Protein AF-A0A820RWZ8-F1 (afdb_monomer_lite)

Organism: NCBI:txid392032

Sequence (480 aa):
MVIADQYNHRIIQWKKIDTNGQVVAGGNGKGSGLNQLYVSTDVLIDKETDSLIICDQSNRRVVRWSRRSDTTQGDIVIDRIRCVGLAMDDQKYLYVSDDDKHEVTRYQLGDKTGTLVAGDNGQGDDLNQLNWPTDLFVDRQQTIYVSDSDNHRVMKWNKDAKEGIVVAGGLFVDILDTVYVSDTNNHRLVRWSQGAKQGTVIIGGNGEGAGANQFNTPVGIGIDLSTSYSCVGVFRHGKVEIIPNEEGNRITPSYVAFTDEEILIGDAAKNQVGMNPYNTVFNTQRLIGRKYSDETVQGDMKNWPFKVINEVGKPKIQVQYKHETKVFTPEEISSLILAKMKEIAETYLGQEVTGAIIAVPAYFNDAQRQATKDAATIAGLIALRITNAPTLAAIGYGVNKQLSSERSVLIFDLGGGTFNVSILTIEEGIYEVKSTAGDTHLGGEDFGKYPLRRKSHCRNEDRRIKDYRNNIHFGDLVFR

Foldseek 3Di:
DWDCPFQQFFIWDDDPPDPDTDTQAANPDDDLDQRTAHRWQDWDADPVQRWIFIQRQVQQFTWIFHSDPPTRGTDTFEHNANFAEWEAEPVGWIWTQGQVFQFIWTDRGNDHDTDTQAAPPGDDDFQRHAHRFHYWYADNQRWIWTCRPVNQFIWIGGGPDNGTATPERPWDADPQRWIWHCSQQQQFIWIRGVPRPHTDTPAARPEDDDDRRGHHRAAEKEKELDQFKIWIWHDDPNDIDTFAFPVRHSIFTLKWAADLPDIDGTPRLVVCCVVGQQRIDGRLLQQALDWCPDPSNVVVCVVGNYDWDHDPRHTWTWHQHSNDIDIGHSLQSSLVNLLSSQVSVCVVVVHHHQEYAYEDAPPDDPSRLVSVCSSCVSNNYHHPYHHHPQLVLCVNVVVVPDDPDKAWEWEFEAAAAWTKIWIWIDDNNDTHTPDMDTGNGDHVPVVVVDPDPPPPPVVPCPPPPPPPPPPDDHPYYTYD

Structure (mmCIF, N/CA/C/O backbone):
data_AF-A0A820RWZ8-F1
#
_entry.id   AF-A0A820RWZ8-F1
#
loop_
_atom_site.group_PDB
_atom_site.id
_atom_site.type_symbol
_atom_site.label_atom_id
_atom_site.label_alt_id
_atom_site.label_comp_id
_atom_site.label_asym_id
_atom_site.label_entity_id
_atom_site.label_seq_id
_atom_site.pdbx_PDB_ins_code
_atom_site.Cartn_x
_atom_site.Cartn_y
_atom_site.Cartn_z
_atom_site.occupancy
_atom_site.B_iso_or_equiv
_atom_site.auth_seq_id
_atom_site.auth_comp_id
_atom_site.auth_asym_id
_atom_site.auth_atom_id
_atom_site.pdbx_PDB_model_num
ATOM 1 N N . MET A 1 1 ? 21.226 8.170 -20.947 1.00 65.56 1 MET A N 1
ATOM 2 C CA . MET A 1 1 ? 20.138 7.182 -21.094 1.00 65.56 1 MET A CA 1
ATOM 3 C C . MET A 1 1 ? 20.076 6.775 -22.554 1.00 65.56 1 MET A C 1
ATOM 5 O O . MET A 1 1 ? 20.209 7.665 -23.387 1.00 65.56 1 MET A O 1
ATOM 9 N N . VAL A 1 2 ? 19.948 5.484 -22.856 1.00 72.12 2 VAL A N 1
ATOM 10 C CA . VAL A 1 2 ? 19.684 4.971 -24.212 1.00 72.12 2 VAL A CA 1
ATOM 11 C C . VAL A 1 2 ? 18.320 4.297 -24.202 1.00 72.12 2 VAL A C 1
ATOM 13 O O . VAL A 1 2 ? 17.972 3.686 -23.198 1.00 72.12 2 VAL A O 1
ATOM 16 N N . ILE A 1 3 ? 17.535 4.476 -25.260 1.00 70.00 3 ILE A N 1
ATOM 17 C CA . ILE A 1 3 ? 16.180 3.929 -25.375 1.00 70.00 3 ILE A CA 1
ATOM 18 C C . ILE A 1 3 ? 15.998 3.381 -26.785 1.00 70.00 3 ILE A C 1
ATOM 20 O O . ILE A 1 3 ? 16.375 4.042 -27.759 1.00 70.00 3 ILE A O 1
ATOM 24 N N . ALA A 1 4 ? 15.389 2.202 -26.884 1.00 76.50 4 ALA A N 1
ATOM 25 C CA . ALA A 1 4 ? 14.878 1.677 -28.137 1.00 76.50 4 ALA A CA 1
ATOM 26 C C . ALA A 1 4 ? 13.554 2.374 -28.492 1.00 76.50 4 ALA A C 1
ATOM 28 O O . ALA A 1 4 ? 12.527 2.178 -27.849 1.00 76.50 4 ALA A O 1
ATOM 29 N N . ASP A 1 5 ? 13.579 3.231 -29.511 1.00 74.50 5 ASP A N 1
ATOM 30 C CA . ASP A 1 5 ? 12.397 3.920 -30.032 1.00 74.50 5 ASP A CA 1
ATOM 31 C C . ASP A 1 5 ? 11.701 2.986 -31.038 1.00 74.50 5 ASP A C 1
ATOM 33 O O . ASP A 1 5 ? 11.823 3.124 -32.259 1.00 74.50 5 ASP A O 1
ATOM 37 N N . GLN A 1 6 ? 11.055 1.953 -30.488 1.00 72.44 6 GLN A N 1
ATOM 38 C CA . GLN A 1 6 ? 10.623 0.720 -31.156 1.00 72.44 6 GLN A CA 1
ATOM 39 C C . GLN A 1 6 ? 9.951 0.934 -32.519 1.00 72.44 6 GLN A C 1
ATOM 41 O O . GLN A 1 6 ? 10.371 0.359 -33.534 1.00 72.44 6 GLN A O 1
ATOM 46 N N . TYR A 1 7 ? 8.936 1.795 -32.571 1.00 77.56 7 TYR A N 1
ATOM 47 C CA . TYR A 1 7 ? 8.143 2.031 -33.782 1.00 77.56 7 TYR A CA 1
ATOM 48 C C . TYR A 1 7 ? 8.745 3.075 -34.728 1.00 77.56 7 TYR A C 1
ATOM 50 O O . TYR A 1 7 ? 8.318 3.166 -35.874 1.00 77.56 7 TYR A O 1
ATOM 58 N N . ASN A 1 8 ? 9.777 3.802 -34.292 1.00 69.44 8 ASN A N 1
ATOM 59 C CA . ASN A 1 8 ? 10.590 4.656 -35.162 1.00 69.44 8 ASN A CA 1
ATOM 60 C C . ASN A 1 8 ? 11.891 3.969 -35.615 1.00 69.44 8 ASN A C 1
ATOM 62 O O . ASN A 1 8 ? 12.681 4.574 -36.341 1.00 69.44 8 ASN A O 1
ATOM 66 N N . HIS A 1 9 ? 12.107 2.710 -35.211 1.00 84.94 9 HIS A N 1
ATOM 67 C CA . HIS A 1 9 ? 13.176 1.835 -35.700 1.00 84.94 9 HIS A CA 1
ATOM 68 C C . HIS A 1 9 ? 14.585 2.425 -35.523 1.00 84.94 9 HIS A C 1
ATOM 70 O O . HIS A 1 9 ? 15.412 2.462 -36.444 1.00 84.94 9 HIS A O 1
ATOM 76 N N . ARG A 1 10 ? 14.842 2.949 -34.324 1.00 83.88 10 ARG A N 1
ATOM 77 C CA . ARG A 1 10 ? 16.089 3.634 -33.980 1.00 83.88 10 ARG A CA 1
ATOM 78 C C . ARG A 1 10 ? 16.370 3.555 -32.486 1.00 83.88 10 ARG A C 1
ATOM 80 O O . ARG A 1 10 ? 15.457 3.390 -31.684 1.00 83.88 10 ARG A O 1
ATOM 87 N N . ILE A 1 11 ? 17.629 3.762 -32.120 1.00 86.75 11 ILE A N 1
ATOM 88 C CA . ILE A 1 11 ? 18.046 3.964 -30.733 1.00 86.75 11 ILE A CA 1
ATOM 89 C C . ILE A 1 11 ? 18.359 5.437 -30.525 1.00 86.75 11 ILE A C 1
ATOM 91 O O . ILE A 1 11 ? 19.112 6.034 -31.301 1.00 86.75 11 ILE A O 1
ATOM 95 N N . ILE A 1 12 ? 17.810 6.014 -29.459 1.00 77.25 12 ILE A N 1
ATOM 96 C CA . ILE A 1 12 ? 18.069 7.400 -29.082 1.00 77.25 12 ILE A CA 1
ATOM 97 C C . ILE A 1 12 ? 18.847 7.439 -27.772 1.00 77.25 12 ILE A C 1
ATOM 99 O O . ILE A 1 12 ? 18.520 6.750 -26.807 1.00 77.25 12 ILE A O 1
ATOM 103 N N . GLN A 1 13 ? 19.872 8.283 -27.735 1.00 78.12 13 GLN A N 1
ATOM 104 C CA . GLN A 1 13 ? 20.633 8.594 -26.541 1.00 78.12 13 GLN A CA 1
ATOM 105 C C . GLN A 1 13 ? 20.353 10.025 -26.077 1.00 78.12 13 GLN A C 1
ATOM 107 O O . GLN A 1 13 ? 20.498 10.977 -26.841 1.00 78.12 13 GLN A O 1
ATOM 112 N N . TRP A 1 14 ? 20.058 10.182 -24.787 1.00 70.62 14 TRP A N 1
ATOM 113 C CA . TRP A 1 14 ? 20.022 11.476 -24.103 1.00 70.62 14 TRP A CA 1
ATOM 114 C C . TRP A 1 14 ? 21.214 11.625 -23.164 1.00 70.62 14 TRP A C 1
ATOM 116 O O . TRP A 1 14 ? 21.520 10.719 -22.368 1.00 70.62 14 TRP A O 1
ATOM 126 N N . LYS A 1 15 ? 21.865 12.790 -23.228 1.00 67.75 15 LYS A N 1
ATOM 127 C CA . LYS A 1 15 ? 22.806 13.252 -22.202 1.00 67.75 15 LYS A CA 1
ATOM 128 C C . LYS A 1 15 ? 22.023 13.991 -21.112 1.00 67.75 15 LYS A C 1
ATOM 130 O O . LYS A 1 15 ? 20.959 14.538 -21.367 1.00 67.75 15 LYS A O 1
ATOM 135 N N . LYS A 1 16 ? 22.550 13.985 -19.884 1.00 47.66 16 LYS A N 1
ATOM 136 C CA . LYS A 1 16 ? 21.852 14.347 -18.629 1.00 47.66 16 LYS A CA 1
ATOM 137 C C . LYS A 1 16 ? 21.240 15.765 -18.592 1.00 47.66 16 LYS A C 1
ATOM 139 O O . LYS A 1 16 ? 20.441 16.040 -17.707 1.00 47.66 16 LYS A O 1
ATOM 144 N N . ILE A 1 17 ? 21.613 16.643 -19.522 1.00 51.00 17 ILE A N 1
ATOM 145 C CA . ILE A 1 17 ? 21.189 18.051 -19.591 1.00 51.00 17 ILE A CA 1
ATOM 146 C C . ILE A 1 17 ? 20.507 18.418 -20.918 1.00 51.00 17 ILE A C 1
ATOM 148 O O . ILE A 1 17 ? 20.075 19.557 -21.081 1.00 51.00 17 ILE A O 1
ATOM 152 N N . ASP A 1 18 ? 20.408 17.475 -21.858 1.00 47.50 18 ASP A N 1
ATOM 153 C CA . ASP A 1 18 ? 19.897 17.749 -23.198 1.00 47.50 18 ASP A CA 1
ATOM 154 C C . ASP A 1 18 ? 18.388 17.493 -23.243 1.00 47.50 18 ASP A C 1
ATOM 156 O O . ASP A 1 18 ? 17.905 16.425 -22.861 1.00 47.50 18 ASP A O 1
ATOM 160 N N . THR A 1 19 ? 17.632 18.458 -23.762 1.00 52.97 19 THR A N 1
ATOM 161 C CA . THR A 1 19 ? 16.195 18.301 -24.045 1.00 52.97 19 THR A CA 1
ATOM 162 C C . THR A 1 19 ? 15.934 17.542 -25.348 1.00 52.97 19 THR A C 1
ATOM 164 O O . THR A 1 19 ? 14.821 17.070 -25.570 1.00 52.97 19 THR A O 1
ATOM 167 N N . ASN A 1 20 ? 16.962 17.376 -26.188 1.00 53.78 20 ASN A N 1
ATOM 168 C CA . ASN A 1 20 ? 16.901 16.671 -27.465 1.00 53.78 20 ASN A CA 1
ATOM 169 C C . ASN A 1 20 ? 17.742 15.392 -27.417 1.00 53.78 20 ASN A C 1
ATOM 171 O O . ASN A 1 20 ? 18.879 15.401 -26.949 1.00 53.78 20 ASN A O 1
ATOM 175 N N . GLY A 1 21 ? 17.185 14.297 -27.928 1.00 67.94 21 GLY A N 1
ATOM 176 C CA . GLY A 1 21 ? 17.890 13.025 -28.042 1.00 67.94 21 GLY A CA 1
ATOM 177 C C . GLY A 1 21 ? 18.652 12.918 -29.360 1.00 67.94 21 GLY A C 1
ATOM 178 O O . GLY A 1 21 ? 18.189 13.393 -30.396 1.00 67.94 21 GLY A O 1
ATOM 179 N N . GLN A 1 22 ? 19.813 12.269 -29.332 1.00 79.81 22 GLN A N 1
ATOM 180 C CA . GLN A 1 22 ? 20.602 11.969 -30.523 1.00 79.81 22 GLN A CA 1
ATOM 181 C C . GLN A 1 22 ? 20.319 10.538 -30.986 1.00 79.81 22 GLN A C 1
ATOM 183 O O . GLN A 1 22 ? 20.379 9.609 -30.181 1.00 79.81 22 GLN A O 1
ATOM 188 N N . VAL A 1 23 ? 20.053 10.342 -32.279 1.00 86.12 23 VAL A N 1
ATOM 189 C CA . VAL A 1 23 ? 20.001 8.995 -32.865 1.00 86.12 23 VAL A CA 1
ATOM 190 C C . VAL A 1 23 ? 21.412 8.414 -32.872 1.00 86.12 23 VAL A C 1
ATOM 192 O O . VAL A 1 23 ? 22.325 9.021 -33.427 1.00 86.12 23 VAL A O 1
ATOM 195 N N . VAL A 1 24 ? 21.585 7.259 -32.232 1.00 88.00 24 VAL A N 1
ATOM 196 C CA . VAL A 1 24 ? 22.890 6.591 -32.068 1.00 88.00 24 VAL A CA 1
ATOM 197 C C . VAL A 1 24 ? 22.969 5.231 -32.759 1.00 88.00 24 VAL A C 1
ATOM 199 O O . VAL A 1 24 ? 24.059 4.694 -32.908 1.00 88.00 24 VAL A O 1
ATOM 202 N N . ALA A 1 25 ? 21.834 4.690 -33.204 1.00 90.38 25 ALA A N 1
ATOM 203 C CA . ALA A 1 25 ? 21.753 3.519 -34.072 1.00 90.38 25 ALA A CA 1
ATOM 204 C C . ALA A 1 25 ? 20.416 3.515 -34.831 1.00 90.38 25 ALA A C 1
ATOM 206 O O . ALA A 1 25 ? 19.409 4.021 -34.328 1.00 90.38 25 ALA A O 1
ATOM 207 N N . GLY A 1 26 ? 20.393 2.929 -36.028 1.00 89.38 26 GLY A N 1
ATOM 208 C CA . GLY A 1 26 ? 19.210 2.906 -36.893 1.00 89.38 26 GLY A CA 1
ATOM 209 C C . GLY A 1 26 ? 18.817 4.290 -37.426 1.00 89.38 26 GLY A C 1
ATOM 210 O O . GLY A 1 26 ? 19.672 5.129 -37.700 1.00 89.38 26 GLY A O 1
ATOM 211 N N . GLY A 1 27 ? 17.514 4.525 -37.615 1.00 80.31 27 GLY A N 1
ATOM 212 C CA . GLY A 1 27 ? 16.993 5.803 -38.127 1.00 80.31 27 GLY A CA 1
ATOM 213 C C . GLY A 1 27 ? 17.050 5.975 -39.652 1.00 80.31 27 GLY A C 1
ATOM 214 O O . GLY A 1 27 ? 16.584 6.990 -40.162 1.00 80.31 27 GLY A O 1
ATOM 215 N N . ASN A 1 28 ? 17.529 4.970 -40.391 1.00 88.69 28 ASN A N 1
ATOM 216 C CA . ASN A 1 28 ? 17.568 4.942 -41.862 1.00 88.69 28 ASN A CA 1
ATOM 217 C C . ASN A 1 28 ? 16.310 4.293 -42.474 1.00 88.69 28 ASN A C 1
ATOM 219 O O . ASN A 1 28 ? 16.370 3.600 -43.493 1.00 88.69 28 ASN A O 1
ATOM 223 N N . GLY A 1 29 ? 15.166 4.488 -41.815 1.00 83.94 29 GLY A N 1
ATOM 224 C CA . GLY A 1 29 ? 13.907 3.826 -42.142 1.00 83.94 29 GLY A CA 1
ATOM 225 C C . GLY A 1 29 ? 13.844 2.359 -41.700 1.00 83.94 29 GLY A C 1
ATOM 226 O O . GLY A 1 29 ? 14.831 1.757 -41.277 1.00 83.94 29 GLY A O 1
ATOM 227 N N . LYS A 1 30 ? 12.639 1.796 -41.802 1.00 91.00 30 LYS A N 1
ATOM 228 C CA . LYS A 1 30 ? 12.350 0.382 -41.544 1.00 91.00 30 LYS A CA 1
ATOM 229 C C . LYS A 1 30 ? 13.067 -0.506 -42.564 1.00 91.00 30 LYS A C 1
ATOM 231 O O . LYS A 1 30 ? 12.851 -0.334 -43.763 1.00 91.00 30 LYS A O 1
ATOM 236 N N . GLY A 1 31 ? 13.813 -1.508 -42.107 1.00 91.94 31 GLY A N 1
ATOM 237 C CA . GLY A 1 31 ? 14.359 -2.532 -42.997 1.00 91.94 31 GLY A CA 1
ATOM 238 C C . GLY A 1 31 ? 15.334 -3.488 -42.320 1.00 91.94 31 GLY A C 1
ATOM 239 O O . GLY A 1 31 ? 15.540 -3.426 -41.110 1.00 91.94 31 GLY A O 1
ATOM 240 N N . SER A 1 32 ? 15.917 -4.385 -43.114 1.00 94.00 32 SER A N 1
ATOM 241 C CA . SER A 1 32 ? 16.823 -5.450 -42.661 1.00 94.00 32 SER A CA 1
ATOM 242 C C . SER A 1 32 ? 18.303 -5.172 -42.953 1.00 94.00 32 SER A C 1
ATOM 244 O O . SER A 1 32 ? 19.163 -5.997 -42.624 1.00 94.00 32 SER A O 1
ATOM 246 N N . GLY A 1 33 ? 18.625 -4.022 -43.561 1.00 94.12 33 GLY A N 1
ATOM 247 C CA . GLY A 1 33 ? 20.006 -3.592 -43.784 1.00 94.12 33 GLY A CA 1
ATOM 248 C C . GLY A 1 33 ? 20.796 -3.491 -42.476 1.00 94.12 33 GLY A C 1
ATOM 249 O O . GLY A 1 33 ? 20.221 -3.357 -41.396 1.00 94.12 33 GLY A O 1
ATOM 250 N N . LEU A 1 34 ? 22.128 -3.550 -42.549 1.00 92.19 34 LEU A N 1
ATOM 251 C CA . LEU A 1 34 ? 22.992 -3.429 -41.362 1.00 92.19 34 LEU A CA 1
ATOM 252 C C . LEU A 1 34 ? 22.947 -2.023 -40.740 1.00 92.19 34 LEU A C 1
ATOM 254 O O . LEU A 1 34 ? 23.253 -1.845 -39.568 1.00 92.19 34 LEU A O 1
ATOM 258 N N . ASN A 1 35 ? 22.522 -1.023 -41.510 1.00 92.69 35 ASN A N 1
ATOM 259 C CA . ASN A 1 35 ? 22.273 0.342 -41.058 1.00 92.69 35 ASN A CA 1
ATOM 260 C C . ASN A 1 35 ? 20.797 0.603 -40.682 1.00 92.69 35 ASN A C 1
ATOM 262 O O . ASN A 1 35 ? 20.428 1.751 -40.420 1.00 92.69 35 ASN A O 1
ATOM 266 N N . GLN A 1 36 ? 19.945 -0.426 -40.680 1.00 95.06 36 GLN A N 1
ATOM 267 C CA . GLN A 1 36 ? 18.510 -0.335 -40.398 1.00 95.06 36 GLN A CA 1
ATOM 268 C C . GLN A 1 36 ? 18.124 -1.238 -39.226 1.00 95.06 36 GLN A C 1
ATOM 270 O O . GLN A 1 36 ? 18.763 -2.255 -38.964 1.00 95.06 36 GLN A O 1
ATOM 275 N N . LEU A 1 37 ? 17.054 -0.856 -38.535 1.00 92.94 37 LEU A N 1
ATOM 276 C CA . LEU A 1 37 ? 16.399 -1.667 -37.513 1.00 92.94 37 LEU A CA 1
ATOM 277 C C . LEU A 1 37 ? 14.936 -1.871 -37.920 1.00 92.94 37 LEU A C 1
ATOM 279 O O . LEU A 1 37 ? 14.391 -1.132 -38.747 1.00 92.94 37 LEU A O 1
ATOM 283 N N . TYR A 1 38 ? 14.283 -2.863 -37.329 1.00 93.06 38 TYR A N 1
ATOM 284 C CA . TYR A 1 38 ? 12.863 -3.107 -37.484 1.00 93.06 38 TYR A CA 1
ATOM 285 C C . TYR A 1 38 ? 12.266 -3.640 -36.171 1.00 93.06 38 TYR A C 1
ATOM 287 O O . TYR A 1 38 ? 12.444 -4.795 -35.797 1.00 93.06 38 TYR A O 1
ATOM 295 N N . VAL A 1 39 ? 11.503 -2.770 -35.497 1.00 88.31 39 VAL A N 1
ATOM 296 C CA . VAL A 1 39 ? 10.914 -3.006 -34.162 1.00 88.31 39 VAL A CA 1
ATOM 297 C C . VAL A 1 39 ? 12.003 -3.381 -33.156 1.00 88.31 39 VAL A C 1
ATOM 299 O O . VAL A 1 39 ? 12.087 -4.512 -32.693 1.00 88.31 39 VAL A O 1
ATOM 302 N N . SER A 1 40 ? 12.874 -2.425 -32.839 1.00 88.19 40 SER A N 1
ATOM 303 C CA . SER A 1 40 ? 13.869 -2.632 -31.790 1.00 88.19 40 SER A CA 1
ATOM 304 C C . SER A 1 40 ? 13.201 -2.544 -30.422 1.00 88.19 40 SER A C 1
ATOM 306 O O . SER A 1 40 ? 12.667 -1.486 -30.095 1.00 88.19 40 SER A O 1
ATOM 308 N N . THR A 1 41 ? 13.198 -3.619 -29.646 1.00 85.81 41 THR A N 1
ATOM 309 C CA . THR A 1 41 ? 12.441 -3.693 -28.383 1.00 85.81 41 THR A CA 1
ATOM 310 C C . THR A 1 41 ? 13.281 -3.354 -27.163 1.00 85.81 41 THR A C 1
ATOM 312 O O . THR A 1 41 ? 12.747 -2.803 -26.208 1.00 85.81 41 THR A O 1
ATOM 315 N N . ASP A 1 42 ? 14.588 -3.616 -27.214 1.00 89.06 42 ASP A N 1
ATOM 316 C CA . ASP A 1 42 ? 15.482 -3.391 -26.082 1.00 89.06 42 ASP A CA 1
ATOM 317 C C . ASP A 1 42 ? 16.922 -3.078 -26.522 1.00 89.06 42 ASP A C 1
ATOM 319 O O . ASP A 1 42 ? 17.346 -3.393 -27.643 1.00 89.06 42 ASP A O 1
ATOM 323 N N . VAL A 1 43 ? 17.672 -2.405 -25.648 1.00 91.38 43 VAL A N 1
ATOM 324 C CA . VAL A 1 43 ? 19.062 -2.009 -25.861 1.00 91.38 43 VAL A CA 1
ATOM 325 C C . VAL A 1 43 ? 19.846 -1.940 -24.550 1.00 91.38 43 VAL A C 1
ATOM 327 O O . VAL A 1 43 ? 19.462 -1.247 -23.610 1.00 91.38 43 VAL A O 1
ATOM 330 N N . LEU A 1 44 ? 21.037 -2.542 -24.534 1.00 91.62 44 LEU A N 1
ATOM 331 C CA . LEU A 1 44 ? 22.005 -2.395 -23.444 1.00 91.62 44 LEU A CA 1
ATOM 332 C C . LEU A 1 44 ? 23.326 -1.787 -23.923 1.00 91.62 44 LEU A C 1
ATOM 334 O O . LEU A 1 44 ? 23.682 -1.857 -25.100 1.00 91.62 44 LEU A O 1
ATOM 338 N N . ILE A 1 45 ? 24.054 -1.160 -22.997 1.00 88.50 45 ILE A N 1
ATOM 339 C CA . ILE A 1 45 ? 25.383 -0.595 -23.255 1.00 88.50 45 ILE A CA 1
ATOM 340 C C . ILE A 1 45 ? 26.436 -1.575 -22.748 1.00 88.50 45 ILE A C 1
ATOM 342 O O . ILE A 1 45 ? 26.561 -1.779 -21.538 1.00 88.50 45 ILE A O 1
ATOM 346 N N . ASP A 1 46 ? 27.257 -2.095 -23.654 1.00 87.94 46 ASP A N 1
ATOM 347 C CA . ASP A 1 46 ? 28.518 -2.723 -23.287 1.00 87.94 46 ASP A CA 1
ATOM 348 C C . ASP A 1 46 ? 29.590 -1.641 -23.109 1.00 87.94 46 ASP A C 1
ATOM 350 O O . ASP A 1 46 ? 30.110 -1.070 -24.069 1.00 87.94 46 ASP A O 1
ATOM 354 N N . LYS A 1 47 ? 29.896 -1.334 -21.846 1.00 84.19 47 LYS A N 1
ATOM 355 C CA . LYS A 1 47 ? 30.846 -0.278 -21.469 1.00 84.19 47 LYS A CA 1
ATOM 356 C C . LYS A 1 47 ? 32.292 -0.602 -21.840 1.00 84.19 47 LYS A C 1
ATOM 358 O O . LYS A 1 47 ? 33.083 0.325 -21.957 1.00 84.19 47 LYS A O 1
ATOM 363 N N . GLU A 1 48 ? 32.646 -1.877 -21.991 1.00 84.50 48 GLU A N 1
ATOM 364 C CA . GLU A 1 48 ? 34.028 -2.267 -22.298 1.00 84.50 48 GLU A CA 1
ATOM 365 C C . GLU A 1 48 ? 34.357 -2.070 -23.770 1.00 84.50 48 GLU A C 1
ATOM 367 O O . GLU A 1 48 ? 35.415 -1.542 -24.107 1.00 84.50 48 GLU A O 1
ATOM 372 N N . THR A 1 49 ? 33.434 -2.454 -24.650 1.00 86.44 49 THR A N 1
ATOM 373 C CA . THR A 1 49 ? 33.593 -2.275 -26.098 1.00 86.44 49 THR A CA 1
ATOM 374 C C . THR A 1 49 ? 33.040 -0.939 -26.600 1.00 86.44 49 THR A C 1
ATOM 376 O O . THR A 1 49 ? 33.136 -0.649 -27.794 1.00 86.44 49 THR A O 1
ATOM 379 N N . ASP A 1 50 ? 32.448 -0.141 -25.705 1.00 90.12 50 ASP A N 1
ATOM 380 C CA . ASP A 1 50 ? 31.678 1.072 -26.000 1.00 90.12 50 ASP A CA 1
ATOM 381 C C . ASP A 1 50 ? 30.693 0.864 -27.162 1.00 90.12 50 ASP A C 1
ATOM 383 O O . ASP A 1 50 ? 30.669 1.584 -28.165 1.00 90.12 50 ASP A O 1
ATOM 387 N N . SER A 1 51 ? 29.897 -0.196 -27.041 1.00 92.38 51 SER A N 1
ATOM 388 C CA . SER A 1 51 ? 28.933 -0.614 -28.056 1.00 92.38 51 SER A CA 1
ATOM 389 C C . SER A 1 51 ? 27.538 -0.764 -27.463 1.00 92.38 51 SER A C 1
ATOM 391 O O . SER A 1 51 ? 27.359 -1.015 -26.273 1.00 92.38 51 SER A O 1
ATOM 393 N N . LEU A 1 52 ? 26.528 -0.601 -28.307 1.00 94.12 52 LEU A N 1
ATOM 394 C CA . LEU A 1 52 ? 25.148 -0.955 -28.011 1.00 94.12 52 LEU A CA 1
ATOM 395 C C . LEU A 1 52 ? 24.925 -2.408 -28.417 1.00 94.12 52 LEU A C 1
ATOM 397 O O . LEU A 1 52 ? 25.366 -2.807 -29.492 1.00 94.12 52 LEU A O 1
ATOM 401 N N . ILE A 1 53 ? 24.220 -3.175 -27.597 1.00 94.56 53 ILE A N 1
ATOM 402 C CA . ILE A 1 53 ? 23.645 -4.461 -27.993 1.00 94.56 53 ILE A CA 1
ATOM 403 C C . ILE A 1 53 ? 22.147 -4.235 -28.102 1.00 94.56 53 ILE A C 1
ATOM 405 O O . ILE A 1 53 ? 21.516 -3.818 -27.135 1.00 94.56 53 ILE A O 1
ATOM 409 N N . ILE A 1 54 ? 21.611 -4.425 -29.299 1.00 95.25 54 ILE A N 1
ATOM 410 C CA . ILE A 1 54 ? 20.266 -4.014 -29.678 1.00 95.25 54 ILE A CA 1
ATOM 411 C C . ILE A 1 54 ? 19.493 -5.253 -30.074 1.00 95.25 54 ILE A C 1
ATOM 413 O O . ILE A 1 54 ? 19.927 -6.008 -30.947 1.00 95.25 54 ILE A O 1
ATOM 417 N N . CYS A 1 55 ? 18.327 -5.427 -29.475 1.00 95.06 55 CYS A N 1
ATOM 418 C CA . CYS A 1 55 ? 17.380 -6.403 -29.952 1.00 95.06 55 CYS A CA 1
ATOM 419 C C . CYS A 1 55 ? 16.627 -5.830 -31.158 1.00 95.06 55 CYS A C 1
ATOM 421 O O . CYS A 1 55 ? 15.991 -4.784 -31.053 1.00 95.06 55 CYS A O 1
ATOM 423 N N . ASP A 1 56 ? 16.713 -6.500 -32.306 1.00 95.56 56 ASP A N 1
ATOM 424 C CA . ASP A 1 56 ? 16.072 -6.129 -33.567 1.00 95.56 56 ASP A CA 1
ATOM 425 C C . ASP A 1 56 ? 15.003 -7.182 -33.914 1.00 95.56 56 ASP A C 1
ATOM 427 O O . ASP A 1 56 ? 15.173 -8.026 -34.804 1.00 95.56 56 ASP A O 1
ATOM 431 N N . GLN A 1 57 ? 13.922 -7.170 -33.123 1.00 94.69 57 GLN A N 1
ATOM 432 C CA . GLN A 1 57 ? 12.939 -8.252 -33.001 1.00 94.69 57 GLN A CA 1
ATOM 433 C C . GLN A 1 57 ? 12.372 -8.701 -34.350 1.00 94.69 57 GLN A C 1
ATOM 435 O O . GLN A 1 57 ? 12.382 -9.894 -34.662 1.00 94.69 57 GLN A O 1
ATOM 440 N N . SER A 1 58 ? 11.879 -7.771 -35.180 1.00 94.19 58 SER A N 1
ATOM 441 C CA . SER A 1 58 ? 11.213 -8.149 -36.439 1.00 94.19 58 SER A CA 1
ATOM 442 C C . SER A 1 58 ? 12.191 -8.639 -37.507 1.00 94.19 58 SER A C 1
ATOM 444 O O . SER A 1 58 ? 11.791 -9.386 -38.398 1.00 94.19 58 SER A O 1
ATOM 446 N N . ASN A 1 59 ? 13.472 -8.277 -37.407 1.00 95.56 59 ASN A N 1
ATOM 447 C CA . ASN A 1 59 ? 14.537 -8.856 -38.229 1.00 95.56 59 ASN A CA 1
ATOM 448 C C . ASN A 1 59 ? 15.101 -10.162 -37.641 1.00 95.56 59 ASN A C 1
ATOM 450 O O . ASN A 1 59 ? 16.018 -10.746 -38.221 1.00 95.56 59 ASN A O 1
ATOM 454 N N . ARG A 1 60 ? 14.554 -10.629 -36.511 1.00 95.69 60 ARG A N 1
ATOM 455 C CA . ARG A 1 60 ? 14.934 -11.854 -35.799 1.00 95.69 60 ARG A CA 1
ATOM 456 C C . ARG A 1 60 ? 16.435 -11.942 -35.505 1.00 95.69 60 ARG A C 1
ATOM 458 O O . ARG A 1 60 ? 17.076 -12.958 -35.799 1.00 95.69 60 ARG A O 1
ATOM 465 N N . ARG A 1 61 ? 17.009 -10.858 -34.980 1.00 95.00 61 ARG A N 1
ATOM 466 C CA . ARG A 1 61 ? 18.446 -10.765 -34.701 1.00 95.00 61 ARG A CA 1
ATOM 467 C C . ARG A 1 61 ? 18.753 -9.864 -33.510 1.00 95.00 61 ARG A C 1
ATOM 469 O O . ARG A 1 61 ? 17.992 -8.957 -33.190 1.00 95.00 61 ARG A O 1
ATOM 476 N N . VAL A 1 62 ? 19.924 -10.068 -32.919 1.00 95.12 62 VAL A N 1
ATOM 477 C CA . VAL A 1 62 ? 20.562 -9.114 -32.008 1.00 95.12 62 VAL A CA 1
ATOM 478 C C . VAL A 1 62 ? 21.752 -8.494 -32.734 1.00 95.12 62 VAL A C 1
ATOM 480 O O . VAL A 1 62 ? 22.538 -9.198 -33.375 1.00 95.12 62 VAL A O 1
ATOM 483 N N . VAL A 1 63 ? 21.880 -7.172 -32.653 1.00 94.56 63 VAL A N 1
ATOM 484 C CA . VAL A 1 63 ? 22.893 -6.381 -33.361 1.00 94.56 63 VAL A CA 1
ATOM 485 C C . VAL A 1 63 ? 23.807 -5.696 -32.354 1.00 94.56 63 VAL A C 1
ATOM 487 O O . VAL A 1 63 ? 23.334 -5.084 -31.401 1.00 94.56 63 VAL A O 1
ATOM 490 N N . ARG A 1 64 ? 25.119 -5.747 -32.579 1.00 94.00 64 ARG A N 1
ATOM 491 C CA . ARG A 1 64 ? 26.083 -4.880 -31.902 1.00 94.00 64 ARG A CA 1
ATOM 492 C C . ARG A 1 64 ? 26.323 -3.636 -32.742 1.00 94.00 64 ARG A C 1
ATOM 494 O O . ARG A 1 64 ? 26.645 -3.740 -33.917 1.00 94.00 64 ARG A O 1
ATOM 501 N N . TRP A 1 65 ? 26.221 -2.462 -32.136 1.00 94.06 65 TRP A N 1
ATOM 502 C CA . TRP A 1 65 ? 26.449 -1.187 -32.806 1.00 94.06 65 TRP A CA 1
ATOM 503 C C . TRP A 1 65 ? 27.499 -0.378 -32.052 1.00 94.06 65 TRP A C 1
ATOM 505 O O . TRP A 1 65 ? 27.265 0.042 -30.918 1.00 94.06 65 TRP A O 1
ATOM 515 N N . SER A 1 66 ? 28.669 -0.163 -32.655 1.00 92.12 66 SER A N 1
ATOM 516 C CA . SER A 1 66 ? 29.722 0.632 -32.015 1.00 92.12 66 SER A CA 1
ATOM 517 C C . SER A 1 66 ? 29.293 2.093 -31.879 1.00 92.12 66 SER A C 1
ATOM 519 O O . SER A 1 66 ? 28.706 2.668 -32.792 1.00 92.12 66 SER A O 1
ATOM 521 N N . ARG A 1 67 ? 29.589 2.718 -30.737 1.00 87.31 67 ARG A N 1
ATOM 522 C CA . ARG A 1 67 ? 29.230 4.124 -30.474 1.00 87.31 67 ARG A CA 1
ATOM 523 C C . ARG A 1 67 ? 30.291 5.110 -30.962 1.00 87.31 67 ARG A C 1
ATOM 525 O O . ARG A 1 67 ? 30.216 6.303 -30.664 1.00 87.31 67 ARG A O 1
ATOM 532 N N . ARG A 1 68 ? 31.279 4.623 -31.717 1.00 84.88 68 ARG A N 1
ATOM 533 C CA . ARG A 1 68 ? 32.284 5.453 -32.382 1.00 84.88 68 ARG A CA 1
ATOM 534 C C . ARG A 1 68 ? 31.621 6.315 -33.453 1.00 84.88 68 ARG A C 1
ATOM 536 O O . ARG A 1 68 ? 30.681 5.896 -34.122 1.00 84.88 68 ARG A O 1
ATOM 543 N N . SER A 1 69 ? 32.127 7.532 -33.625 1.00 74.75 69 SER A N 1
ATOM 544 C CA . SER A 1 69 ? 31.521 8.548 -34.496 1.00 74.75 69 SER A CA 1
ATOM 545 C C . SER A 1 69 ? 31.491 8.189 -35.987 1.00 74.75 69 SER A C 1
ATOM 547 O O . SER A 1 69 ? 30.750 8.811 -36.738 1.00 74.75 69 SER A O 1
ATOM 549 N N . ASP A 1 70 ? 32.303 7.229 -36.425 1.00 82.50 70 ASP A N 1
ATOM 550 C CA . ASP A 1 70 ? 32.400 6.735 -37.803 1.00 82.50 70 ASP A CA 1
ATOM 551 C C . ASP A 1 70 ? 31.498 5.518 -38.084 1.00 82.50 70 ASP A C 1
ATOM 553 O O . ASP A 1 70 ? 31.390 5.070 -39.227 1.00 82.50 70 ASP A O 1
ATOM 557 N N . THR A 1 71 ? 30.824 4.982 -37.063 1.00 85.94 71 THR A N 1
ATOM 558 C CA . THR A 1 71 ? 29.998 3.781 -37.203 1.00 85.94 71 THR A CA 1
ATOM 559 C C . THR A 1 71 ? 28.632 4.121 -37.793 1.00 85.94 71 THR A C 1
ATOM 561 O O . THR A 1 71 ? 27.836 4.844 -37.199 1.00 85.94 71 THR A O 1
ATOM 564 N N . THR A 1 72 ? 28.338 3.560 -38.966 1.00 86.25 72 THR A N 1
ATOM 565 C CA . THR A 1 72 ? 27.086 3.801 -39.714 1.00 86.25 72 THR A CA 1
ATOM 566 C C . THR A 1 72 ? 26.187 2.569 -39.823 1.00 86.25 72 THR A C 1
ATOM 568 O O . THR A 1 72 ? 25.049 2.675 -40.282 1.00 86.25 72 THR A O 1
ATOM 571 N N . GLN A 1 73 ? 26.676 1.411 -39.382 1.00 92.88 73 GLN A N 1
ATOM 572 C CA . GLN A 1 73 ? 25.988 0.125 -39.429 1.00 92.88 73 GLN A CA 1
ATOM 573 C C . GLN A 1 73 ? 26.388 -0.737 -38.228 1.00 92.88 73 GLN A C 1
ATOM 575 O O . GLN A 1 73 ? 27.468 -0.548 -37.670 1.00 92.88 73 GLN A O 1
ATOM 580 N N . GLY A 1 74 ? 25.523 -1.671 -37.842 1.00 92.19 74 GLY A N 1
ATOM 581 C CA . GLY A 1 74 ? 25.804 -2.659 -36.806 1.00 92.19 74 GLY A CA 1
ATOM 582 C C . GLY A 1 74 ? 26.204 -4.025 -37.365 1.00 92.19 74 GLY A C 1
ATOM 583 O O . GLY A 1 74 ? 25.973 -4.336 -38.533 1.00 92.19 74 GLY A O 1
ATOM 584 N N . ASP A 1 75 ? 26.757 -4.859 -36.491 1.00 92.75 75 ASP A N 1
ATOM 585 C CA . ASP A 1 75 ? 27.146 -6.240 -36.761 1.00 92.75 75 ASP A CA 1
ATOM 586 C C . ASP A 1 75 ? 26.147 -7.205 -36.119 1.00 92.75 75 ASP A C 1
ATOM 588 O O . ASP A 1 75 ? 25.768 -7.051 -34.956 1.00 92.75 75 ASP A O 1
ATOM 592 N N . ILE A 1 76 ? 25.719 -8.230 -36.854 1.00 93.38 76 ILE A N 1
ATOM 593 C CA . ILE A 1 76 ? 24.820 -9.256 -36.313 1.00 93.38 76 ILE A CA 1
ATOM 594 C C . ILE A 1 76 ? 25.609 -10.132 -35.338 1.00 93.38 76 ILE A C 1
ATOM 596 O O . ILE A 1 76 ? 26.578 -10.777 -35.735 1.00 93.38 76 ILE A O 1
ATOM 600 N N . VAL A 1 77 ? 25.181 -10.171 -34.074 1.00 91.06 77 VAL A N 1
ATOM 601 C CA . VAL A 1 77 ? 25.798 -11.014 -33.036 1.00 91.06 77 VAL A CA 1
ATOM 602 C C . VAL A 1 77 ? 25.015 -12.294 -32.776 1.00 91.06 77 VAL A C 1
ATOM 604 O O . VAL A 1 77 ? 25.625 -13.312 -32.474 1.00 91.06 77 VAL A O 1
ATOM 607 N N . ILE A 1 78 ? 23.689 -12.262 -32.932 1.00 93.12 78 ILE A N 1
ATOM 608 C CA . ILE A 1 78 ? 22.817 -13.440 -32.840 1.00 93.12 78 ILE A CA 1
ATOM 609 C C . ILE A 1 78 ? 21.799 -13.352 -33.976 1.00 93.12 78 ILE A C 1
ATOM 611 O O . ILE A 1 78 ? 21.200 -12.295 -34.179 1.00 93.12 78 ILE A O 1
ATOM 615 N N . ASP A 1 79 ? 21.601 -14.439 -34.717 1.00 91.94 79 ASP A N 1
ATOM 616 C CA . ASP A 1 79 ? 20.590 -14.560 -35.765 1.00 91.94 79 ASP A CA 1
ATOM 617 C C . ASP A 1 79 ? 19.492 -15.566 -35.384 1.00 91.94 79 ASP A C 1
ATOM 619 O O . ASP A 1 79 ? 19.634 -16.363 -34.459 1.00 91.94 79 ASP A O 1
ATOM 623 N N . ARG A 1 80 ? 18.362 -15.516 -36.104 1.00 91.06 80 ARG A N 1
ATOM 624 C CA . ARG A 1 80 ? 17.217 -16.437 -35.953 1.00 91.06 80 ARG A CA 1
ATOM 625 C C . ARG A 1 80 ? 16.591 -16.453 -34.552 1.00 91.06 80 ARG A C 1
ATOM 627 O O . ARG A 1 80 ? 16.014 -17.463 -34.155 1.00 91.06 80 ARG A O 1
ATOM 634 N N . ILE A 1 81 ? 16.644 -15.327 -33.848 1.00 91.56 81 ILE A N 1
ATOM 635 C CA . ILE A 1 81 ? 16.055 -15.145 -32.517 1.00 91.56 81 ILE A CA 1
ATOM 636 C C . ILE A 1 81 ? 15.016 -14.038 -32.565 1.00 91.56 81 ILE A C 1
ATOM 638 O O . ILE A 1 81 ? 15.311 -12.945 -33.046 1.00 91.56 81 ILE A O 1
ATOM 642 N N . ARG A 1 82 ? 13.797 -14.287 -32.085 1.00 93.94 82 ARG A N 1
ATOM 643 C CA . ARG A 1 82 ? 12.792 -13.223 -31.980 1.00 93.94 82 ARG A CA 1
ATOM 644 C C . ARG A 1 82 ? 12.939 -12.553 -30.614 1.00 93.94 82 ARG A C 1
ATOM 646 O O . ARG A 1 82 ? 12.149 -12.752 -29.705 1.00 93.94 82 ARG A O 1
ATOM 653 N N . CYS A 1 83 ? 14.050 -11.835 -30.458 1.00 93.81 83 CYS A N 1
ATOM 654 C CA . CYS A 1 83 ? 14.417 -11.258 -29.171 1.00 93.81 83 CYS A CA 1
ATOM 655 C C . CYS A 1 83 ? 13.368 -10.234 -28.703 1.00 93.81 83 CYS A C 1
ATOM 657 O O . CYS A 1 83 ? 12.774 -9.552 -29.541 1.00 93.81 83 CYS A O 1
ATOM 659 N N . VAL A 1 84 ? 13.179 -10.084 -27.390 1.00 90.69 84 VAL A N 1
ATOM 660 C CA . VAL A 1 84 ? 12.372 -8.985 -26.828 1.00 90.69 84 VAL A CA 1
ATOM 661 C C . VAL A 1 84 ? 13.132 -8.218 -25.752 1.00 90.69 84 VAL A C 1
ATOM 663 O O . VAL A 1 84 ? 13.267 -7.005 -25.889 1.00 90.69 84 VAL A O 1
ATOM 666 N N . GLY A 1 85 ? 13.682 -8.914 -24.757 1.00 89.69 85 GLY A N 1
ATOM 667 C CA . GLY A 1 85 ? 14.499 -8.345 -23.684 1.00 89.69 85 GLY A CA 1
ATOM 668 C C . GLY A 1 85 ? 15.943 -8.841 -23.721 1.00 89.69 85 GLY A C 1
ATOM 669 O O . GLY A 1 85 ? 16.233 -9.928 -24.238 1.00 89.69 85 GLY A O 1
ATOM 670 N N . LEU A 1 86 ? 16.851 -8.038 -23.171 1.00 93.69 86 LEU A N 1
ATOM 671 C CA . LEU A 1 86 ? 18.282 -8.299 -23.089 1.00 93.69 86 LEU A CA 1
ATOM 672 C C . LEU A 1 86 ? 18.801 -8.050 -21.668 1.00 93.69 86 LEU A C 1
ATOM 674 O O . LEU A 1 86 ? 18.600 -6.990 -21.087 1.00 93.69 86 LEU A O 1
ATOM 678 N N . ALA A 1 87 ? 19.612 -8.971 -21.153 1.00 93.25 87 ALA A N 1
ATOM 679 C CA . ALA A 1 87 ? 20.408 -8.732 -19.951 1.00 93.25 87 ALA A CA 1
ATOM 680 C C . ALA A 1 87 ? 21.847 -9.201 -20.146 1.00 93.25 87 ALA A C 1
ATOM 682 O O . ALA A 1 87 ? 22.118 -10.118 -20.918 1.00 93.25 87 ALA A O 1
ATOM 683 N N . MET A 1 88 ? 22.782 -8.586 -19.427 1.00 91.25 88 MET A N 1
ATOM 684 C CA . MET A 1 88 ? 24.180 -9.003 -19.433 1.00 91.25 88 MET A CA 1
ATOM 685 C C . MET A 1 88 ? 24.689 -9.114 -18.002 1.00 91.25 88 MET A C 1
ATOM 687 O O . MET A 1 88 ? 24.518 -8.179 -17.219 1.00 91.25 88 MET A O 1
ATOM 691 N N . ASP A 1 89 ? 25.307 -10.247 -17.674 1.00 89.56 89 ASP A N 1
ATOM 692 C CA . ASP A 1 89 ? 25.923 -10.450 -16.364 1.00 89.56 89 ASP A CA 1
ATOM 693 C C . ASP A 1 89 ? 27.354 -9.884 -16.298 1.00 89.56 89 ASP A C 1
ATOM 695 O O . ASP A 1 89 ? 27.923 -9.377 -17.272 1.00 89.56 89 ASP A O 1
ATOM 699 N N . ASP A 1 90 ? 27.945 -9.948 -15.110 1.00 86.19 90 ASP A N 1
ATOM 700 C CA . ASP A 1 90 ? 29.317 -9.521 -14.837 1.00 86.19 90 ASP A CA 1
ATOM 701 C C . ASP A 1 90 ? 30.383 -10.409 -15.504 1.00 86.19 90 ASP A C 1
ATOM 703 O O . ASP A 1 90 ? 31.530 -9.984 -15.647 1.00 86.19 90 ASP A O 1
ATOM 707 N N . GLN A 1 91 ? 30.002 -11.598 -15.980 1.00 87.81 91 GLN A N 1
ATOM 708 C CA . GLN A 1 91 ? 30.847 -12.523 -16.738 1.00 87.81 91 GLN A CA 1
ATOM 709 C C . GLN A 1 91 ? 30.710 -12.367 -18.261 1.00 87.81 91 GLN A C 1
ATOM 711 O O . GLN A 1 91 ? 31.346 -13.114 -19.005 1.00 87.81 91 GLN A O 1
ATOM 716 N N . LYS A 1 92 ? 29.944 -11.370 -18.730 1.00 88.00 92 LYS A N 1
ATOM 717 C CA . LYS A 1 92 ? 29.702 -11.068 -20.154 1.00 88.00 92 LYS A CA 1
ATOM 718 C C . LYS A 1 92 ? 28.877 -12.112 -20.897 1.00 88.00 92 LYS A C 1
ATOM 720 O O . LYS A 1 92 ? 28.922 -12.160 -22.130 1.00 88.00 92 LYS A O 1
ATOM 725 N N . TYR A 1 93 ? 28.084 -12.904 -20.184 1.00 93.19 93 TYR A N 1
ATOM 726 C CA . TYR A 1 93 ? 27.032 -13.662 -20.839 1.00 93.19 93 TYR A CA 1
ATOM 727 C C . TYR A 1 93 ? 25.866 -12.738 -21.175 1.00 93.19 93 TYR A C 1
ATOM 729 O O . TYR A 1 93 ? 25.396 -11.974 -20.332 1.00 93.19 93 TYR A O 1
ATOM 737 N N . LEU A 1 94 ? 25.402 -12.826 -22.418 1.00 94.69 94 LEU A N 1
ATOM 738 C CA . LEU A 1 94 ? 24.209 -12.152 -22.907 1.00 94.69 94 LEU A CA 1
ATOM 739 C C . LEU A 1 94 ? 23.016 -13.096 -22.766 1.00 94.69 94 LEU A C 1
ATOM 741 O O . LEU A 1 94 ? 23.030 -14.201 -23.299 1.00 94.69 94 LEU A O 1
ATOM 745 N N . TYR A 1 95 ? 21.976 -12.651 -22.084 1.00 96.50 95 TYR A N 1
ATOM 746 C CA . TYR A 1 95 ? 20.725 -13.370 -21.909 1.00 96.50 95 TYR A CA 1
ATOM 747 C C . TYR A 1 95 ? 19.669 -12.686 -22.764 1.00 96.50 95 TYR A C 1
ATOM 749 O O . TYR A 1 95 ? 19.553 -11.460 -22.743 1.00 96.50 95 TYR A O 1
ATOM 757 N N . VAL A 1 96 ? 18.932 -13.474 -23.537 1.00 96.19 96 VAL A N 1
ATOM 758 C CA . VAL A 1 96 ? 17.954 -12.972 -24.502 1.00 96.19 96 VAL A CA 1
ATOM 759 C C . VAL A 1 96 ? 16.648 -13.724 -24.308 1.00 96.19 96 VAL A C 1
ATOM 761 O O . VAL A 1 96 ? 16.656 -14.957 -24.359 1.00 96.19 96 VAL A O 1
ATOM 764 N N . SER A 1 97 ? 15.546 -13.004 -24.091 1.00 95.19 97 SER A N 1
ATOM 765 C CA . SER A 1 97 ? 14.210 -13.602 -24.149 1.00 95.19 97 SER A CA 1
ATOM 766 C C . SER A 1 97 ? 13.751 -13.700 -25.599 1.00 95.19 97 SER A C 1
ATOM 768 O O . SER A 1 97 ? 13.904 -12.743 -26.357 1.00 95.19 97 SER A O 1
ATOM 770 N N . ASP A 1 98 ? 13.203 -14.850 -25.981 1.00 94.81 98 ASP A N 1
ATOM 771 C CA . ASP A 1 98 ? 12.600 -15.099 -27.292 1.00 94.81 98 ASP A CA 1
ATOM 772 C C . ASP A 1 98 ? 11.084 -15.273 -27.116 1.00 94.81 98 ASP A C 1
ATOM 774 O O . ASP A 1 98 ? 10.640 -16.176 -26.400 1.00 94.81 98 ASP A O 1
ATOM 778 N N . ASP A 1 99 ? 10.286 -14.400 -27.738 1.00 90.88 99 ASP A N 1
ATOM 779 C CA . ASP A 1 99 ? 8.821 -14.460 -27.647 1.00 90.88 99 ASP A CA 1
ATOM 780 C C . ASP A 1 99 ? 8.183 -15.481 -28.598 1.00 90.88 99 ASP A C 1
ATOM 782 O O . ASP A 1 99 ? 7.053 -15.880 -28.346 1.00 90.88 99 ASP A O 1
ATOM 786 N N . ASP A 1 100 ? 8.880 -15.930 -29.649 1.00 92.56 100 ASP A N 1
ATOM 787 C CA . ASP A 1 100 ? 8.408 -16.985 -30.565 1.00 92.56 100 ASP A CA 1
ATOM 788 C C . ASP A 1 100 ? 8.541 -18.364 -29.915 1.00 92.56 100 ASP A C 1
ATOM 790 O O . ASP A 1 100 ? 7.738 -19.265 -30.143 1.00 92.56 100 ASP A O 1
ATOM 794 N N . LYS A 1 101 ? 9.598 -18.538 -29.119 1.00 93.62 101 LYS A N 1
ATOM 795 C CA . LYS A 1 101 ? 9.906 -19.804 -28.446 1.00 93.62 101 LYS A CA 1
ATOM 796 C C . LYS A 1 101 ? 9.476 -19.847 -26.986 1.00 93.62 101 LYS A C 1
ATOM 798 O O . LYS A 1 101 ? 9.449 -20.930 -26.412 1.00 93.62 101 LYS A O 1
ATOM 803 N N . HIS A 1 102 ? 9.144 -18.693 -26.410 1.00 95.31 102 HIS A N 1
ATOM 804 C CA . HIS A 1 102 ? 8.826 -18.533 -24.994 1.00 95.31 102 HIS A CA 1
ATOM 805 C C . HIS A 1 102 ? 9.942 -19.054 -24.083 1.00 95.31 102 HIS A C 1
ATOM 807 O O . HIS A 1 102 ? 9.719 -19.836 -23.167 1.00 95.31 102 HIS A O 1
ATOM 813 N N . GLU A 1 103 ? 11.171 -18.623 -24.350 1.00 96.38 103 GLU A N 1
ATOM 814 C CA . GLU A 1 103 ? 12.347 -19.095 -23.623 1.00 96.38 103 GLU A CA 1
ATOM 815 C C . GLU A 1 103 ? 13.335 -17.960 -23.348 1.00 96.38 103 GLU A C 1
ATOM 817 O O . GLU A 1 103 ? 13.290 -16.902 -23.981 1.00 96.38 103 GLU A O 1
ATOM 822 N N . VAL A 1 104 ? 14.264 -18.189 -22.420 1.00 96.75 104 VAL A N 1
ATOM 823 C CA . VAL A 1 104 ? 15.457 -17.351 -22.256 1.00 96.75 104 VAL A CA 1
ATOM 824 C C . VAL A 1 104 ? 16.689 -18.171 -22.582 1.00 96.75 104 VAL A C 1
ATOM 826 O O . VAL A 1 104 ? 16.930 -19.231 -21.998 1.00 96.75 104 VAL A O 1
ATOM 829 N N . THR A 1 105 ? 17.502 -17.645 -23.493 1.00 95.75 105 THR A N 1
ATOM 830 C CA . THR A 1 105 ? 18.754 -18.269 -23.913 1.00 95.75 105 THR A CA 1
ATOM 831 C C . THR A 1 105 ? 19.945 -17.412 -23.498 1.00 95.75 105 THR A C 1
ATOM 833 O O . THR A 1 105 ? 19.969 -16.201 -23.721 1.00 95.75 105 THR A O 1
ATOM 836 N N . ARG A 1 106 ? 20.956 -18.053 -22.905 1.00 95.75 106 ARG A N 1
ATOM 837 C CA . ARG A 1 106 ? 22.240 -17.452 -22.528 1.00 95.75 106 ARG A CA 1
ATOM 838 C C . ARG A 1 106 ? 23.289 -17.702 -23.608 1.00 95.75 106 ARG A C 1
ATOM 840 O O . ARG A 1 106 ? 23.519 -18.845 -23.992 1.00 95.75 106 ARG A O 1
ATOM 847 N N . TYR A 1 107 ? 23.999 -16.663 -24.018 1.00 94.50 107 TYR A N 1
ATOM 848 C CA . TYR A 1 107 ? 25.054 -16.689 -25.026 1.00 94.50 107 TYR A CA 1
ATOM 849 C C . TYR A 1 107 ? 26.359 -16.164 -24.438 1.00 94.50 107 TYR A C 1
ATOM 851 O O . TYR A 1 107 ? 26.365 -15.134 -23.764 1.00 94.50 107 TYR A O 1
ATOM 859 N N . GLN A 1 108 ? 27.479 -16.820 -24.741 1.00 90.25 108 GLN A N 1
ATOM 860 C CA . GLN A 1 108 ? 28.767 -16.139 -24.653 1.00 90.25 108 GLN A CA 1
ATOM 861 C C . GLN A 1 108 ? 28.837 -15.145 -25.813 1.00 90.25 108 GLN A C 1
ATOM 863 O O . GLN A 1 108 ? 28.465 -15.454 -26.946 1.00 90.25 108 GLN A O 1
ATOM 868 N N . LEU A 1 109 ? 29.291 -13.927 -25.543 1.00 73.75 109 LEU A N 1
ATOM 869 C CA . LEU A 1 109 ? 29.326 -12.886 -26.558 1.00 73.75 109 LEU A CA 1
ATOM 870 C C . LEU A 1 109 ? 30.238 -13.284 -27.743 1.00 73.75 109 LEU A C 1
ATOM 872 O O . LEU A 1 109 ? 31.455 -13.356 -27.594 1.00 73.75 109 LEU A O 1
ATOM 876 N N . GLY A 1 110 ? 29.648 -13.491 -28.927 1.00 71.81 110 GLY A N 1
ATOM 877 C CA . GLY A 1 110 ? 30.340 -13.952 -30.143 1.00 71.81 110 GLY A CA 1
ATOM 878 C C . GLY A 1 110 ? 30.009 -15.392 -30.555 1.00 71.81 110 GLY A C 1
ATOM 879 O O . GLY A 1 110 ? 30.274 -15.767 -31.699 1.00 71.81 110 GLY A O 1
ATOM 880 N N . ASP A 1 111 ? 29.380 -16.166 -29.670 1.00 83.56 111 ASP A N 1
ATOM 881 C CA . ASP A 1 111 ? 28.900 -17.507 -29.988 1.00 83.56 111 ASP A CA 1
ATOM 882 C C . ASP A 1 111 ? 27.601 -17.452 -30.796 1.00 83.56 111 ASP A C 1
ATOM 884 O O . ASP A 1 111 ? 26.709 -16.644 -30.541 1.00 83.56 111 ASP A O 1
ATOM 888 N N . LYS A 1 112 ? 27.469 -18.372 -31.756 1.00 77.88 112 LYS A N 1
ATOM 889 C CA . LYS A 1 112 ? 26.243 -18.536 -32.560 1.00 77.88 112 LYS A CA 1
ATOM 890 C C . LYS A 1 112 ? 25.197 -19.428 -31.893 1.00 77.88 112 LYS A C 1
ATOM 892 O O . LYS A 1 112 ? 24.064 -19.508 -32.356 1.00 77.88 112 LYS A O 1
ATOM 897 N N . THR A 1 113 ? 25.582 -20.138 -30.839 1.00 87.31 113 THR A N 1
ATOM 898 C CA . THR A 1 113 ? 24.744 -21.107 -30.130 1.00 87.31 113 THR A CA 1
ATOM 899 C C . THR A 1 113 ? 24.673 -20.724 -28.667 1.00 87.31 113 THR A C 1
ATOM 901 O O . THR A 1 113 ? 25.705 -20.478 -28.049 1.00 87.31 113 THR A O 1
ATOM 904 N N . GLY A 1 114 ? 23.465 -20.690 -28.117 1.00 91.75 114 GLY A N 1
ATOM 905 C CA . GLY A 1 114 ? 23.242 -20.393 -26.710 1.00 91.75 114 GLY A CA 1
ATOM 906 C C . GLY A 1 114 ? 22.850 -21.629 -25.905 1.00 91.75 114 GLY A C 1
ATOM 907 O O . GLY A 1 114 ? 22.588 -22.700 -26.448 1.00 91.75 114 GLY A O 1
ATOM 908 N N . THR A 1 115 ? 22.825 -21.468 -24.587 1.00 94.50 115 THR A N 1
ATOM 909 C CA . THR A 1 115 ? 22.319 -22.449 -23.624 1.00 94.50 115 THR A CA 1
ATOM 910 C C . THR A 1 115 ? 20.936 -22.008 -23.159 1.00 94.50 115 THR A C 1
ATOM 912 O O . THR A 1 115 ? 20.791 -20.874 -22.704 1.00 94.50 115 THR A O 1
ATOM 915 N N . LEU A 1 116 ? 19.936 -22.886 -23.249 1.00 94.88 116 LEU A N 1
ATOM 916 C CA . LEU A 1 116 ? 18.615 -22.650 -22.662 1.00 94.88 116 LEU A CA 1
ATOM 917 C C . LEU A 1 116 ? 18.741 -22.546 -21.139 1.00 94.88 116 LEU A C 1
ATOM 919 O O . LEU A 1 116 ? 19.354 -23.413 -20.512 1.00 94.88 116 LEU A O 1
ATOM 923 N N . VAL A 1 117 ? 18.177 -21.490 -20.558 1.00 95.75 117 VAL A N 1
ATOM 924 C CA . VAL A 1 117 ? 18.294 -21.207 -19.119 1.00 95.75 117 VAL A CA 1
ATOM 925 C C . VAL A 1 117 ? 16.957 -20.920 -18.424 1.00 95.75 117 VAL A C 1
ATOM 927 O O . VAL A 1 117 ? 16.925 -20.934 -17.198 1.00 95.75 117 VAL A O 1
ATOM 930 N N . ALA A 1 118 ? 15.864 -20.706 -19.168 1.00 94.56 118 ALA A N 1
ATOM 931 C CA . ALA A 1 118 ? 14.492 -20.658 -18.647 1.00 94.56 118 ALA A CA 1
ATOM 932 C C . ALA A 1 118 ? 13.466 -20.944 -19.762 1.00 94.56 118 ALA A C 1
ATOM 934 O O . ALA A 1 118 ? 13.724 -20.580 -20.910 1.00 94.56 118 ALA A O 1
ATOM 935 N N . GLY A 1 119 ? 12.308 -21.527 -19.424 1.00 91.69 119 GLY A N 1
ATOM 936 C CA . GLY A 1 119 ? 11.219 -21.793 -20.379 1.00 91.69 119 GLY A CA 1
ATOM 937 C C . GLY A 1 119 ? 11.367 -23.097 -21.176 1.00 91.69 119 GLY A C 1
ATOM 938 O O . GLY A 1 119 ? 11.150 -23.096 -22.385 1.00 91.69 119 GLY A O 1
ATOM 939 N N . ASP A 1 120 ? 11.777 -24.206 -20.546 1.00 79.69 120 ASP A N 1
ATOM 940 C CA . ASP A 1 120 ? 11.831 -25.493 -21.247 1.00 79.69 120 ASP A CA 1
ATOM 941 C C . ASP A 1 120 ? 10.412 -26.055 -21.496 1.00 79.69 120 ASP A C 1
ATOM 943 O O . ASP A 1 120 ? 9.540 -26.006 -20.636 1.00 79.69 120 ASP A O 1
ATOM 947 N N . ASN A 1 121 ? 10.162 -26.565 -22.711 1.00 79.12 121 ASN A N 1
ATOM 948 C CA . ASN A 1 121 ? 8.857 -27.060 -23.204 1.00 79.12 121 ASN A CA 1
ATOM 949 C C . ASN A 1 121 ? 7.842 -26.023 -23.729 1.00 79.12 121 ASN A C 1
ATOM 951 O O . ASN A 1 121 ? 6.652 -26.329 -23.814 1.00 79.12 121 ASN A O 1
ATOM 955 N N . GLY A 1 122 ? 8.298 -24.854 -24.185 1.00 84.12 122 GLY A N 1
ATOM 956 C CA . GLY A 1 122 ? 7.484 -23.930 -24.986 1.00 84.12 122 GLY A CA 1
ATOM 957 C C . GLY A 1 122 ? 6.418 -23.170 -24.191 1.00 84.12 122 GLY A C 1
ATOM 958 O O . GLY A 1 122 ? 6.539 -23.007 -22.979 1.00 84.12 122 GLY A O 1
ATOM 959 N N . GLN A 1 123 ? 5.391 -22.679 -24.896 1.00 92.88 123 GLN A N 1
ATOM 960 C CA . GLN A 1 123 ? 4.340 -21.836 -24.320 1.00 92.88 123 GLN A CA 1
ATOM 961 C C . GLN A 1 123 ? 3.531 -22.582 -23.254 1.00 92.88 123 GLN A C 1
ATOM 963 O O . GLN A 1 123 ? 2.938 -23.622 -23.545 1.00 92.88 123 GLN A O 1
ATOM 968 N N . GLY A 1 124 ? 3.428 -22.006 -22.061 1.00 87.44 124 GLY A N 1
ATOM 969 C CA . GLY A 1 124 ? 2.523 -22.491 -21.023 1.00 87.44 124 GLY A CA 1
ATOM 970 C C . GLY A 1 124 ? 2.772 -21.828 -19.677 1.00 87.44 124 GLY A C 1
ATOM 971 O O . GLY A 1 124 ? 3.573 -20.898 -19.570 1.00 87.44 124 GLY A O 1
ATOM 972 N N . ASP A 1 125 ? 2.053 -22.279 -18.658 1.00 83.25 125 ASP A N 1
ATOM 973 C CA . ASP A 1 125 ? 2.035 -21.712 -17.309 1.00 83.25 125 ASP A CA 1
ATOM 974 C C . ASP A 1 125 ? 2.665 -22.626 -16.247 1.00 83.25 125 ASP A C 1
ATOM 976 O O . ASP A 1 125 ? 2.761 -22.233 -15.079 1.00 83.25 125 ASP A O 1
ATOM 980 N N . ASP A 1 126 ? 3.198 -23.787 -16.636 1.00 86.19 126 ASP A N 1
ATOM 981 C CA . ASP A 1 126 ? 3.986 -24.630 -15.738 1.00 86.19 126 ASP A CA 1
ATOM 982 C C . ASP A 1 126 ? 5.247 -23.896 -15.245 1.00 86.19 126 ASP A C 1
ATOM 984 O O . ASP A 1 126 ? 5.706 -22.901 -15.818 1.00 86.19 126 ASP A O 1
ATOM 988 N N . LEU A 1 127 ? 5.828 -24.366 -14.136 1.00 86.19 127 LEU A N 1
ATOM 989 C CA . LEU A 1 127 ? 6.981 -23.702 -13.511 1.00 86.19 127 LEU A CA 1
ATOM 990 C C . LEU A 1 127 ? 8.234 -23.722 -14.387 1.00 86.19 127 LEU A C 1
ATOM 992 O O . LEU A 1 127 ? 9.119 -22.888 -14.219 1.00 86.19 127 LEU A O 1
ATOM 996 N N . ASN A 1 128 ? 8.327 -24.656 -15.320 1.00 91.25 128 ASN A N 1
ATOM 997 C CA . ASN A 1 128 ? 9.405 -24.731 -16.291 1.00 91.25 128 ASN A CA 1
ATOM 998 C C . ASN A 1 128 ? 9.088 -24.021 -17.616 1.00 91.25 128 ASN A C 1
ATOM 1000 O O . ASN A 1 128 ? 10.012 -23.827 -18.396 1.00 91.25 128 ASN A O 1
ATOM 1004 N N . GLN A 1 129 ? 7.852 -23.564 -17.832 1.00 94.69 129 GLN A N 1
ATOM 1005 C CA . GLN A 1 129 ? 7.408 -22.879 -19.048 1.00 94.69 129 GLN A CA 1
ATOM 1006 C C . GLN A 1 129 ? 7.329 -21.354 -18.867 1.00 94.69 129 GLN A C 1
ATOM 1008 O O . GLN A 1 129 ? 7.287 -20.824 -17.753 1.00 94.69 129 GLN A O 1
ATOM 1013 N N . LEU A 1 130 ? 7.310 -20.638 -19.989 1.00 91.69 130 LEU A N 1
ATOM 1014 C CA . LEU A 1 130 ? 7.004 -19.210 -20.063 1.00 91.69 130 LEU A CA 1
ATOM 1015 C C . LEU A 1 130 ? 5.899 -18.994 -21.102 1.00 91.69 130 LEU A C 1
ATOM 1017 O O . LEU A 1 130 ? 5.681 -19.817 -21.989 1.00 91.69 130 LEU A O 1
ATOM 1021 N N . ASN A 1 131 ? 5.234 -17.852 -21.029 1.00 91.50 131 ASN A N 1
ATOM 1022 C CA . ASN A 1 131 ? 4.232 -17.396 -21.972 1.00 91.50 131 ASN A CA 1
ATOM 1023 C C . ASN A 1 131 ? 4.433 -15.902 -22.268 1.00 91.50 131 ASN A C 1
ATOM 1025 O O . ASN A 1 131 ? 4.165 -15.007 -21.467 1.00 91.50 131 ASN A O 1
ATOM 1029 N N . TRP A 1 132 ? 4.929 -15.648 -23.472 1.00 89.50 132 TRP A N 1
ATOM 1030 C CA . TRP A 1 132 ? 5.274 -14.317 -23.971 1.00 89.50 132 TRP A CA 1
ATOM 1031 C C . TRP A 1 132 ? 6.238 -13.527 -23.053 1.00 89.50 132 TRP A C 1
ATOM 1033 O O . TRP A 1 132 ? 5.883 -12.477 -22.514 1.00 89.50 132 TRP A O 1
ATOM 1043 N N . PRO A 1 133 ? 7.491 -13.991 -22.871 1.00 91.81 133 PRO A N 1
ATOM 1044 C CA . PRO A 1 133 ? 8.457 -13.292 -22.033 1.00 91.81 133 PRO A CA 1
ATOM 1045 C C . PRO A 1 133 ? 8.901 -11.963 -22.665 1.00 91.81 133 PRO A C 1
ATOM 1047 O O . PRO A 1 133 ? 9.521 -11.948 -23.730 1.00 91.81 133 PRO A O 1
ATOM 1050 N N . THR A 1 134 ? 8.620 -10.834 -22.011 1.00 83.81 134 THR A N 1
ATOM 1051 C CA . THR A 1 134 ? 8.866 -9.502 -22.603 1.00 83.81 134 THR A CA 1
ATOM 1052 C C . THR A 1 134 ? 10.112 -8.792 -22.096 1.00 83.81 134 THR A C 1
ATOM 1054 O O . THR A 1 134 ? 10.586 -7.882 -22.762 1.00 83.81 134 THR A O 1
ATOM 1057 N N . ASP A 1 135 ? 10.630 -9.160 -20.927 1.00 82.12 135 ASP A N 1
ATOM 1058 C CA . ASP A 1 135 ? 11.820 -8.527 -20.354 1.00 82.12 135 ASP A CA 1
ATOM 1059 C C . ASP A 1 135 ? 12.519 -9.477 -19.375 1.00 82.12 135 ASP A C 1
ATOM 1061 O O . ASP A 1 135 ? 11.897 -10.422 -18.870 1.00 82.12 135 ASP A O 1
ATOM 1065 N N . LEU A 1 136 ? 13.801 -9.237 -19.103 1.00 87.12 136 LEU A N 1
ATOM 1066 C CA . LEU A 1 136 ? 14.566 -10.028 -18.152 1.00 87.12 136 LEU A CA 1
ATOM 1067 C C . LEU A 1 136 ? 15.661 -9.241 -17.421 1.00 87.12 136 LEU A C 1
ATOM 1069 O O . LEU A 1 136 ? 16.237 -8.282 -17.920 1.00 87.12 136 LEU A O 1
ATOM 1073 N N . PHE A 1 137 ? 16.009 -9.722 -16.233 1.00 85.50 137 PHE A N 1
ATOM 1074 C CA . PHE A 1 137 ? 17.126 -9.232 -15.434 1.00 85.50 137 PHE A CA 1
ATOM 1075 C C . PHE A 1 137 ? 17.965 -10.406 -14.933 1.00 85.50 137 PHE A C 1
ATOM 1077 O O . PHE A 1 137 ? 17.432 -11.477 -14.640 1.00 85.50 137 PHE A O 1
ATOM 1084 N N . VAL A 1 138 ? 19.276 -10.204 -14.806 1.00 84.56 138 VAL A N 1
ATOM 1085 C CA . VAL A 1 138 ? 20.198 -11.209 -14.269 1.00 84.56 138 VAL A CA 1
ATOM 1086 C C . VAL A 1 138 ? 21.042 -10.588 -13.166 1.00 84.56 138 VAL A C 1
ATOM 1088 O O . VAL A 1 138 ? 21.649 -9.534 -13.357 1.00 84.56 138 VAL A O 1
ATOM 1091 N N . ASP A 1 139 ? 21.071 -11.235 -12.001 1.00 76.75 139 ASP A N 1
ATOM 1092 C CA . ASP A 1 139 ? 21.882 -10.788 -10.870 1.00 76.75 139 ASP A CA 1
ATOM 1093 C C . ASP A 1 139 ? 23.319 -11.346 -10.903 1.00 76.75 139 ASP A C 1
ATOM 1095 O O . ASP A 1 139 ? 23.685 -12.178 -11.732 1.00 76.75 139 ASP A O 1
ATOM 1099 N N . ARG A 1 140 ? 24.154 -10.908 -9.950 1.00 81.19 140 ARG A N 1
ATOM 1100 C CA . ARG A 1 140 ? 25.558 -11.354 -9.816 1.00 81.19 140 ARG A CA 1
ATOM 1101 C C . ARG A 1 140 ? 25.715 -12.850 -9.508 1.00 81.19 140 ARG A C 1
ATOM 1103 O O . ARG A 1 140 ? 26.819 -13.377 -9.568 1.00 81.19 140 ARG A O 1
ATOM 1110 N N . GLN A 1 141 ? 24.640 -13.538 -9.124 1.00 80.81 141 GLN A N 1
ATOM 1111 C CA . GLN A 1 141 ? 24.635 -14.984 -8.883 1.00 80.81 141 GLN A CA 1
ATOM 1112 C C . GLN A 1 141 ? 24.167 -15.768 -10.120 1.00 80.81 141 GLN A C 1
ATOM 1114 O O . GLN A 1 141 ? 24.023 -16.987 -10.041 1.00 80.81 141 GLN A O 1
ATOM 1119 N N . GLN A 1 142 ? 23.966 -15.094 -11.263 1.00 86.44 142 GLN A N 1
ATOM 1120 C CA . GLN A 1 142 ? 23.362 -15.651 -12.480 1.00 86.44 142 GLN A CA 1
ATOM 1121 C C . GLN A 1 142 ? 21.936 -16.162 -12.245 1.00 86.44 142 GLN A C 1
ATOM 1123 O O . GLN A 1 142 ? 21.480 -17.096 -12.906 1.00 86.44 142 GLN A O 1
ATOM 1128 N N . THR A 1 143 ? 21.227 -15.561 -11.290 1.00 86.31 143 THR A N 1
ATOM 1129 C CA . THR A 1 143 ? 19.791 -15.771 -11.145 1.00 86.31 143 THR A CA 1
ATOM 1130 C C . THR A 1 143 ? 19.072 -14.913 -12.169 1.00 86.31 143 THR A C 1
ATOM 1132 O O . THR A 1 143 ? 19.317 -13.709 -12.253 1.00 86.31 143 THR A O 1
ATOM 1135 N N . ILE A 1 144 ? 18.164 -15.529 -12.914 1.00 90.62 144 ILE A N 1
ATOM 1136 C CA . ILE A 1 144 ? 17.410 -14.904 -13.993 1.00 90.62 144 ILE A CA 1
ATOM 1137 C C . ILE A 1 144 ? 16.014 -14.578 -13.484 1.00 90.62 144 ILE A C 1
ATOM 1139 O O . ILE A 1 144 ? 15.357 -15.432 -12.895 1.00 90.62 144 ILE A O 1
ATOM 1143 N N . TYR A 1 145 ? 15.552 -13.364 -13.740 1.00 85.56 145 TYR A N 1
ATOM 1144 C CA . TYR A 1 145 ? 14.195 -12.907 -13.473 1.00 85.56 145 TYR A CA 1
ATOM 1145 C C . TYR A 1 145 ? 13.558 -12.564 -14.812 1.00 85.56 145 TYR A C 1
ATOM 1147 O O . TYR A 1 145 ? 14.120 -11.764 -15.553 1.00 85.56 145 TYR A O 1
ATOM 1155 N N . VAL A 1 146 ? 12.419 -13.169 -15.135 1.00 88.56 146 VAL A N 1
ATOM 1156 C CA . VAL A 1 146 ? 11.758 -13.023 -16.438 1.00 88.56 146 VAL A CA 1
ATOM 1157 C C . VAL A 1 146 ? 10.349 -12.495 -16.229 1.00 88.56 146 VAL A C 1
ATOM 1159 O O . VAL A 1 146 ? 9.597 -13.072 -15.441 1.00 88.56 146 VAL A O 1
ATOM 1162 N N . SER A 1 147 ? 9.992 -11.418 -16.928 1.00 82.19 147 SER A N 1
ATOM 1163 C CA . SER A 1 147 ? 8.606 -10.955 -17.023 1.00 82.19 147 SER A CA 1
ATOM 1164 C C . SER A 1 147 ? 7.849 -11.874 -17.971 1.00 82.19 147 SER A C 1
ATOM 1166 O O . SER A 1 147 ? 8.011 -11.779 -19.185 1.00 82.19 147 SER A O 1
ATOM 1168 N N . ASP A 1 148 ? 7.054 -12.769 -17.400 1.00 81.88 148 ASP A N 1
ATOM 1169 C CA . ASP A 1 148 ? 6.238 -13.761 -18.088 1.00 81.88 148 ASP A CA 1
ATOM 1170 C C . ASP A 1 148 ? 4.828 -13.183 -18.291 1.00 81.88 148 ASP A C 1
ATOM 1172 O O . ASP A 1 148 ? 3.925 -13.342 -17.459 1.00 81.88 148 ASP A O 1
ATOM 1176 N N . SER A 1 149 ? 4.707 -12.361 -19.333 1.00 73.06 149 SER A N 1
ATOM 1177 C CA . SER A 1 149 ? 3.705 -11.296 -19.399 1.00 73.06 149 SER A CA 1
ATOM 1178 C C . SER A 1 149 ? 2.286 -11.796 -19.633 1.00 73.06 149 SER A C 1
ATOM 1180 O O . SER A 1 149 ? 1.360 -11.257 -19.016 1.00 73.06 149 SER A O 1
ATOM 1182 N N . ASP A 1 150 ? 2.108 -12.857 -20.421 1.00 81.88 150 ASP A N 1
ATOM 1183 C CA . ASP A 1 150 ? 0.784 -13.454 -20.645 1.00 81.88 150 ASP A CA 1
ATOM 1184 C C . ASP A 1 150 ? 0.342 -14.338 -19.474 1.00 81.88 150 ASP A C 1
ATOM 1186 O O . ASP A 1 150 ? -0.850 -14.448 -19.202 1.00 81.88 150 ASP A O 1
ATOM 1190 N N . ASN A 1 151 ? 1.289 -14.888 -18.710 1.00 64.44 151 ASN A N 1
ATOM 1191 C CA . ASN A 1 151 ? 0.987 -15.558 -17.441 1.00 64.44 151 ASN A CA 1
ATOM 1192 C C . ASN A 1 151 ? 0.867 -14.577 -16.260 1.00 64.44 151 ASN A C 1
ATOM 1194 O O . ASN A 1 151 ? 0.642 -14.998 -15.123 1.00 64.44 151 ASN A O 1
ATOM 1198 N N . HIS A 1 152 ? 1.033 -13.272 -16.508 1.00 67.69 152 HIS A N 1
ATOM 1199 C CA . HIS A 1 152 ? 0.934 -12.193 -15.521 1.00 67.69 152 HIS A CA 1
ATOM 1200 C C . HIS A 1 152 ? 1.826 -12.394 -14.286 1.00 67.69 152 HIS A C 1
ATOM 1202 O O . HIS A 1 152 ? 1.445 -12.060 -13.158 1.00 67.69 152 HIS A O 1
ATOM 1208 N N . ARG A 1 153 ? 3.031 -12.934 -14.495 1.00 69.44 153 ARG A N 1
ATOM 1209 C CA . ARG A 1 153 ? 3.961 -13.275 -13.416 1.00 69.44 153 ARG A CA 1
ATOM 1210 C C . ARG A 1 153 ? 5.392 -12.838 -13.719 1.00 69.44 153 ARG A C 1
ATOM 1212 O O . ARG A 1 153 ? 5.767 -12.607 -14.861 1.00 69.44 153 ARG A O 1
ATOM 1219 N N . VAL A 1 154 ? 6.213 -12.742 -12.680 1.00 75.62 154 VAL A N 1
ATOM 1220 C CA . VAL A 1 154 ? 7.673 -12.710 -12.804 1.00 75.62 154 VAL A CA 1
ATOM 1221 C C . VAL A 1 154 ? 8.202 -14.011 -12.252 1.00 75.62 154 VAL A C 1
ATOM 1223 O O . VAL A 1 154 ? 7.893 -14.392 -11.120 1.00 75.62 154 VAL A O 1
ATOM 1226 N N . MET A 1 155 ? 9.015 -14.675 -13.052 1.00 83.12 155 MET A N 1
ATOM 1227 C CA . MET A 1 155 ? 9.578 -15.969 -12.728 1.00 83.12 155 MET A CA 1
ATOM 1228 C C . MET A 1 155 ? 11.081 -15.843 -12.487 1.00 83.12 155 MET A C 1
ATOM 1230 O O . MET A 1 155 ? 11.793 -15.198 -13.253 1.00 83.12 155 MET A O 1
ATOM 1234 N N . LYS A 1 156 ? 11.557 -16.452 -11.402 1.00 86.25 156 LYS A N 1
ATOM 1235 C CA . LYS A 1 156 ? 12.958 -16.506 -10.989 1.00 86.25 156 LYS A CA 1
ATOM 1236 C C . LYS A 1 156 ? 13.523 -17.894 -11.264 1.00 86.25 156 LYS A C 1
ATOM 1238 O O . LYS A 1 156 ? 13.071 -18.861 -10.657 1.00 86.25 156 LYS A O 1
ATOM 1243 N N . TRP A 1 157 ? 14.568 -17.986 -12.073 1.00 91.38 157 TRP A N 1
ATOM 1244 C CA . TRP A 1 157 ? 15.383 -19.190 -12.216 1.00 91.38 157 TRP A CA 1
ATOM 1245 C C . TRP A 1 157 ? 16.721 -18.982 -11.528 1.00 91.38 157 TRP A C 1
ATOM 1247 O O . TRP A 1 157 ? 17.481 -18.081 -11.879 1.00 91.38 157 TRP A O 1
ATOM 1257 N N . ASN A 1 158 ? 17.031 -19.832 -10.550 1.00 88.88 158 ASN A N 1
ATOM 1258 C CA . ASN A 1 158 ? 18.403 -19.924 -10.061 1.00 88.88 158 ASN A CA 1
ATOM 1259 C C . ASN A 1 158 ? 19.279 -20.555 -11.150 1.00 88.88 158 ASN A C 1
ATOM 1261 O O . ASN A 1 158 ? 18.787 -21.304 -11.997 1.00 88.88 158 ASN A O 1
ATOM 1265 N N . LYS A 1 159 ? 20.586 -20.300 -11.086 1.00 88.94 159 LYS A N 1
ATOM 1266 C CA . LYS A 1 159 ? 21.554 -20.911 -11.994 1.00 88.94 159 LYS A CA 1
ATOM 1267 C C . LYS A 1 159 ? 21.356 -22.433 -12.082 1.00 88.94 159 LYS A C 1
ATOM 1269 O O . LYS A 1 159 ? 21.286 -23.114 -11.060 1.00 88.94 159 LYS A O 1
ATOM 1274 N N . ASP A 1 160 ? 21.274 -22.932 -13.314 1.00 87.31 160 ASP A N 1
ATOM 1275 C CA . ASP A 1 160 ? 21.115 -24.348 -13.679 1.00 87.31 160 ASP A CA 1
ATOM 1276 C C . ASP A 1 160 ? 19.806 -25.022 -13.199 1.00 87.31 160 ASP A C 1
ATOM 1278 O O . ASP A 1 160 ? 19.663 -26.245 -13.304 1.00 87.31 160 ASP A O 1
ATOM 1282 N N . ALA A 1 161 ? 18.829 -24.251 -12.703 1.00 87.44 161 ALA A N 1
ATOM 1283 C CA . ALA A 1 161 ? 17.525 -24.775 -12.305 1.00 87.44 161 ALA A CA 1
ATOM 1284 C C . ALA A 1 161 ? 16.728 -25.301 -13.512 1.00 87.44 161 ALA A C 1
ATOM 1286 O O . ALA A 1 161 ? 16.784 -24.742 -14.605 1.00 87.44 161 ALA A O 1
ATOM 1287 N N . LYS A 1 162 ? 15.971 -26.386 -13.302 1.00 88.75 162 LYS A N 1
ATOM 1288 C CA . LYS A 1 162 ? 15.082 -26.978 -14.321 1.00 88.75 162 LYS A CA 1
ATOM 1289 C C . LYS A 1 162 ? 13.686 -26.368 -14.337 1.00 88.75 162 LYS A C 1
ATOM 1291 O O . LYS A 1 162 ? 13.010 -26.405 -15.349 1.00 88.75 162 LYS A O 1
ATOM 1296 N N . GLU A 1 163 ? 13.290 -25.766 -13.229 1.00 89.31 163 GLU A N 1
ATOM 1297 C CA . GLU A 1 163 ? 12.027 -25.064 -13.079 1.00 89.31 163 GLU A CA 1
ATOM 1298 C C . GLU A 1 163 ? 12.281 -23.717 -12.409 1.00 89.31 163 GLU A C 1
ATOM 1300 O O . GLU A 1 163 ? 13.254 -23.529 -11.668 1.00 89.31 163 GLU A O 1
ATOM 1305 N N . GLY A 1 164 ? 11.422 -22.766 -12.731 1.00 79.69 164 GLY A N 1
ATOM 1306 C CA . GLY A 1 164 ? 11.429 -21.431 -12.184 1.00 79.69 164 GLY A CA 1
ATOM 1307 C C . GLY A 1 164 ? 10.554 -21.345 -10.956 1.00 79.69 164 GLY A C 1
ATOM 1308 O O . GLY A 1 164 ? 9.812 -22.253 -10.587 1.00 79.69 164 GLY A O 1
ATOM 1309 N N . ILE A 1 165 ? 10.648 -20.201 -10.305 1.00 76.06 165 ILE A N 1
ATOM 1310 C CA . ILE A 1 165 ? 9.908 -19.902 -9.100 1.00 76.06 165 ILE A CA 1
ATOM 1311 C C . ILE A 1 165 ? 9.141 -18.614 -9.346 1.00 76.06 165 ILE A C 1
ATOM 1313 O O . ILE A 1 165 ? 9.742 -17.593 -9.670 1.00 76.06 165 ILE A O 1
ATOM 1317 N N . VAL A 1 166 ? 7.822 -18.633 -9.172 1.00 66.50 166 VAL A N 1
ATOM 1318 C CA . VAL A 1 166 ? 7.015 -17.411 -9.259 1.00 66.50 166 VAL A CA 1
ATOM 1319 C C . VAL A 1 166 ? 7.424 -16.474 -8.120 1.00 66.50 166 VAL A C 1
ATOM 1321 O O . VAL A 1 166 ? 7.231 -16.796 -6.947 1.00 66.50 166 VAL A O 1
ATOM 1324 N N . VAL A 1 167 ? 7.991 -15.317 -8.456 1.00 49.56 167 VAL A N 1
ATOM 1325 C CA . VAL A 1 167 ? 8.456 -14.308 -7.487 1.00 49.56 167 VAL A CA 1
ATOM 1326 C C . VAL A 1 167 ? 7.672 -13.003 -7.545 1.00 49.56 167 VAL A C 1
ATOM 1328 O O . VAL A 1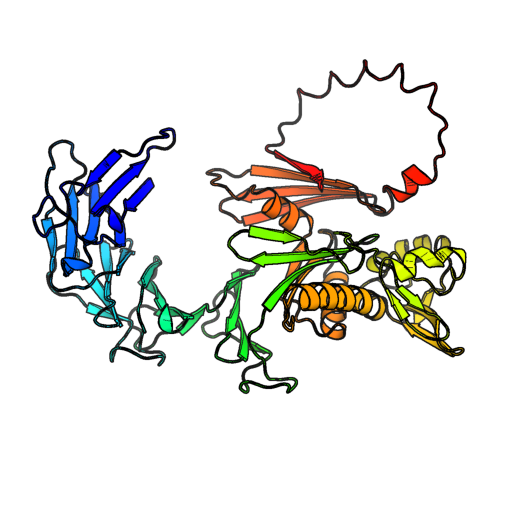 167 ? 7.776 -12.203 -6.617 1.00 49.56 167 VAL A O 1
ATOM 1331 N N . ALA A 1 168 ? 6.860 -12.791 -8.584 1.00 42.56 168 ALA A N 1
ATOM 1332 C CA . ALA A 1 168 ? 5.888 -11.704 -8.613 1.00 42.56 168 ALA A CA 1
ATOM 1333 C C . ALA A 1 168 ? 4.661 -12.014 -9.477 1.00 42.56 168 ALA A C 1
ATOM 1335 O O . ALA A 1 168 ? 4.706 -12.858 -10.362 1.00 42.56 168 ALA A O 1
ATOM 1336 N N . GLY A 1 169 ? 3.600 -11.258 -9.219 1.00 43.56 169 GLY A N 1
ATOM 1337 C CA . GLY A 1 169 ? 2.328 -11.150 -9.928 1.00 43.56 169 GLY A CA 1
ATOM 1338 C C . GLY A 1 169 ? 1.544 -10.103 -9.139 1.00 43.56 169 GLY A C 1
ATOM 1339 O O . GLY A 1 169 ? 1.119 -10.396 -8.030 1.00 43.56 169 GLY A O 1
ATOM 1340 N N . GLY A 1 170 ? 1.539 -8.844 -9.600 1.00 39.31 170 GLY A N 1
ATOM 1341 C CA . GLY A 1 170 ? 1.177 -7.663 -8.789 1.00 39.31 170 GLY A CA 1
ATOM 1342 C C . GLY A 1 170 ? 2.096 -7.452 -7.566 1.00 39.31 170 GLY A C 1
ATOM 1343 O O . GLY A 1 170 ? 2.086 -8.240 -6.622 1.00 39.31 170 GLY A O 1
ATOM 1344 N N . LEU A 1 171 ? 2.939 -6.408 -7.576 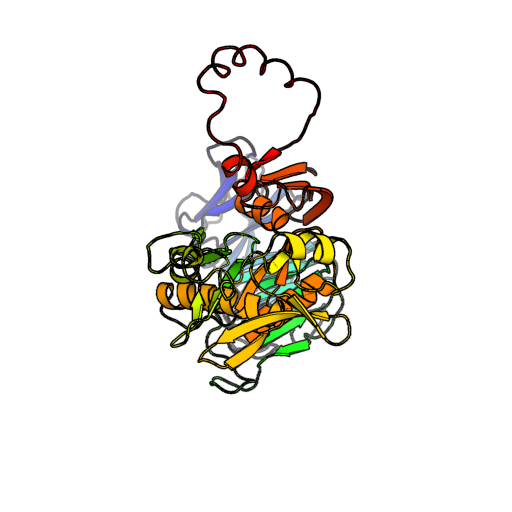1.00 37.19 171 LEU A N 1
ATOM 1345 C CA . LEU A 1 171 ? 4.081 -6.307 -6.650 1.00 37.19 171 LEU A CA 1
ATOM 1346 C C . LEU A 1 171 ? 3.936 -5.223 -5.567 1.00 37.19 171 LEU A C 1
ATOM 1348 O O . LEU A 1 171 ? 3.679 -4.058 -5.873 1.00 37.19 171 LEU A O 1
ATOM 1352 N N . PHE A 1 172 ? 4.259 -5.588 -4.320 1.00 36.59 172 PHE A N 1
ATOM 1353 C CA . PHE A 1 172 ? 4.676 -4.657 -3.270 1.00 36.59 172 PHE A CA 1
ATOM 1354 C C . PHE A 1 172 ? 5.813 -5.250 -2.398 1.00 36.59 172 PHE A C 1
ATOM 1356 O O . PHE A 1 172 ? 5.780 -6.428 -2.046 1.00 36.59 172 PHE A O 1
ATOM 1363 N N . VAL A 1 173 ? 6.812 -4.435 -2.019 1.00 34.31 173 VAL A N 1
ATOM 1364 C CA . VAL A 1 173 ? 8.001 -4.836 -1.225 1.00 34.31 173 VAL A CA 1
ATOM 1365 C C . VAL A 1 173 ? 8.059 -4.053 0.097 1.00 34.31 173 VAL A C 1
ATOM 1367 O O . VAL A 1 173 ? 7.851 -2.834 0.109 1.00 34.31 173 VAL A O 1
ATOM 1370 N N . ASP A 1 174 ? 8.299 -4.734 1.228 1.00 33.94 174 ASP A N 1
ATOM 1371 C CA . ASP A 1 174 ? 8.431 -4.094 2.547 1.00 33.94 174 ASP A CA 1
ATOM 1372 C C . ASP A 1 174 ? 9.872 -3.687 2.941 1.00 33.94 174 ASP A C 1
ATOM 1374 O O . ASP A 1 174 ? 10.817 -3.912 2.198 1.00 33.94 174 ASP A O 1
ATOM 1378 N N . ILE A 1 175 ? 10.033 -3.014 4.094 1.00 31.12 175 ILE A N 1
ATOM 1379 C CA . ILE A 1 175 ? 11.331 -2.498 4.601 1.00 31.12 175 ILE A CA 1
ATOM 1380 C C . ILE A 1 175 ? 12.278 -3.579 5.152 1.00 31.12 175 ILE A C 1
ATOM 1382 O O . ILE A 1 175 ? 13.374 -3.248 5.591 1.00 31.12 175 ILE A O 1
ATOM 1386 N N . LEU A 1 176 ? 11.861 -4.843 5.179 1.00 29.84 176 LEU A N 1
ATOM 1387 C CA . LEU A 1 176 ? 12.679 -5.980 5.609 1.00 29.84 176 LEU A CA 1
ATOM 1388 C C . LEU A 1 176 ? 13.002 -6.898 4.420 1.00 29.84 176 LEU A C 1
ATOM 1390 O O . LEU A 1 176 ? 13.148 -8.107 4.602 1.00 29.84 176 LEU A O 1
ATOM 1394 N N . ASP A 1 177 ? 13.026 -6.346 3.200 1.00 40.28 177 ASP A N 1
ATOM 1395 C CA . ASP A 1 177 ? 13.163 -7.083 1.937 1.00 40.28 177 ASP A CA 1
ATOM 1396 C C . ASP A 1 177 ? 12.163 -8.247 1.806 1.00 40.28 177 ASP A C 1
ATOM 1398 O O . ASP A 1 177 ? 12.433 -9.260 1.154 1.00 40.28 177 ASP A O 1
ATOM 1402 N N . THR A 1 178 ? 10.993 -8.131 2.447 1.00 39.34 178 THR A N 1
ATOM 1403 C CA . THR A 1 178 ? 9.934 -9.132 2.348 1.00 39.34 178 THR A CA 1
ATOM 1404 C C . THR A 1 178 ? 8.972 -8.732 1.229 1.00 39.34 178 THR A C 1
ATOM 1406 O O . THR A 1 178 ? 8.337 -7.676 1.271 1.00 39.34 178 THR A O 1
ATOM 1409 N N . VAL A 1 179 ? 8.869 -9.575 0.201 1.00 43.28 179 VAL A N 1
ATOM 1410 C CA . VAL A 1 179 ? 8.017 -9.353 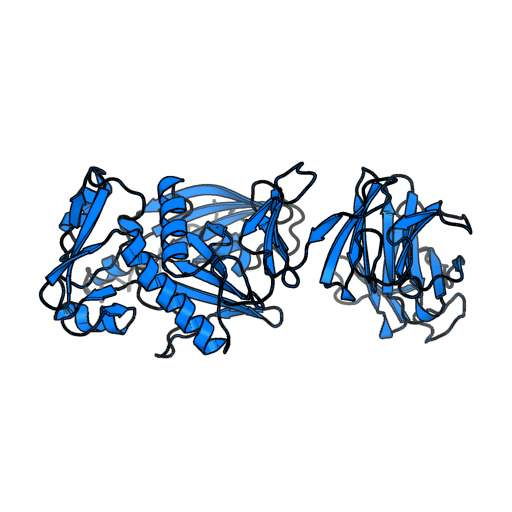-0.976 1.00 43.28 179 VAL A CA 1
ATOM 1411 C C . VAL A 1 179 ? 6.620 -9.910 -0.699 1.00 43.28 179 VAL A C 1
ATOM 1413 O O . VAL A 1 179 ? 6.474 -11.054 -0.272 1.00 43.28 179 VAL A O 1
ATOM 1416 N N . TYR A 1 180 ? 5.581 -9.112 -0.933 1.00 44.06 180 TYR A N 1
ATOM 1417 C CA . TYR A 1 180 ? 4.185 -9.541 -0.845 1.00 44.06 180 TYR A CA 1
ATOM 1418 C C . TYR A 1 180 ? 3.603 -9.552 -2.255 1.00 44.06 180 TYR A C 1
ATOM 1420 O O . TYR A 1 180 ? 3.632 -8.542 -2.958 1.00 44.06 180 TYR A O 1
ATOM 1428 N N . VAL A 1 181 ? 3.100 -10.710 -2.668 1.00 48.19 181 VAL A N 1
ATOM 1429 C CA . VAL A 1 181 ? 2.623 -10.960 -4.030 1.00 48.19 181 VAL A CA 1
ATOM 1430 C C . VAL A 1 181 ? 1.120 -11.185 -3.988 1.00 48.19 181 VAL A C 1
ATOM 1432 O O . VAL A 1 181 ? 0.668 -12.133 -3.338 1.00 48.19 181 VAL A O 1
ATOM 1435 N N . SER A 1 182 ? 0.351 -10.323 -4.660 1.00 46.47 182 SER A N 1
ATOM 1436 C CA . SER A 1 182 ? -1.078 -10.553 -4.900 1.00 46.47 182 SER A CA 1
ATOM 1437 C C . SER A 1 182 ? -1.233 -11.496 -6.090 1.00 46.47 182 SER A C 1
ATOM 1439 O O . SER A 1 182 ? -1.444 -11.065 -7.224 1.00 46.47 182 SER A O 1
ATOM 1441 N N . ASP A 1 183 ? -1.111 -12.791 -5.821 1.00 51.53 183 ASP A N 1
ATOM 1442 C CA . ASP A 1 183 ? -1.216 -13.870 -6.799 1.00 51.53 183 ASP A CA 1
ATOM 1443 C C . ASP A 1 183 ? -2.673 -13.991 -7.280 1.00 51.53 183 ASP A C 1
ATOM 1445 O O . ASP A 1 183 ? -3.490 -14.762 -6.769 1.00 51.53 183 ASP A O 1
ATOM 1449 N N . THR A 1 184 ? -2.995 -13.100 -8.216 1.00 41.50 184 THR A N 1
ATOM 1450 C CA . THR A 1 184 ? -4.348 -12.696 -8.617 1.00 41.50 184 THR A CA 1
ATOM 1451 C C . THR A 1 184 ? -5.104 -13.851 -9.262 1.00 41.50 184 THR A C 1
ATOM 1453 O O . THR A 1 184 ? -6.281 -14.038 -8.971 1.00 41.50 184 THR A O 1
ATOM 1456 N N . ASN A 1 185 ? -4.406 -14.677 -10.043 1.00 45.03 185 ASN A N 1
ATOM 1457 C CA . ASN A 1 185 ? -4.978 -15.839 -10.726 1.00 45.03 185 ASN A CA 1
ATOM 1458 C C . ASN A 1 185 ? -5.074 -17.080 -9.829 1.00 45.03 185 ASN A C 1
ATOM 1460 O O . ASN A 1 185 ? -5.874 -17.966 -10.099 1.00 45.03 185 ASN A O 1
ATOM 1464 N N . ASN A 1 186 ? -4.303 -17.142 -8.737 1.00 44.00 186 ASN A N 1
ATOM 1465 C CA . ASN A 1 186 ? -4.426 -18.207 -7.736 1.00 44.00 186 ASN A CA 1
ATOM 1466 C C . ASN A 1 186 ? -5.244 -17.777 -6.515 1.00 44.00 186 ASN A C 1
ATOM 1468 O O . ASN A 1 186 ? -5.274 -18.490 -5.508 1.00 44.00 186 ASN A O 1
ATOM 1472 N N . HIS A 1 187 ? -5.893 -16.612 -6.583 1.00 55.12 187 HIS A N 1
ATOM 1473 C CA . HIS A 1 187 ? -6.772 -16.107 -5.536 1.00 55.12 187 HIS A CA 1
ATOM 1474 C C . HIS A 1 187 ? -6.088 -16.092 -4.161 1.00 55.12 187 HIS A C 1
ATOM 1476 O O . HIS A 1 187 ? -6.675 -16.533 -3.168 1.00 55.12 187 HIS A O 1
ATOM 1482 N N . ARG A 1 188 ? -4.824 -15.641 -4.083 1.00 49.28 188 ARG A N 1
ATOM 1483 C CA . ARG A 1 188 ? -4.045 -15.649 -2.830 1.00 49.28 188 ARG A CA 1
ATOM 1484 C C . ARG A 1 188 ? -3.066 -14.490 -2.688 1.00 49.28 188 ARG A C 1
ATOM 1486 O O . ARG A 1 188 ? -2.650 -13.874 -3.660 1.00 49.28 188 ARG A O 1
ATOM 1493 N N . LEU A 1 189 ? -2.660 -14.227 -1.451 1.00 45.66 189 LEU A N 1
ATOM 1494 C CA . LEU A 1 189 ? -1.579 -13.313 -1.098 1.00 45.66 189 LEU A CA 1
ATOM 1495 C C . LEU A 1 189 ? -0.408 -14.126 -0.541 1.00 45.66 189 LEU A C 1
ATOM 1497 O O . LEU A 1 189 ? -0.584 -14.915 0.390 1.00 45.66 189 LEU A O 1
ATOM 1501 N N . VAL A 1 190 ? 0.789 -13.935 -1.089 1.00 48.00 190 VAL A N 1
ATOM 1502 C CA . VAL A 1 190 ? 1.978 -14.731 -0.750 1.00 48.00 190 VAL A CA 1
ATOM 1503 C C . VAL A 1 190 ? 3.077 -13.829 -0.188 1.00 48.00 190 VAL A C 1
ATOM 1505 O O . VAL A 1 190 ? 3.446 -12.845 -0.819 1.00 48.00 190 VAL A O 1
ATOM 1508 N N . ARG A 1 191 ? 3.615 -14.164 0.993 1.00 52.97 191 ARG A N 1
ATOM 1509 C CA . ARG A 1 191 ? 4.767 -13.494 1.623 1.00 52.97 191 ARG A CA 1
ATOM 1510 C C . ARG A 1 191 ? 6.055 -14.217 1.279 1.00 52.97 191 ARG A C 1
ATOM 1512 O O . ARG A 1 191 ? 6.173 -15.412 1.532 1.00 52.97 191 ARG A O 1
ATOM 1519 N N . TRP A 1 192 ? 7.063 -13.478 0.869 1.00 50.91 192 TRP A N 1
ATOM 1520 C CA . TRP A 1 192 ? 8.409 -13.954 0.594 1.00 50.91 192 TRP A CA 1
ATOM 1521 C C . TRP A 1 192 ? 9.396 -13.210 1.479 1.00 50.91 192 TRP A C 1
ATOM 1523 O O . TRP A 1 192 ? 9.724 -12.068 1.196 1.00 50.91 192 TRP A O 1
ATOM 1533 N N . SER A 1 193 ? 9.846 -13.829 2.569 1.00 49.19 193 SER A N 1
ATOM 1534 C CA . SER A 1 193 ? 10.859 -13.231 3.450 1.00 49.19 193 SER A CA 1
ATOM 1535 C C . SER A 1 193 ? 12.242 -13.219 2.794 1.00 49.19 193 SER A C 1
ATOM 1537 O O . SER A 1 193 ? 12.543 -14.081 1.967 1.00 49.19 193 SER A O 1
ATOM 1539 N N . GLN A 1 194 ? 13.103 -12.278 3.188 1.00 42.25 194 GLN A N 1
ATOM 1540 C CA . GLN A 1 194 ? 14.481 -12.193 2.699 1.00 42.25 194 GLN A CA 1
ATOM 1541 C C . GLN A 1 194 ? 15.213 -13.538 2.887 1.00 42.25 194 GLN A C 1
ATOM 1543 O O . GLN A 1 194 ? 15.251 -14.099 3.983 1.00 42.25 194 GLN A O 1
ATOM 1548 N N . GLY A 1 195 ? 15.749 -14.094 1.796 1.00 47.59 195 GLY A N 1
ATOM 1549 C CA . GLY A 1 195 ? 16.413 -15.406 1.791 1.00 47.59 195 GLY A CA 1
ATOM 1550 C C . GLY A 1 195 ? 15.478 -16.627 1.752 1.00 47.59 195 GLY A C 1
ATOM 1551 O O . GLY A 1 195 ? 15.966 -17.760 1.716 1.00 47.59 195 GLY A O 1
ATOM 1552 N N . ALA A 1 196 ? 14.153 -16.438 1.721 1.00 46.25 196 ALA A N 1
ATOM 1553 C CA . ALA A 1 196 ? 13.201 -17.532 1.559 1.00 46.25 196 ALA A CA 1
ATOM 1554 C C . ALA A 1 196 ? 13.287 -18.132 0.145 1.00 46.25 196 ALA A C 1
ATOM 1556 O O . ALA A 1 196 ? 13.335 -17.421 -0.858 1.00 46.25 196 ALA A O 1
ATOM 1557 N N . LYS A 1 197 ? 13.293 -19.468 0.065 1.00 47.31 197 LYS A N 1
ATOM 1558 C CA . LYS A 1 197 ? 13.284 -20.218 -1.205 1.00 47.31 197 LYS A CA 1
ATOM 1559 C C . LYS A 1 197 ? 11.872 -20.478 -1.744 1.00 47.31 197 LYS A C 1
ATOM 1561 O O . LYS A 1 197 ? 11.736 -20.879 -2.891 1.00 47.31 197 LYS A O 1
ATOM 1566 N N . GLN A 1 198 ? 10.851 -20.257 -0.915 1.00 45.59 198 GLN A N 1
ATOM 1567 C CA . GLN A 1 198 ? 9.436 -20.423 -1.239 1.00 45.59 198 GLN A CA 1
ATOM 1568 C C . GLN A 1 198 ? 8.599 -19.372 -0.501 1.00 45.59 198 GLN A C 1
ATOM 1570 O O . GLN A 1 198 ? 8.907 -19.010 0.639 1.00 45.59 198 GLN A O 1
ATOM 1575 N N . GLY A 1 199 ? 7.533 -18.905 -1.142 1.00 49.00 199 GLY A N 1
ATOM 1576 C CA . GLY A 1 199 ? 6.579 -17.977 -0.555 1.00 49.00 199 GLY A CA 1
ATOM 1577 C C . GLY A 1 199 ? 5.641 -18.678 0.422 1.00 49.00 199 GLY A C 1
ATOM 1578 O O . GLY A 1 199 ? 5.145 -19.769 0.161 1.00 49.00 199 GLY A O 1
ATOM 1579 N N . THR A 1 200 ? 5.377 -18.050 1.561 1.00 50.81 200 THR A N 1
ATOM 1580 C CA . THR A 1 200 ? 4.334 -18.485 2.493 1.00 50.81 200 THR A CA 1
ATOM 1581 C C . THR A 1 200 ? 3.009 -17.886 2.043 1.00 50.81 200 THR A C 1
ATOM 1583 O O . THR A 1 200 ? 2.871 -16.663 2.034 1.00 50.81 200 THR A O 1
ATOM 1586 N N . VAL A 1 201 ? 2.029 -18.718 1.686 1.00 49.66 201 VAL A N 1
ATOM 1587 C CA . VAL A 1 201 ? 0.655 -18.241 1.473 1.00 49.66 201 VAL A CA 1
ATOM 1588 C C . VAL A 1 201 ? 0.164 -17.643 2.787 1.00 49.66 201 VAL A C 1
ATOM 1590 O O . VAL A 1 201 ? 0.110 -18.324 3.807 1.00 49.66 201 VAL A O 1
ATOM 1593 N N . ILE A 1 202 ? -0.118 -16.346 2.773 1.00 49.81 202 ILE A N 1
ATOM 1594 C CA . ILE A 1 202 ? -0.573 -15.607 3.951 1.00 49.81 202 ILE A CA 1
ATOM 1595 C C . ILE A 1 202 ? -2.082 -15.777 4.100 1.00 49.81 202 ILE A C 1
ATOM 1597 O O . ILE A 1 202 ? -2.577 -15.915 5.214 1.00 49.81 202 ILE A O 1
ATOM 1601 N N . ILE A 1 203 ? -2.799 -15.740 2.972 1.00 43.62 203 ILE A N 1
ATOM 1602 C CA . ILE A 1 203 ? -4.257 -15.842 2.885 1.00 43.62 203 ILE A CA 1
ATOM 1603 C C . ILE A 1 203 ? -4.676 -16.165 1.436 1.00 43.62 203 ILE A C 1
ATOM 1605 O O . ILE A 1 203 ? -3.997 -15.748 0.498 1.00 43.62 203 ILE A O 1
ATOM 1609 N N . GLY A 1 204 ? -5.782 -16.895 1.253 1.00 49.81 204 GLY A N 1
ATOM 1610 C CA . GLY A 1 204 ? -6.320 -17.311 -0.052 1.00 49.81 204 GLY A CA 1
ATOM 1611 C C . GLY A 1 204 ? -5.779 -18.659 -0.556 1.00 49.81 204 GLY A C 1
ATOM 1612 O O . GLY A 1 204 ? -5.157 -19.403 0.201 1.00 49.81 204 GLY A O 1
ATOM 1613 N N . GLY A 1 205 ? -6.009 -18.982 -1.833 1.00 46.84 205 GLY A N 1
ATOM 1614 C CA . GLY A 1 205 ? -5.416 -20.147 -2.513 1.00 46.84 205 GLY A CA 1
ATOM 1615 C C . GLY A 1 205 ? -6.361 -21.321 -2.764 1.00 46.84 205 GLY A C 1
ATOM 1616 O O . GLY A 1 205 ? -5.897 -22.384 -3.163 1.00 46.84 205 GLY A O 1
ATOM 1617 N N . ASN A 1 206 ? -7.667 -21.149 -2.529 1.00 54.69 206 ASN A N 1
ATOM 1618 C CA . ASN A 1 206 ? -8.677 -22.210 -2.662 1.00 54.69 206 ASN A CA 1
ATOM 1619 C C . ASN A 1 206 ? -9.675 -21.954 -3.809 1.00 54.69 206 ASN A C 1
ATOM 1621 O O . ASN A 1 206 ? -10.841 -22.334 -3.711 1.00 54.69 206 ASN A O 1
ATOM 1625 N N . GLY A 1 207 ? -9.224 -21.305 -4.885 1.00 47.97 207 GLY A N 1
ATOM 1626 C CA . GLY A 1 207 ? -10.054 -20.963 -6.046 1.00 47.97 207 GLY A CA 1
ATOM 1627 C C . GLY A 1 207 ? -10.856 -19.667 -5.888 1.00 47.97 207 GLY A C 1
ATOM 1628 O O . GLY A 1 207 ? -10.813 -19.016 -4.842 1.00 47.97 207 GLY A O 1
ATOM 1629 N N . GLU A 1 208 ? -11.566 -19.297 -6.955 1.00 42.03 208 GLU A N 1
ATOM 1630 C CA . GLU A 1 208 ? -12.476 -18.151 -7.001 1.00 42.03 208 GLU A CA 1
ATOM 1631 C C . GLU A 1 208 ? -13.700 -18.412 -6.113 1.00 42.03 208 GLU A C 1
ATOM 1633 O O . GLU A 1 208 ? -14.327 -19.470 -6.200 1.00 42.03 208 GLU A O 1
ATOM 1638 N N . GLY A 1 209 ? -14.064 -17.457 -5.256 1.00 41.41 209 GLY A N 1
ATOM 1639 C CA . GLY A 1 209 ? -15.291 -17.565 -4.470 1.00 41.41 209 GLY A CA 1
ATOM 1640 C C . GLY A 1 209 ? -15.341 -16.665 -3.240 1.00 41.41 209 GLY A C 1
ATOM 1641 O O . GLY A 1 209 ? -14.376 -15.988 -2.901 1.00 41.41 209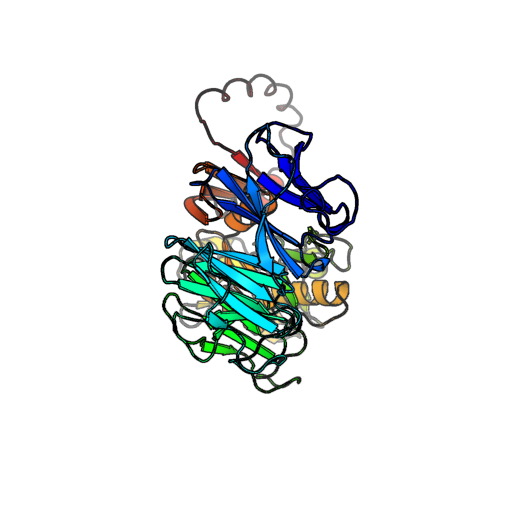 GLY A O 1
ATOM 1642 N N . ALA A 1 210 ? -16.500 -16.665 -2.579 1.00 35.62 210 ALA A N 1
ATOM 1643 C CA . ALA A 1 210 ? -16.809 -15.831 -1.412 1.00 35.62 210 ALA A CA 1
ATOM 1644 C C . ALA A 1 210 ? -16.462 -16.500 -0.062 1.00 35.62 210 ALA A C 1
ATOM 1646 O O . ALA A 1 210 ? -16.837 -16.000 1.000 1.00 35.62 210 ALA A O 1
ATOM 1647 N N . GLY A 1 211 ? -15.798 -17.663 -0.078 1.00 35.75 211 GLY A N 1
ATOM 1648 C CA . GLY A 1 211 ? -15.331 -18.324 1.139 1.00 35.75 211 GLY A CA 1
ATOM 1649 C C . GLY A 1 211 ? -14.214 -17.530 1.821 1.00 35.75 211 GLY A C 1
ATOM 1650 O O . GLY A 1 211 ? -13.403 -16.896 1.155 1.00 35.75 211 GLY A O 1
ATOM 1651 N N . ALA A 1 212 ? -14.106 -17.614 3.151 1.00 34.91 212 ALA A N 1
ATOM 1652 C CA . ALA A 1 212 ? -13.097 -16.892 3.949 1.00 34.91 212 ALA A CA 1
ATOM 1653 C C . ALA A 1 212 ? -11.622 -17.213 3.585 1.00 34.91 212 ALA A C 1
ATOM 1655 O O . ALA A 1 212 ? -10.693 -16.626 4.135 1.00 34.91 212 ALA A O 1
ATOM 1656 N N . ASN A 1 213 ? -11.403 -18.166 2.678 1.00 39.41 213 ASN A N 1
ATOM 1657 C CA . ASN A 1 213 ? -10.124 -18.651 2.176 1.00 39.41 213 ASN A CA 1
ATOM 1658 C C . ASN A 1 213 ? -10.008 -18.587 0.629 1.00 39.41 213 ASN A C 1
ATOM 1660 O O . ASN A 1 213 ? -9.148 -19.274 0.067 1.00 39.41 213 ASN A O 1
ATOM 1664 N N . GLN A 1 214 ? -10.852 -17.791 -0.041 1.00 39.38 214 GLN A N 1
ATOM 1665 C CA . GLN A 1 214 ? -10.932 -17.580 -1.498 1.00 39.38 214 GLN A CA 1
ATOM 1666 C C . GLN A 1 214 ? -10.884 -16.068 -1.835 1.00 39.38 214 GLN A C 1
ATOM 1668 O O . GLN A 1 214 ? -11.231 -15.245 -0.993 1.00 39.38 214 GLN A O 1
ATOM 1673 N N . PHE A 1 215 ? -10.442 -15.685 -3.041 1.00 41.47 215 PHE A N 1
ATOM 1674 C CA . PHE A 1 215 ? -10.431 -14.285 -3.527 1.00 41.47 215 PHE A CA 1
ATOM 1675 C C . PHE A 1 215 ? -10.989 -14.181 -4.952 1.00 41.47 215 PHE A C 1
ATOM 1677 O O . PHE A 1 215 ? -10.940 -15.150 -5.696 1.00 41.47 215 PHE A O 1
ATOM 1684 N N . ASN A 1 216 ? -11.455 -13.001 -5.373 1.00 41.34 216 ASN A N 1
ATOM 1685 C CA . ASN A 1 216 ? -11.787 -12.688 -6.770 1.00 41.34 216 ASN A CA 1
ATOM 1686 C C . ASN A 1 216 ? -11.252 -11.286 -7.124 1.00 41.34 216 ASN A C 1
ATOM 1688 O O . ASN A 1 216 ? -11.614 -10.323 -6.455 1.00 41.34 216 ASN A O 1
ATOM 1692 N N . THR A 1 217 ? -10.337 -11.177 -8.098 1.00 43.78 217 THR A N 1
ATOM 1693 C CA . THR A 1 217 ? -9.748 -9.907 -8.600 1.00 43.78 217 THR A CA 1
ATOM 1694 C C . THR A 1 217 ? -9.394 -8.855 -7.519 1.00 43.78 217 THR A C 1
ATOM 1696 O O . THR A 1 217 ? -10.013 -7.790 -7.475 1.00 43.78 217 THR A O 1
ATOM 1699 N N . PRO A 1 218 ? -8.421 -9.103 -6.617 1.00 46.00 218 PRO A N 1
ATOM 1700 C CA . PRO A 1 218 ? -8.152 -8.212 -5.487 1.00 46.00 218 PRO A CA 1
ATOM 1701 C C . PRO A 1 218 ? -7.648 -6.825 -5.921 1.00 46.00 218 PRO A C 1
ATOM 1703 O O . PRO A 1 218 ? -6.647 -6.698 -6.625 1.00 46.00 218 PRO A O 1
ATOM 1706 N N . VAL A 1 219 ? -8.315 -5.771 -5.443 1.00 54.72 219 VAL A N 1
ATOM 1707 C CA . VAL A 1 219 ? -7.955 -4.363 -5.679 1.00 54.72 219 VAL A CA 1
ATOM 1708 C C . VAL A 1 219 ? -7.458 -3.740 -4.378 1.00 54.72 219 VAL A C 1
ATOM 1710 O O . VAL A 1 219 ? -8.088 -3.882 -3.330 1.00 54.72 219 VAL A O 1
ATOM 1713 N N . GLY A 1 220 ? -6.308 -3.064 -4.452 1.00 61.94 220 GLY A N 1
ATOM 1714 C CA . GLY A 1 220 ? -5.666 -2.396 -3.321 1.00 61.94 220 GLY A CA 1
ATOM 1715 C C . GLY A 1 220 ? -5.926 -0.889 -3.296 1.00 61.94 220 GLY A C 1
ATOM 1716 O O . GLY A 1 220 ? -5.761 -0.216 -4.314 1.00 61.94 220 GLY A O 1
ATOM 1717 N N . ILE A 1 221 ? -6.271 -0.348 -2.127 1.00 77.00 221 ILE A N 1
ATOM 1718 C CA . ILE A 1 221 ? -6.407 1.101 -1.884 1.00 77.00 221 ILE A CA 1
ATOM 1719 C C . ILE A 1 221 ? -5.351 1.613 -0.898 1.00 77.00 221 ILE A C 1
ATOM 1721 O O . ILE A 1 221 ? -4.760 0.849 -0.136 1.00 77.00 221 ILE A O 1
ATOM 1725 N N . GLY A 1 222 ? -5.093 2.919 -0.904 1.00 82.69 222 GLY A N 1
ATOM 1726 C CA . GLY A 1 222 ? -4.310 3.600 0.126 1.00 82.69 222 GLY A CA 1
ATOM 1727 C C . GLY A 1 222 ? -5.237 4.353 1.071 1.00 82.69 222 GLY A C 1
ATOM 1728 O O . GLY A 1 222 ? -6.050 5.146 0.605 1.00 82.69 222 GLY A O 1
ATOM 1729 N N . ILE A 1 223 ? -5.112 4.127 2.377 1.00 86.31 223 ILE A N 1
ATOM 1730 C CA . ILE A 1 223 ? -5.895 4.822 3.401 1.00 86.31 223 ILE A CA 1
ATOM 1731 C C . ILE A 1 223 ? -4.955 5.584 4.328 1.00 86.31 223 ILE A C 1
ATOM 1733 O O . ILE A 1 223 ? -4.033 5.011 4.910 1.00 86.31 223 ILE A O 1
ATOM 1737 N N . ASP A 1 224 ? -5.223 6.869 4.513 1.00 87.56 224 ASP A N 1
ATOM 1738 C CA . ASP A 1 224 ? -4.680 7.652 5.613 1.00 87.56 224 ASP A CA 1
ATOM 1739 C C . ASP A 1 224 ? -5.669 7.617 6.775 1.00 87.56 224 ASP A C 1
ATOM 1741 O O . ASP A 1 224 ? -6.691 8.303 6.742 1.00 87.56 224 ASP A O 1
ATOM 1745 N N . LEU A 1 225 ? -5.387 6.786 7.782 1.00 88.75 225 LEU A N 1
ATOM 1746 C CA . LEU A 1 225 ? -6.189 6.717 8.998 1.00 88.75 225 LEU A CA 1
ATOM 1747 C C . LEU A 1 225 ? -5.604 7.694 10.020 1.00 88.75 225 LEU A C 1
ATOM 1749 O O . LEU A 1 225 ? -4.638 7.382 10.723 1.00 88.75 225 LEU A O 1
ATOM 1753 N N . SER A 1 226 ? -6.191 8.883 10.097 1.00 83.56 226 SER A N 1
ATOM 1754 C CA . SER A 1 226 ? -5.673 9.990 10.902 1.00 83.56 226 SER A CA 1
ATOM 1755 C C . SER A 1 226 ? -6.643 10.407 12.017 1.00 83.56 226 SER A C 1
ATOM 1757 O O . SER A 1 226 ? -7.809 10.007 12.055 1.00 83.56 226 SER A O 1
ATOM 1759 N N . THR A 1 227 ? -6.141 11.191 12.978 1.00 83.62 227 THR A N 1
ATOM 1760 C CA . THR A 1 227 ? -6.820 11.437 14.264 1.00 83.62 227 THR A CA 1
ATOM 1761 C C . THR A 1 227 ? -8.138 12.205 14.108 1.00 83.62 227 THR A C 1
ATOM 1763 O O . THR A 1 227 ? -9.124 11.828 14.737 1.00 83.62 227 THR A O 1
ATOM 1766 N N . SER A 1 228 ? -8.171 13.231 13.248 1.00 84.81 228 SER A N 1
ATOM 1767 C CA . SER A 1 228 ? -9.360 14.077 13.035 1.00 84.81 228 SER A CA 1
ATOM 1768 C C . SER A 1 228 ? -10.106 13.756 11.732 1.00 84.81 228 SER A C 1
ATOM 1770 O O . SER A 1 228 ? -11.334 13.807 11.700 1.00 84.81 228 SER A O 1
ATOM 1772 N N . TYR A 1 229 ? -9.382 13.428 10.660 1.00 88.31 229 TYR A N 1
ATOM 1773 C CA . TYR A 1 229 ? -9.936 13.090 9.345 1.00 88.31 229 TYR A CA 1
ATOM 1774 C C . TYR A 1 229 ? -9.174 11.917 8.758 1.00 88.31 229 TYR A C 1
ATOM 1776 O O . TYR A 1 229 ? -7.992 11.766 9.041 1.00 88.31 229 TYR A O 1
ATOM 1784 N N . SER A 1 230 ? -9.834 11.139 7.915 1.00 90.25 230 SER A N 1
ATOM 1785 C CA . SER A 1 230 ? -9.241 10.080 7.112 1.00 90.25 230 SER A CA 1
ATOM 1786 C C . SER A 1 230 ? -9.398 10.392 5.626 1.00 90.25 230 SER A C 1
ATOM 1788 O O . SER A 1 230 ? -10.305 11.130 5.228 1.00 90.25 230 SER A O 1
ATOM 1790 N N . CYS A 1 231 ? -8.514 9.850 4.794 1.00 90.12 231 CYS A N 1
ATOM 1791 C CA . CYS A 1 231 ? -8.627 9.949 3.342 1.00 90.12 231 CYS A CA 1
ATOM 1792 C C . CYS A 1 231 ? -8.353 8.597 2.685 1.00 90.12 231 CYS A C 1
ATOM 1794 O O . CYS A 1 231 ? -7.648 7.751 3.240 1.00 90.12 231 CYS A O 1
ATOM 1796 N N . VAL A 1 232 ? -8.920 8.398 1.498 1.00 89.31 232 VAL A N 1
ATOM 1797 C CA . VAL A 1 232 ? -8.728 7.184 0.710 1.00 89.31 232 VAL A CA 1
ATOM 1798 C C . VAL A 1 232 ? -8.364 7.546 -0.725 1.00 89.31 232 VAL A C 1
ATOM 1800 O O . VAL A 1 232 ? -8.906 8.483 -1.317 1.00 89.31 232 VAL A O 1
ATOM 1803 N N . GLY A 1 233 ? -7.398 6.821 -1.276 1.00 80.19 233 GLY A N 1
ATOM 1804 C CA . GLY A 1 233 ? -6.918 7.005 -2.634 1.00 80.19 233 GLY A CA 1
ATOM 1805 C C . GLY A 1 233 ? -6.653 5.682 -3.333 1.00 80.19 233 GLY A C 1
ATOM 1806 O O . GLY A 1 233 ? -6.467 4.638 -2.706 1.00 80.19 233 GLY A O 1
ATOM 1807 N N . VAL A 1 234 ? -6.607 5.740 -4.657 1.00 80.19 234 VAL A N 1
ATOM 1808 C CA . VAL A 1 234 ? -6.322 4.595 -5.520 1.00 80.19 234 VAL A CA 1
ATOM 1809 C C . VAL A 1 234 ? -5.281 4.987 -6.563 1.00 80.19 234 VAL A C 1
ATOM 1811 O O . VAL A 1 234 ? -5.253 6.124 -7.034 1.00 80.19 234 VAL A O 1
ATOM 1814 N N . PHE A 1 235 ? -4.403 4.055 -6.928 1.00 67.81 235 PHE A N 1
ATOM 1815 C CA . PHE A 1 235 ? -3.489 4.241 -8.051 1.00 67.81 235 PHE A CA 1
ATOM 1816 C C . PHE A 1 235 ? -4.084 3.588 -9.300 1.00 67.81 235 PHE A C 1
ATOM 1818 O O . PHE A 1 235 ? -4.165 2.364 -9.385 1.00 67.81 235 PHE A O 1
ATOM 1825 N N . ARG A 1 236 ? -4.517 4.394 -10.273 1.00 60.75 236 ARG A N 1
ATOM 1826 C CA . ARG A 1 236 ? -5.038 3.919 -11.567 1.00 60.75 236 ARG A CA 1
ATOM 1827 C C . ARG A 1 236 ? -4.561 4.829 -12.689 1.00 60.75 236 ARG A C 1
ATOM 1829 O O . ARG A 1 236 ? -4.305 6.012 -12.486 1.00 60.75 236 ARG A O 1
ATOM 1836 N N . HIS A 1 237 ? -4.415 4.261 -13.885 1.00 63.91 237 HIS A N 1
ATOM 1837 C CA . HIS A 1 237 ? -3.990 4.997 -15.085 1.00 63.91 237 HIS A CA 1
ATOM 1838 C C . HIS A 1 237 ? -2.675 5.782 -14.895 1.00 63.91 237 HIS A C 1
ATOM 1840 O O . HIS A 1 237 ? -2.524 6.895 -15.394 1.00 63.91 237 HIS A O 1
ATOM 1846 N N . GLY A 1 238 ? -1.730 5.218 -14.133 1.00 53.38 238 GLY A N 1
ATOM 1847 C CA . GLY A 1 238 ? -0.411 5.814 -13.903 1.00 53.38 238 GLY A CA 1
ATOM 1848 C C . GLY A 1 238 ? -0.382 7.011 -12.944 1.00 53.38 238 GLY A C 1
ATOM 1849 O O . GLY A 1 238 ? 0.639 7.694 -12.875 1.00 53.38 238 GLY A O 1
ATOM 1850 N N . LYS A 1 239 ? -1.464 7.288 -12.203 1.00 62.34 239 LYS A N 1
ATOM 1851 C CA . LYS A 1 239 ? -1.530 8.382 -11.222 1.00 62.34 239 LYS A CA 1
ATOM 1852 C C . LYS A 1 239 ? -2.303 7.980 -9.961 1.00 62.34 239 LYS A C 1
ATOM 1854 O O . LYS A 1 239 ? -3.097 7.042 -9.971 1.00 62.34 239 LYS A O 1
ATOM 1859 N N . VAL A 1 240 ? -2.073 8.722 -8.879 1.00 70.44 240 VAL A N 1
ATOM 1860 C CA . VAL A 1 240 ? -2.876 8.635 -7.651 1.00 70.44 240 VAL A CA 1
ATOM 1861 C C . VAL A 1 240 ? -4.124 9.501 -7.813 1.00 70.44 240 VAL A C 1
ATOM 1863 O O . VAL A 1 240 ? -4.026 10.674 -8.174 1.00 70.44 240 VAL A O 1
ATOM 1866 N N . GLU A 1 241 ? -5.288 8.934 -7.517 1.00 78.50 241 GLU A N 1
ATOM 1867 C CA . GLU A 1 241 ? -6.568 9.635 -7.437 1.00 78.50 241 GLU A CA 1
ATOM 1868 C C . GLU A 1 241 ? -7.076 9.583 -5.989 1.00 78.50 241 GLU A C 1
ATOM 1870 O O . GLU A 1 241 ? -7.181 8.505 -5.407 1.00 78.50 241 GLU A O 1
ATOM 1875 N N . ILE A 1 242 ? -7.366 10.747 -5.394 1.00 84.00 242 ILE A N 1
ATOM 1876 C CA . ILE A 1 242 ? -8.012 10.841 -4.075 1.00 84.00 242 ILE A CA 1
ATOM 1877 C C . ILE A 1 242 ? -9.522 10.804 -4.279 1.00 84.00 242 ILE A C 1
ATOM 1879 O O . ILE A 1 242 ? -10.066 11.630 -5.022 1.00 84.00 242 ILE A O 1
ATOM 1883 N N . ILE A 1 243 ? -10.178 9.854 -3.621 1.00 85.12 243 ILE A N 1
ATOM 1884 C CA . ILE A 1 243 ? -11.580 9.528 -3.858 1.00 85.12 243 ILE A CA 1
ATOM 1885 C C . ILE A 1 243 ? -12.460 10.443 -2.990 1.00 85.12 243 ILE A C 1
ATOM 1887 O O . ILE A 1 243 ? -12.259 10.498 -1.775 1.00 85.12 243 ILE A O 1
ATOM 1891 N N . PRO A 1 244 ? -13.401 11.203 -3.581 1.00 86.75 244 PRO A N 1
ATOM 1892 C CA . PRO A 1 244 ? -14.374 11.965 -2.810 1.00 86.75 244 PRO A CA 1
ATOM 1893 C C . PRO A 1 244 ? -15.409 11.033 -2.162 1.00 86.75 244 PRO A C 1
ATOM 1895 O O . PRO A 1 244 ? -15.803 10.036 -2.763 1.00 86.75 244 PRO A O 1
ATOM 1898 N N . ASN A 1 245 ? -15.866 11.378 -0.960 1.00 87.94 245 ASN A N 1
ATOM 1899 C CA . ASN A 1 245 ? -16.982 10.709 -0.298 1.00 87.94 245 ASN A CA 1
ATOM 1900 C C . ASN A 1 245 ? -18.338 11.106 -0.918 1.00 87.94 245 ASN A C 1
ATOM 1902 O O . ASN A 1 245 ? -18.397 11.887 -1.870 1.00 87.94 245 ASN A O 1
ATOM 1906 N N . GLU A 1 246 ? -19.433 10.582 -0.370 1.00 91.69 246 GLU A N 1
ATOM 1907 C CA . GLU A 1 246 ? -20.804 10.833 -0.829 1.00 91.69 246 GLU A CA 1
ATOM 1908 C C . GLU A 1 246 ? -21.228 12.315 -0.787 1.00 91.69 246 GLU A C 1
ATOM 1910 O O . GLU A 1 246 ? -22.096 12.722 -1.558 1.00 91.69 246 GLU A O 1
ATOM 1915 N N . GLU A 1 247 ? -20.589 13.139 0.052 1.00 89.81 247 GLU A N 1
ATOM 1916 C CA . GLU A 1 247 ? -20.806 14.592 0.117 1.00 89.81 247 GLU A CA 1
ATOM 1917 C C . GLU A 1 247 ? -19.890 15.376 -0.845 1.00 89.81 247 GLU A C 1
ATOM 1919 O O . GLU A 1 247 ? -19.977 16.600 -0.950 1.00 89.81 247 GLU A O 1
ATOM 1924 N N . GLY A 1 248 ? -19.003 14.689 -1.571 1.00 90.50 248 GLY A N 1
ATOM 1925 C CA . GLY A 1 248 ? -18.016 15.290 -2.470 1.00 90.50 248 GLY A CA 1
ATOM 1926 C C . GLY A 1 248 ? -16.710 15.713 -1.786 1.00 90.50 248 GLY A C 1
ATOM 1927 O O . GLY A 1 248 ? -15.829 16.280 -2.443 1.00 90.50 248 GLY A O 1
ATOM 1928 N N . ASN A 1 249 ? -16.541 15.429 -0.491 1.00 86.62 249 ASN A N 1
ATOM 1929 C CA . ASN A 1 249 ? -15.349 15.784 0.276 1.00 86.62 249 ASN A CA 1
ATOM 1930 C C . ASN A 1 249 ? -14.227 14.760 0.053 1.00 86.62 249 ASN A C 1
ATOM 1932 O O . ASN A 1 249 ? -14.436 13.555 0.124 1.00 86.62 249 ASN A O 1
ATOM 1936 N N . ARG A 1 250 ? -12.991 15.226 -0.165 1.00 89.56 250 ARG A N 1
ATOM 1937 C CA . ARG A 1 250 ? -11.802 14.351 -0.332 1.00 89.56 250 ARG A CA 1
ATOM 1938 C C . ARG A 1 250 ? -11.185 13.864 0.982 1.00 89.56 250 ARG A C 1
ATOM 1940 O O . ARG A 1 250 ? -10.216 13.110 0.972 1.00 89.56 250 ARG A O 1
ATOM 1947 N N . ILE A 1 251 ? -11.713 14.341 2.100 1.00 90.75 251 ILE A N 1
ATOM 1948 C CA . ILE A 1 251 ? -11.354 13.931 3.452 1.00 90.75 251 ILE A CA 1
ATOM 1949 C C . ILE A 1 251 ? -12.656 13.697 4.207 1.00 90.75 251 ILE A C 1
ATOM 1951 O O . ILE A 1 251 ? -13.597 14.470 4.060 1.00 90.75 251 ILE A O 1
ATOM 1955 N N . THR A 1 252 ? -12.707 12.638 5.003 1.00 90.56 252 THR A N 1
ATOM 1956 C CA . THR A 1 252 ? -13.888 12.261 5.784 1.00 90.56 252 THR A CA 1
ATOM 1957 C C . THR A 1 252 ? -13.543 12.344 7.267 1.00 90.56 252 THR A C 1
ATOM 1959 O O . THR A 1 252 ? -12.496 11.830 7.658 1.00 90.56 252 THR A O 1
ATOM 1962 N N . PRO A 1 253 ? -14.357 12.983 8.122 1.00 95.12 253 PRO A N 1
ATOM 1963 C CA . PRO A 1 253 ? -14.097 13.028 9.558 1.00 95.12 253 PRO A CA 1
ATOM 1964 C C . PRO A 1 253 ? -13.907 11.640 10.183 1.00 95.12 253 PRO A C 1
ATOM 1966 O O . PRO A 1 253 ? -14.682 10.722 9.935 1.00 95.12 253 PRO A O 1
ATOM 1969 N N . SER A 1 254 ? -12.923 11.494 11.067 1.00 95.31 254 SER A N 1
ATOM 1970 C CA . SER A 1 254 ? -12.688 10.266 11.843 1.00 95.31 254 SER A CA 1
ATOM 1971 C C . SER A 1 254 ? -13.628 10.194 13.059 1.00 95.31 254 SER A C 1
ATOM 1973 O O . SER A 1 254 ? -13.183 10.130 14.206 1.00 95.31 254 SER A O 1
ATOM 1975 N N . TYR A 1 255 ? -14.936 10.288 12.801 1.00 97.69 255 TYR A N 1
ATOM 1976 C CA . TYR A 1 255 ? -16.010 10.352 13.795 1.00 97.69 255 TYR A CA 1
ATOM 1977 C C . TYR A 1 255 ? -16.953 9.161 13.630 1.00 97.69 255 TYR A C 1
ATOM 1979 O O . TYR A 1 255 ? -17.306 8.802 12.507 1.00 97.69 255 TYR A O 1
ATOM 1987 N N . VAL A 1 256 ? -17.394 8.594 14.753 1.00 97.81 256 VAL A N 1
ATOM 1988 C CA . VAL A 1 256 ? -18.411 7.537 14.814 1.00 97.81 256 VAL A CA 1
ATOM 1989 C C . VAL A 1 256 ? -19.442 7.921 15.865 1.00 97.81 256 VAL A C 1
ATOM 1991 O O . VAL A 1 256 ? -19.086 8.118 17.024 1.00 97.81 256 VAL A O 1
ATOM 1994 N N . ALA A 1 257 ? -20.711 8.029 15.486 1.00 98.06 257 ALA A N 1
ATOM 1995 C CA . ALA A 1 257 ? -21.795 8.333 16.408 1.00 98.06 257 ALA A CA 1
ATOM 1996 C C . ALA A 1 257 ? -22.784 7.177 16.495 1.00 98.06 257 ALA A C 1
ATOM 1998 O O . ALA A 1 257 ? -23.210 6.628 15.483 1.00 98.06 257 ALA A O 1
ATOM 1999 N N . PHE A 1 258 ? -23.166 6.838 17.720 1.00 96.88 258 PHE A N 1
ATOM 2000 C CA . PHE A 1 258 ? -24.152 5.807 18.005 1.00 96.88 258 PHE A CA 1
ATOM 2001 C C . PHE A 1 258 ? -25.478 6.476 18.362 1.00 96.88 258 PHE A C 1
ATOM 2003 O O . PHE A 1 258 ? -25.524 7.340 19.245 1.00 96.88 258 PHE A O 1
ATOM 2010 N N . THR A 1 259 ? -26.545 6.096 17.661 1.00 92.81 259 THR A N 1
ATOM 2011 C CA . THR A 1 259 ? -27.911 6.568 17.919 1.00 92.81 259 THR A CA 1
ATOM 2012 C C . THR A 1 259 ? -28.819 5.397 18.301 1.00 92.81 259 THR A C 1
ATOM 2014 O O . THR A 1 259 ? -28.386 4.245 18.386 1.00 92.81 259 THR A O 1
ATOM 2017 N N . ASP A 1 260 ? -30.094 5.667 18.568 1.00 89.88 260 ASP A N 1
ATOM 2018 C CA . ASP A 1 260 ? -31.059 4.599 18.840 1.00 89.88 260 ASP A CA 1
ATOM 2019 C C . ASP A 1 260 ? -31.453 3.809 17.581 1.00 89.88 260 ASP A C 1
ATOM 2021 O O . ASP A 1 260 ? -31.981 2.704 17.687 1.00 89.88 260 ASP A O 1
ATOM 2025 N N . GLU A 1 261 ? -31.152 4.333 16.392 1.00 87.75 261 GLU A N 1
ATOM 2026 C CA . GLU A 1 261 ? -31.542 3.733 15.113 1.00 87.75 261 GLU A CA 1
ATOM 2027 C C . GLU A 1 261 ? -30.336 3.113 14.397 1.00 87.75 261 GLU A C 1
ATOM 2029 O O . GLU A 1 261 ? -30.366 1.942 13.996 1.00 87.75 261 GLU A O 1
ATOM 2034 N N . GLU A 1 262 ? -29.234 3.859 14.299 1.00 88.06 262 GLU A N 1
ATOM 2035 C CA . GLU A 1 262 ? -28.115 3.537 13.417 1.00 88.06 262 GLU A CA 1
ATOM 2036 C C . GLU A 1 262 ? -26.750 3.990 13.959 1.00 88.06 262 GLU A C 1
ATOM 2038 O O . GLU A 1 262 ? -26.632 4.640 15.001 1.00 88.06 262 GLU A O 1
ATOM 2043 N N . ILE A 1 263 ? -25.691 3.575 13.263 1.00 92.00 263 ILE A N 1
ATOM 2044 C CA . ILE A 1 263 ? -24.328 4.046 13.502 1.00 92.00 263 ILE A CA 1
ATOM 2045 C C . ILE A 1 263 ? -23.989 5.001 12.366 1.00 92.00 263 ILE A C 1
ATOM 2047 O O . ILE A 1 263 ? -23.956 4.598 11.207 1.00 92.00 263 ILE A O 1
ATOM 2051 N N . LEU A 1 264 ? -23.715 6.253 12.707 1.00 93.69 264 LEU A N 1
ATOM 2052 C CA . LEU A 1 264 ? -23.276 7.270 11.761 1.00 93.69 264 LEU A CA 1
ATOM 2053 C C . LEU A 1 264 ? -21.750 7.319 11.754 1.00 93.69 264 LEU A C 1
ATOM 2055 O O . LEU A 1 264 ? -21.116 7.216 12.806 1.00 93.69 264 LEU A O 1
ATOM 2059 N N . ILE A 1 265 ? -21.151 7.524 10.584 1.00 94.88 265 ILE A N 1
ATOM 2060 C CA . ILE A 1 265 ? -19.695 7.606 10.409 1.00 94.88 265 ILE A CA 1
ATOM 2061 C C . ILE A 1 265 ? -19.386 8.810 9.515 1.00 94.88 265 ILE A C 1
ATOM 2063 O O . ILE A 1 265 ? -20.167 9.136 8.624 1.00 94.88 265 ILE A O 1
ATOM 2067 N N . GLY A 1 266 ? -18.265 9.492 9.744 1.00 95.81 266 GLY A N 1
ATOM 2068 C CA . GLY A 1 266 ? -17.839 10.587 8.872 1.00 95.81 266 GLY A CA 1
ATOM 2069 C C . GLY A 1 266 ? -18.577 11.898 9.122 1.00 95.81 266 GLY A C 1
ATOM 2070 O O . GLY A 1 266 ? -18.770 12.310 10.271 1.00 95.81 266 GLY A O 1
ATOM 2071 N N . ASP A 1 267 ? -18.961 12.574 8.039 1.00 95.81 267 ASP A N 1
ATOM 2072 C CA . ASP A 1 267 ? -19.616 13.885 8.085 1.00 95.81 267 ASP A CA 1
ATOM 2073 C C . ASP A 1 267 ? -20.933 13.830 8.872 1.00 95.81 267 ASP A C 1
ATOM 2075 O O . ASP A 1 267 ? -21.143 14.640 9.779 1.00 95.81 267 ASP A O 1
ATOM 2079 N N . ALA A 1 268 ? -21.753 12.797 8.652 1.00 94.12 268 ALA A N 1
ATOM 2080 C CA . ALA A 1 268 ? -22.996 12.582 9.394 1.00 94.12 268 ALA A CA 1
ATOM 2081 C C . ALA A 1 268 ? -22.770 12.495 10.916 1.00 94.12 268 ALA A C 1
ATOM 2083 O O . ALA A 1 268 ? -23.477 13.144 11.688 1.00 94.12 268 ALA A O 1
ATOM 2084 N N . ALA A 1 269 ? -21.744 11.758 11.357 1.00 97.06 269 ALA A N 1
ATOM 2085 C CA . ALA A 1 269 ? -21.394 11.648 12.774 1.00 97.06 269 ALA A CA 1
ATOM 2086 C C . ALA A 1 269 ? -20.892 12.977 13.349 1.00 97.06 269 ALA A C 1
ATOM 2088 O O . ALA A 1 269 ? -21.269 13.369 14.454 1.00 97.06 269 ALA A O 1
ATOM 2089 N N . LYS A 1 270 ? -20.052 13.700 12.608 1.00 95.81 270 LYS A N 1
ATOM 2090 C CA . LYS A 1 270 ? -19.508 14.981 13.063 1.00 95.81 270 LYS A CA 1
ATOM 2091 C C . LYS A 1 270 ? -20.587 16.062 13.166 1.00 95.81 270 LYS A C 1
ATOM 2093 O O . LYS A 1 270 ? -20.594 16.815 14.138 1.00 95.81 270 LYS A O 1
ATOM 2098 N N . ASN A 1 271 ? -21.514 16.123 12.213 1.00 95.62 271 ASN A N 1
ATOM 2099 C CA . ASN A 1 271 ? -22.544 17.163 12.142 1.00 95.62 271 ASN A CA 1
ATOM 2100 C C . ASN A 1 271 ? -23.501 17.148 13.345 1.00 95.62 271 ASN A C 1
ATOM 2102 O O . ASN A 1 271 ? -23.985 18.200 13.761 1.00 95.62 271 ASN A O 1
ATOM 2106 N N . GLN A 1 272 ? -23.728 15.982 13.954 1.00 95.38 272 GLN A N 1
ATOM 2107 C CA . GLN A 1 272 ? -24.642 15.825 15.092 1.00 95.38 272 GLN A CA 1
ATOM 2108 C C . GLN A 1 272 ? -23.966 15.854 16.477 1.00 95.38 272 GLN A C 1
ATOM 2110 O O . GLN A 1 272 ? -24.653 15.760 17.496 1.00 95.38 272 GLN A O 1
ATOM 2115 N N . VAL A 1 273 ? -22.639 16.039 16.555 1.00 94.62 273 VAL A N 1
ATOM 2116 C CA . VAL A 1 273 ? -21.876 15.951 17.821 1.00 94.62 273 VAL A CA 1
ATOM 2117 C C . VAL A 1 273 ? -22.395 16.894 18.914 1.00 94.62 273 VAL A C 1
ATOM 2119 O O . VAL A 1 273 ? -22.346 16.559 20.095 1.00 94.62 273 VAL A O 1
ATOM 2122 N N . GLY A 1 274 ? -22.941 18.057 18.537 1.00 94.31 274 GLY A N 1
ATOM 2123 C CA . GLY A 1 274 ? -23.514 19.022 19.480 1.00 94.31 274 GLY A CA 1
ATOM 2124 C C . GLY A 1 274 ? -24.798 18.542 20.168 1.00 94.31 274 GLY A C 1
ATOM 2125 O O . GLY A 1 274 ? -25.109 19.012 21.258 1.00 94.31 274 GLY A O 1
ATOM 2126 N N . MET A 1 275 ? -25.526 17.603 19.558 1.00 96.25 275 MET A N 1
ATOM 2127 C CA . MET A 1 275 ? -26.767 17.036 20.098 1.00 96.25 275 MET A CA 1
ATOM 2128 C C . MET A 1 275 ? -26.538 15.711 20.835 1.00 96.25 275 MET A C 1
ATOM 2130 O O . MET A 1 275 ? -27.287 15.393 21.753 1.00 96.25 275 MET A O 1
ATOM 2134 N N . ASN A 1 276 ? -25.498 14.957 20.471 1.00 97.12 276 ASN A N 1
ATOM 2135 C CA . ASN A 1 276 ? -25.204 13.635 21.035 1.00 97.12 276 ASN A CA 1
ATOM 2136 C C . ASN A 1 276 ? -23.717 13.475 21.431 1.00 97.12 276 ASN A C 1
ATOM 2138 O O . ASN A 1 276 ? -23.030 12.561 20.962 1.00 97.12 276 ASN A O 1
ATOM 2142 N N . PRO A 1 277 ? -23.165 14.351 22.287 1.00 97.12 277 PRO A N 1
ATOM 2143 C CA . PRO A 1 277 ? -21.725 14.382 22.543 1.00 97.12 277 PRO A CA 1
ATOM 2144 C C . PRO A 1 277 ? -21.209 13.120 23.254 1.00 97.12 277 PRO A C 1
ATOM 2146 O O . PRO A 1 277 ? -20.087 12.691 23.007 1.00 97.12 277 PRO A O 1
ATOM 2149 N N . TYR A 1 278 ? -22.020 12.495 24.111 1.00 97.62 278 TYR A N 1
ATOM 2150 C CA . TYR A 1 278 ? -21.610 11.341 24.924 1.00 97.62 278 TYR A CA 1
ATOM 2151 C C . TYR A 1 278 ? -21.509 10.025 24.141 1.00 97.62 278 TYR A C 1
ATOM 2153 O O . TYR A 1 278 ? -20.805 9.119 24.582 1.00 97.62 278 TYR A O 1
ATOM 2161 N N . ASN A 1 279 ? -22.178 9.929 22.987 1.00 97.81 279 ASN A N 1
ATOM 2162 C CA . ASN A 1 279 ? -22.166 8.744 22.121 1.00 97.81 279 ASN A CA 1
ATOM 2163 C C . ASN A 1 279 ? -21.519 9.026 20.756 1.00 97.81 279 ASN A C 1
ATOM 2165 O O . ASN A 1 279 ? -21.658 8.228 19.833 1.00 97.81 279 ASN A O 1
ATOM 2169 N N . THR A 1 280 ? -20.813 10.153 20.626 1.00 98.19 280 THR A N 1
ATOM 2170 C CA . THR A 1 280 ? -20.038 10.501 19.432 1.00 98.19 280 THR A CA 1
ATOM 2171 C C . THR A 1 280 ? -18.557 10.396 19.744 1.00 98.19 280 THR A C 1
ATOM 2173 O O . THR A 1 280 ? -18.002 11.199 20.492 1.00 98.19 280 THR A O 1
ATOM 2176 N N . VAL A 1 281 ? -17.922 9.385 19.170 1.00 97.75 281 VAL A N 1
ATOM 2177 C CA . VAL A 1 281 ? -16.531 9.015 19.402 1.00 97.75 281 VAL A CA 1
ATOM 2178 C C . VAL A 1 281 ? -15.654 9.625 18.313 1.00 97.75 281 VAL A C 1
ATOM 2180 O O . VAL A 1 281 ? -15.962 9.541 17.126 1.00 97.75 281 VAL A O 1
ATOM 2183 N N . PHE A 1 282 ? -14.550 10.235 18.729 1.00 95.62 282 PHE A N 1
ATOM 2184 C CA . PHE A 1 282 ? -13.539 10.850 17.869 1.00 95.62 282 PHE A CA 1
ATOM 2185 C C . PHE A 1 282 ? -12.165 10.739 18.541 1.00 95.62 282 PHE A C 1
ATOM 2187 O O . PHE A 1 282 ? -12.067 10.372 19.713 1.00 95.62 282 PHE A O 1
ATOM 2194 N N . ASN A 1 283 ? -11.090 11.052 17.813 1.00 93.69 283 ASN A N 1
ATOM 2195 C CA . ASN A 1 283 ? -9.707 10.936 18.293 1.00 93.69 283 ASN A CA 1
ATOM 2196 C C . ASN A 1 283 ? -9.315 9.517 18.761 1.00 93.69 283 ASN A C 1
ATOM 2198 O O . ASN A 1 283 ? -8.375 9.352 19.539 1.00 93.69 283 ASN A O 1
ATOM 2202 N N . THR A 1 284 ? -9.985 8.479 18.252 1.00 92.75 284 THR A N 1
ATOM 2203 C CA . THR A 1 284 ? -9.766 7.064 18.609 1.00 92.75 284 THR A CA 1
ATOM 2204 C C . THR A 1 284 ? -8.314 6.614 18.430 1.00 92.75 284 THR A C 1
ATOM 2206 O O . THR A 1 284 ? -7.809 5.800 19.202 1.00 92.75 284 THR A O 1
ATOM 2209 N N . GLN A 1 285 ? -7.595 7.201 17.468 1.00 91.19 285 GLN A N 1
ATOM 2210 C CA . GLN A 1 285 ? -6.174 6.934 17.228 1.00 91.19 285 GLN A CA 1
ATOM 2211 C C . GLN A 1 285 ? -5.278 7.260 18.440 1.00 91.19 285 GLN A C 1
ATOM 2213 O O . GLN A 1 285 ? -4.178 6.724 18.559 1.00 91.19 285 GLN A O 1
ATOM 2218 N N . ARG A 1 286 ? -5.743 8.097 19.378 1.00 93.69 286 ARG A N 1
ATOM 2219 C CA . ARG A 1 286 ? -5.041 8.357 20.643 1.00 93.69 286 ARG A CA 1
ATOM 2220 C C . ARG A 1 286 ? -5.116 7.180 21.616 1.00 93.69 286 ARG A C 1
ATOM 2222 O O . ARG A 1 286 ? -4.229 7.061 22.454 1.00 93.69 286 ARG A O 1
ATOM 2229 N N . LEU A 1 287 ? -6.122 6.312 21.489 1.00 95.69 287 LEU A N 1
ATOM 2230 C CA . LEU A 1 287 ? -6.358 5.151 22.357 1.00 95.69 287 LEU A CA 1
ATOM 2231 C C . LEU A 1 287 ? -5.815 3.835 21.790 1.00 95.69 287 LEU A C 1
ATOM 2233 O O . LEU A 1 287 ? -5.461 2.943 22.560 1.00 95.69 287 LEU A O 1
ATOM 2237 N N . ILE A 1 288 ? -5.782 3.692 20.463 1.00 95.19 288 ILE A N 1
ATOM 2238 C CA . ILE A 1 288 ? -5.460 2.422 19.801 1.00 95.19 288 ILE A CA 1
ATOM 2239 C C . ILE A 1 288 ? -4.091 1.876 20.231 1.00 95.19 288 ILE A C 1
ATOM 2241 O O . ILE A 1 288 ? -3.107 2.617 20.279 1.00 95.19 288 ILE A O 1
ATOM 2245 N N . GLY A 1 289 ? -4.038 0.587 20.589 1.00 92.25 289 GLY A N 1
ATOM 2246 C CA . GLY A 1 289 ? -2.821 -0.103 21.039 1.00 92.25 289 GLY A CA 1
ATOM 2247 C C . GLY A 1 289 ? -2.204 0.382 22.360 1.00 92.25 289 GLY A C 1
ATOM 2248 O O . GLY A 1 289 ? -1.096 -0.042 22.692 1.00 92.25 289 GLY A O 1
ATOM 2249 N N . ARG A 1 290 ? -2.878 1.260 23.116 1.00 95.31 290 ARG A N 1
ATOM 2250 C CA . ARG A 1 290 ? -2.418 1.755 24.426 1.00 95.31 290 ARG A CA 1
ATOM 2251 C C . ARG A 1 290 ? -3.030 0.988 25.591 1.00 95.31 290 ARG A C 1
ATOM 2253 O O . ARG A 1 290 ? -4.047 0.306 25.452 1.00 95.31 290 ARG A O 1
ATOM 2260 N N . LYS A 1 291 ? -2.430 1.131 26.775 1.00 95.69 291 LYS A N 1
ATOM 2261 C CA . LYS A 1 291 ? -3.025 0.646 28.029 1.00 95.69 291 LYS A CA 1
ATOM 2262 C C . LYS A 1 291 ? -3.888 1.736 28.643 1.00 95.69 291 LYS A C 1
ATOM 2264 O O . LYS A 1 291 ? -3.592 2.919 28.522 1.00 95.69 291 LYS A O 1
ATOM 2269 N N . TYR A 1 292 ? -4.925 1.335 29.375 1.00 97.75 292 TYR A N 1
ATOM 2270 C CA . TYR A 1 292 ? -5.797 2.282 30.068 1.00 97.75 292 TYR A CA 1
ATOM 2271 C C . TYR A 1 292 ? -4.999 3.157 31.043 1.00 97.75 292 TYR A C 1
ATOM 2273 O O . TYR A 1 292 ? -5.261 4.346 31.169 1.00 97.75 292 TYR A O 1
ATOM 2281 N N . SER A 1 293 ? -4.001 2.574 31.710 1.00 97.31 293 SER A N 1
ATOM 2282 C CA . SER A 1 293 ? -3.152 3.248 32.694 1.00 97.31 293 SER A CA 1
ATOM 2283 C C . SER A 1 293 ? -2.126 4.219 32.105 1.00 97.31 293 SER A C 1
ATOM 2285 O O . SER A 1 293 ? -1.436 4.873 32.883 1.00 97.31 293 SER A O 1
ATOM 2287 N N . ASP A 1 294 ? -1.965 4.290 30.780 1.00 96.38 294 ASP A N 1
ATOM 2288 C CA . ASP A 1 294 ? -0.981 5.185 30.169 1.00 96.38 294 ASP A CA 1
ATOM 2289 C C . ASP A 1 294 ? -1.317 6.646 30.510 1.00 96.38 294 ASP A C 1
ATOM 2291 O O . ASP A 1 294 ? -2.463 7.077 30.382 1.00 96.38 294 ASP A O 1
ATOM 2295 N N . GLU A 1 295 ? -0.318 7.435 30.914 1.00 95.94 295 GLU A N 1
ATOM 2296 C CA . GLU A 1 295 ? -0.524 8.832 31.339 1.00 95.94 295 GLU A CA 1
ATOM 2297 C C . GLU A 1 295 ? -1.190 9.684 30.251 1.00 95.94 295 GLU A C 1
ATOM 2299 O O . GLU A 1 295 ? -2.048 10.516 30.541 1.00 95.94 295 GLU A O 1
ATOM 2304 N N . THR A 1 296 ? -0.840 9.426 28.988 1.00 92.38 296 THR A N 1
ATOM 2305 C CA . THR A 1 296 ? -1.449 10.067 27.811 1.00 92.38 296 THR A CA 1
ATOM 2306 C C . THR A 1 296 ? -2.945 9.767 27.714 1.00 92.38 296 THR A C 1
ATOM 2308 O O . THR A 1 296 ? -3.735 10.692 27.556 1.00 92.38 296 THR A O 1
ATOM 2311 N N . VAL A 1 297 ? -3.350 8.507 27.916 1.00 95.88 297 VAL A N 1
ATOM 2312 C CA . VAL A 1 297 ? -4.762 8.088 27.934 1.00 95.88 297 VAL A CA 1
ATOM 2313 C C . VAL A 1 297 ? -5.500 8.748 29.097 1.00 95.88 297 VAL A C 1
ATOM 2315 O O . VAL A 1 297 ? -6.565 9.328 28.901 1.00 95.88 297 VAL A O 1
ATOM 2318 N N . GLN A 1 298 ? -4.915 8.735 30.297 1.00 97.62 298 GLN A N 1
ATOM 2319 C CA . GLN A 1 298 ? -5.502 9.382 31.476 1.00 97.62 298 GLN A CA 1
ATOM 2320 C C . GLN A 1 298 ? -5.646 10.903 31.310 1.00 97.62 298 GLN A C 1
ATOM 2322 O O . GLN A 1 298 ? -6.586 11.501 31.837 1.00 97.62 298 GLN A O 1
ATOM 2327 N N . GLY A 1 299 ? -4.717 11.543 30.596 1.00 94.88 299 GLY A N 1
ATOM 2328 C CA . GLY A 1 299 ? -4.799 12.953 30.225 1.00 94.88 299 GLY A CA 1
ATOM 2329 C C . GLY A 1 299 ? -5.919 13.222 29.221 1.00 94.88 299 GLY A C 1
ATOM 2330 O O . GLY A 1 299 ? -6.753 14.094 29.462 1.00 94.88 299 GLY A O 1
ATOM 2331 N N . ASP A 1 300 ? -5.973 12.443 28.140 1.00 93.69 300 ASP A N 1
ATOM 2332 C CA . ASP A 1 300 ? -6.946 12.605 27.056 1.00 93.69 300 ASP A CA 1
ATOM 2333 C C . ASP A 1 300 ? -8.393 12.391 27.503 1.00 93.69 300 ASP A C 1
ATOM 2335 O O . ASP A 1 300 ? -9.277 13.165 27.135 1.00 93.69 300 ASP A O 1
ATOM 2339 N N . MET A 1 301 ? -8.629 11.410 28.377 1.00 96.00 301 MET A N 1
ATOM 2340 C CA . MET A 1 301 ? -9.954 11.110 28.930 1.00 96.00 301 MET A CA 1
ATOM 2341 C C . MET A 1 301 ? -10.618 12.292 29.644 1.00 96.00 301 MET A C 1
ATOM 2343 O O . MET A 1 301 ? -11.839 12.320 29.759 1.00 96.00 301 MET A O 1
ATOM 2347 N N . LYS A 1 302 ? -9.846 13.279 30.110 1.00 94.50 302 LYS A N 1
ATOM 2348 C CA . LYS A 1 302 ? -10.386 14.487 30.757 1.00 94.50 302 LYS A CA 1
ATOM 2349 C C . LYS A 1 302 ? -11.024 15.456 29.762 1.00 94.50 302 LYS A C 1
ATOM 2351 O O . LYS A 1 302 ? -11.791 16.321 30.173 1.00 94.50 302 LYS A O 1
ATOM 2356 N N . ASN A 1 303 ? -10.687 15.327 28.481 1.00 91.38 303 ASN A N 1
ATOM 2357 C CA . ASN A 1 303 ? -11.110 16.234 27.419 1.00 91.38 303 ASN A CA 1
ATOM 2358 C C . ASN A 1 303 ? -12.218 15.643 26.538 1.00 91.38 303 ASN A C 1
ATOM 2360 O O . ASN A 1 303 ? -12.779 16.359 25.708 1.00 91.38 303 ASN A O 1
ATOM 2364 N N . TRP A 1 304 ? -12.532 14.355 26.691 1.00 95.56 304 TRP A N 1
ATOM 2365 C CA . TRP A 1 304 ? -13.568 13.697 25.904 1.00 95.56 304 TRP A CA 1
ATOM 2366 C C . TRP A 1 304 ? -14.922 13.693 26.614 1.00 95.56 304 TRP A C 1
ATOM 2368 O O . TRP A 1 304 ? -14.987 13.433 27.816 1.00 95.56 304 TRP A O 1
ATOM 2378 N N . PRO A 1 305 ? -16.021 13.940 25.878 1.00 96.56 305 PRO A N 1
ATOM 2379 C CA . PRO A 1 305 ? -17.361 13.802 26.431 1.00 96.56 305 PRO A CA 1
ATOM 2380 C C . PRO A 1 305 ? -17.757 12.330 26.606 1.00 96.56 305 PRO A C 1
ATOM 2382 O O . PRO A 1 305 ? -18.431 11.993 27.573 1.00 96.56 305 PRO A O 1
ATOM 2385 N N . PHE A 1 306 ? -17.345 11.443 25.696 1.00 97.62 306 PHE A N 1
ATOM 2386 C CA . PHE A 1 306 ? -17.666 10.018 25.762 1.00 97.62 306 PHE A CA 1
ATOM 2387 C C . PHE A 1 306 ? -16.878 9.301 26.865 1.00 97.62 306 PHE A C 1
ATOM 2389 O O . PHE A 1 306 ? -15.772 9.690 27.2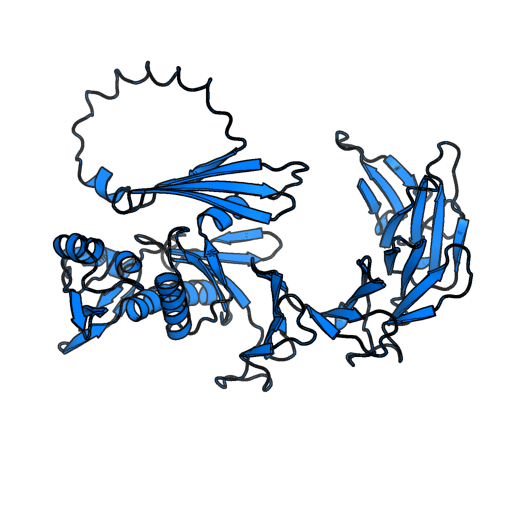44 1.00 97.62 306 PHE A O 1
ATOM 2396 N N . LYS A 1 307 ? -17.449 8.210 27.382 1.00 98.00 307 LYS A N 1
ATOM 2397 C CA . LYS A 1 307 ? -16.875 7.475 28.510 1.00 98.00 307 LYS A CA 1
ATOM 2398 C C . LYS A 1 307 ? -15.864 6.436 28.030 1.00 98.00 307 LYS A C 1
ATOM 2400 O O . LYS A 1 307 ? -16.196 5.572 27.223 1.00 98.00 307 LYS A O 1
ATOM 2405 N N . VAL A 1 308 ? -14.662 6.457 28.602 1.00 98.38 308 VAL A N 1
ATOM 2406 C CA . VAL A 1 308 ? -13.669 5.382 28.455 1.00 98.38 308 VAL A CA 1
ATOM 2407 C C . VAL A 1 308 ? -13.587 4.603 29.768 1.00 98.38 308 VAL A C 1
ATOM 2409 O O . VAL A 1 308 ? -13.489 5.194 30.842 1.00 98.38 308 VAL A O 1
ATOM 2412 N N . ILE A 1 309 ? -13.654 3.278 29.693 1.00 98.19 309 ILE A N 1
ATOM 2413 C CA . ILE A 1 309 ? -13.582 2.359 30.831 1.00 98.19 309 ILE A CA 1
ATOM 2414 C C . ILE A 1 309 ? -12.344 1.470 30.741 1.00 98.19 309 ILE A C 1
ATOM 2416 O O . ILE A 1 309 ? -11.771 1.277 29.668 1.00 98.19 309 ILE A O 1
ATOM 2420 N N . ASN A 1 310 ? -11.946 0.923 31.886 1.00 98.12 310 ASN A N 1
ATOM 2421 C CA . ASN A 1 310 ? -10.869 -0.050 31.983 1.00 98.12 310 ASN A CA 1
ATOM 2422 C C . ASN A 1 310 ? -11.448 -1.464 31.967 1.00 98.12 310 ASN A C 1
ATOM 2424 O O . ASN A 1 310 ? -12.171 -1.839 32.889 1.00 98.12 310 ASN A O 1
ATOM 2428 N N . GLU A 1 311 ? -11.079 -2.260 30.970 1.00 93.12 311 GLU A N 1
ATOM 2429 C CA . GLU A 1 311 ? -11.352 -3.691 30.960 1.00 93.12 311 GLU A CA 1
ATOM 2430 C C . GLU A 1 311 ? -10.027 -4.453 30.879 1.00 93.12 311 GLU A C 1
ATOM 2432 O O . GLU A 1 311 ? -9.339 -4.437 29.860 1.00 93.12 311 GLU A O 1
ATOM 2437 N N . VAL A 1 312 ? -9.635 -5.084 31.990 1.00 93.94 312 VAL A N 1
ATOM 2438 C CA . VAL A 1 312 ? -8.387 -5.866 32.111 1.00 93.94 312 VAL A CA 1
ATOM 2439 C C . VAL A 1 312 ? -7.149 -5.081 31.628 1.00 93.94 312 VAL A C 1
ATOM 2441 O O . VAL A 1 312 ? -6.296 -5.577 30.896 1.00 93.94 312 VAL A O 1
ATOM 2444 N N . GLY A 1 313 ? -7.053 -3.808 32.017 1.00 91.12 313 GLY A N 1
ATOM 2445 C CA . GLY A 1 313 ? -5.931 -2.927 31.681 1.00 91.12 313 GLY A CA 1
ATOM 2446 C C . GLY A 1 313 ? -6.006 -2.287 30.291 1.00 91.12 313 GLY A C 1
ATOM 2447 O O . GLY A 1 313 ? -5.144 -1.465 29.972 1.00 91.12 313 GLY A O 1
ATOM 2448 N N . LYS A 1 314 ? -7.011 -2.616 29.471 1.00 93.12 314 LYS A N 1
ATOM 2449 C CA . LYS A 1 314 ? -7.222 -2.028 28.141 1.00 93.12 314 LYS A CA 1
ATOM 2450 C C . LYS A 1 314 ? -8.308 -0.947 28.181 1.00 93.12 314 LYS A C 1
ATOM 2452 O O . LYS A 1 314 ? -9.319 -1.136 28.863 1.00 93.12 314 LYS A O 1
ATOM 2457 N N . PRO A 1 315 ? -8.128 0.178 27.468 1.00 97.56 315 PRO A N 1
ATOM 2458 C CA . PRO A 1 315 ? -9.168 1.184 27.356 1.00 97.56 315 PRO A CA 1
ATOM 2459 C C . PRO A 1 315 ? -10.259 0.703 26.403 1.00 97.56 315 PRO A C 1
ATOM 2461 O O . PRO A 1 315 ? -9.964 0.219 25.313 1.00 97.56 315 PRO A O 1
ATOM 2464 N N . LYS A 1 316 ? -11.519 0.864 26.803 1.00 97.25 316 LYS A N 1
ATOM 2465 C CA . LYS A 1 316 ? -12.684 0.635 25.944 1.00 97.25 316 LYS A CA 1
ATOM 2466 C C . LYS A 1 316 ? -13.646 1.809 26.007 1.00 97.25 316 LYS A C 1
ATOM 2468 O O . LYS A 1 316 ? -13.785 2.435 27.052 1.00 97.25 316 LYS A O 1
ATOM 2473 N N . ILE A 1 317 ? -14.316 2.104 24.904 1.00 98.31 317 ILE A N 1
ATOM 2474 C CA . ILE A 1 317 ? -15.275 3.194 24.781 1.00 98.31 317 ILE A CA 1
ATOM 2475 C C . ILE A 1 317 ? -16.671 2.655 25.099 1.00 98.31 317 ILE A C 1
ATOM 2477 O O . ILE A 1 317 ? -17.123 1.700 24.475 1.00 98.31 317 ILE A O 1
ATOM 2481 N N . GLN A 1 318 ? -17.351 3.256 26.073 1.00 98.12 318 GLN A N 1
ATOM 2482 C CA . GLN A 1 318 ? -18.716 2.910 26.460 1.00 98.12 318 GLN A CA 1
ATOM 2483 C C . GLN A 1 318 ? -19.693 3.949 25.894 1.00 98.12 318 GLN A C 1
ATOM 2485 O O . GLN A 1 318 ? -19.563 5.137 26.186 1.00 98.12 318 GLN A O 1
ATOM 2490 N N . VAL A 1 319 ? -20.701 3.490 25.152 1.00 96.44 319 VAL A N 1
ATOM 2491 C CA . VAL A 1 319 ? -21.746 4.316 24.516 1.00 96.44 319 VAL A CA 1
ATOM 2492 C C . VAL A 1 319 ? -23.132 3.707 24.745 1.00 96.44 319 VAL A C 1
ATOM 2494 O O . VAL A 1 319 ? -23.249 2.529 25.087 1.00 96.44 319 VAL A O 1
ATOM 2497 N N . GLN A 1 320 ? -24.186 4.499 24.564 1.00 96.44 320 GLN A N 1
ATOM 2498 C CA . GLN A 1 320 ? -25.546 3.997 24.366 1.00 96.44 320 GLN A CA 1
ATOM 2499 C C . GLN A 1 320 ? -25.793 3.796 22.871 1.00 96.44 320 GLN A C 1
ATOM 2501 O O . GLN A 1 320 ? -25.538 4.694 22.072 1.00 96.44 320 GLN A O 1
ATOM 2506 N N . TYR A 1 321 ? -26.288 2.620 22.504 1.00 90.31 321 TYR A N 1
ATOM 2507 C CA . TYR A 1 321 ? -26.676 2.283 21.140 1.00 90.31 321 TYR A CA 1
ATOM 2508 C C . TYR A 1 321 ? -27.929 1.413 21.194 1.00 90.31 321 TYR A C 1
ATOM 2510 O O . TYR A 1 321 ? -27.926 0.391 21.883 1.00 90.31 321 TYR A O 1
ATOM 2518 N N . LYS A 1 322 ? -28.995 1.815 20.491 1.00 87.81 322 LYS A N 1
ATOM 2519 C CA . LYS A 1 322 ? -30.306 1.133 20.524 1.00 87.81 322 LYS A CA 1
ATOM 2520 C C . LYS A 1 322 ? -30.835 0.919 21.949 1.00 87.81 322 LYS A C 1
ATOM 2522 O O . LYS A 1 322 ? -31.228 -0.187 22.309 1.00 87.81 322 LYS A O 1
ATOM 2527 N N . HIS A 1 323 ? -30.783 1.967 22.775 1.00 88.12 323 HIS A N 1
ATOM 2528 C CA . HIS A 1 323 ? -31.138 1.935 24.203 1.00 88.12 323 HIS A CA 1
ATOM 2529 C C . HIS A 1 323 ? -30.360 0.934 25.084 1.00 88.12 323 HIS A C 1
ATOM 2531 O O . HIS A 1 323 ? -30.737 0.700 26.234 1.00 88.12 323 HIS A O 1
ATOM 2537 N N . GLU A 1 324 ? -29.261 0.361 24.590 1.00 89.81 324 GLU A N 1
ATOM 2538 C CA . GLU A 1 324 ? -28.399 -0.535 25.353 1.00 89.81 324 GLU A CA 1
ATOM 2539 C C . GLU A 1 324 ? -27.010 0.068 25.552 1.00 89.81 324 GLU A C 1
ATOM 2541 O O . GLU A 1 324 ? -26.438 0.707 24.667 1.00 89.81 324 GLU A O 1
ATOM 2546 N N . THR A 1 325 ? -26.413 -0.211 26.711 1.00 95.56 325 THR A N 1
ATOM 2547 C CA . THR A 1 325 ? -25.005 0.116 26.934 1.00 95.56 325 THR A CA 1
ATOM 2548 C C . THR A 1 325 ? -24.135 -0.854 26.146 1.00 95.56 325 THR A C 1
ATOM 2550 O O . THR A 1 325 ? -24.138 -2.056 26.413 1.00 95.56 325 THR A O 1
ATOM 2553 N N . LYS A 1 326 ? -23.356 -0.327 25.203 1.00 91.75 326 LYS A N 1
ATOM 2554 C CA . LYS A 1 326 ? -22.360 -1.076 24.436 1.00 91.75 326 LYS A CA 1
ATOM 2555 C C . LYS A 1 326 ? -20.961 -0.598 24.784 1.00 91.75 326 LYS A C 1
ATOM 2557 O O . LYS A 1 326 ? -20.754 0.542 25.204 1.00 91.75 326 LYS A O 1
ATOM 2562 N N . VAL A 1 327 ? -20.004 -1.501 24.635 1.00 92.81 327 VAL A N 1
ATOM 2563 C CA . VAL A 1 327 ? -18.596 -1.255 24.922 1.00 92.81 327 VAL A CA 1
ATOM 2564 C C . VAL A 1 327 ? -17.799 -1.714 23.714 1.00 92.81 327 VAL A C 1
ATOM 2566 O O . VAL A 1 327 ? -17.930 -2.865 23.313 1.00 92.81 327 VAL A O 1
ATOM 2569 N N . PHE A 1 328 ? -16.976 -0.820 23.176 1.00 94.12 328 PHE A N 1
ATOM 2570 C CA . PHE A 1 328 ? -16.158 -1.061 21.994 1.00 94.12 328 PHE A CA 1
ATOM 2571 C C . PHE A 1 328 ? -14.681 -0.854 22.301 1.00 94.12 328 PHE A C 1
ATOM 2573 O O . PHE A 1 328 ? -14.309 0.027 23.081 1.00 94.12 328 PHE A O 1
ATOM 2580 N N . THR A 1 329 ? -13.815 -1.636 21.677 1.00 94.94 329 THR A N 1
ATOM 2581 C CA . THR A 1 329 ? -12.382 -1.361 21.688 1.00 94.94 329 THR A CA 1
ATOM 2582 C C . THR A 1 329 ? -12.039 -0.223 20.712 1.00 94.94 329 THR A C 1
ATOM 2584 O O . THR A 1 329 ? -12.804 0.065 19.784 1.00 94.94 329 THR A O 1
ATOM 2587 N N . PRO A 1 330 ? -10.891 0.458 20.880 1.00 96.62 330 PRO A N 1
ATOM 2588 C CA . PRO A 1 330 ? -10.427 1.450 19.911 1.00 96.62 330 PRO A CA 1
ATOM 2589 C C . PRO A 1 330 ? -10.262 0.877 18.494 1.00 96.62 330 PRO A C 1
ATOM 2591 O O . PRO A 1 330 ? -10.462 1.591 17.510 1.00 96.62 330 PRO A O 1
ATOM 2594 N N . GLU A 1 331 ? -9.909 -0.405 18.383 1.00 93.19 331 GLU A N 1
ATOM 2595 C CA . GLU A 1 331 ? -9.779 -1.130 17.119 1.00 93.19 331 GLU A CA 1
ATOM 2596 C C . GLU A 1 331 ? -11.142 -1.306 16.442 1.00 93.19 331 GLU A C 1
ATOM 2598 O O . GLU A 1 331 ? -11.257 -1.034 15.251 1.00 93.19 331 GLU A O 1
ATOM 2603 N N . GLU A 1 332 ? -12.189 -1.662 17.194 1.00 87.81 332 GLU A N 1
ATOM 2604 C CA . GLU A 1 332 ? -13.559 -1.763 16.674 1.00 87.81 332 GLU A CA 1
ATOM 2605 C C . GLU A 1 332 ? -14.068 -0.403 16.180 1.00 87.81 332 GLU A C 1
ATOM 2607 O O . GLU A 1 332 ? -14.576 -0.305 15.065 1.00 87.81 332 GLU A O 1
ATOM 2612 N N . ILE A 1 333 ? -13.853 0.681 16.933 1.00 97.31 333 ILE A N 1
ATOM 2613 C CA . ILE A 1 333 ? -14.220 2.029 16.466 1.00 97.31 333 ILE A CA 1
ATOM 2614 C C . ILE A 1 333 ? -13.431 2.420 15.204 1.00 97.31 333 ILE A C 1
ATOM 2616 O O . ILE A 1 333 ? -14.004 2.947 14.251 1.00 97.31 333 ILE A O 1
ATOM 2620 N N . SER A 1 334 ? -12.124 2.148 15.164 1.00 96.12 334 SER A N 1
ATOM 2621 C CA . SER A 1 334 ? -11.296 2.440 13.984 1.00 96.12 334 SER A CA 1
ATOM 2622 C C . SER A 1 334 ? -11.694 1.585 12.777 1.00 96.12 334 SER A C 1
ATOM 2624 O O . SER A 1 334 ? -11.609 2.056 11.645 1.00 96.12 334 SER A O 1
ATOM 2626 N N . SER A 1 335 ? -12.183 0.362 13.003 1.00 90.31 335 SER A N 1
ATOM 2627 C CA . SER A 1 335 ? -12.675 -0.521 11.944 1.00 90.31 335 SER A CA 1
ATOM 2628 C C . SER A 1 335 ? -13.907 0.044 11.243 1.00 90.31 335 SER A C 1
ATOM 2630 O O . SER A 1 335 ? -14.007 -0.071 10.029 1.00 90.31 335 SER A O 1
ATOM 2632 N N . LEU A 1 336 ? -14.793 0.740 11.964 1.00 91.38 336 LEU A N 1
ATOM 2633 C CA . LEU A 1 336 ? -15.948 1.415 11.366 1.00 91.38 336 LEU A CA 1
ATOM 2634 C C . LEU A 1 336 ? -15.498 2.535 10.417 1.00 91.38 336 LEU A C 1
ATOM 2636 O O . LEU A 1 336 ? -16.006 2.656 9.305 1.00 91.38 336 LEU A O 1
ATOM 2640 N N . ILE A 1 337 ? -14.479 3.306 10.808 1.00 96.94 337 ILE A N 1
ATOM 2641 C CA . ILE A 1 337 ? -13.896 4.351 9.952 1.00 96.94 337 ILE A CA 1
ATOM 2642 C C . ILE A 1 337 ? -13.248 3.723 8.708 1.00 96.94 337 ILE A C 1
ATOM 2644 O O . ILE A 1 337 ? -13.465 4.196 7.594 1.00 96.94 337 ILE A O 1
ATOM 2648 N N . LEU A 1 338 ? -12.490 2.635 8.876 1.00 94.38 338 LEU A N 1
ATOM 2649 C CA . LEU A 1 338 ? -11.874 1.907 7.762 1.00 94.38 338 LEU A CA 1
ATOM 2650 C C . LEU A 1 338 ? -12.915 1.279 6.826 1.00 94.38 338 LEU A C 1
ATOM 2652 O O . LEU A 1 338 ? -12.746 1.348 5.611 1.00 94.38 338 LEU A O 1
ATOM 2656 N N . ALA A 1 339 ? -14.002 0.730 7.369 1.00 88.12 339 ALA A N 1
ATOM 2657 C CA . ALA A 1 339 ? -15.118 0.197 6.596 1.00 88.12 339 ALA A CA 1
ATOM 2658 C C . ALA A 1 339 ? -15.788 1.302 5.771 1.00 88.12 339 ALA A C 1
ATOM 2660 O O . ALA A 1 339 ? -16.067 1.094 4.594 1.00 88.12 339 ALA A O 1
ATOM 2661 N N . LYS A 1 340 ? -15.936 2.511 6.329 1.00 94.62 340 LYS A N 1
ATOM 2662 C CA . LYS A 1 340 ? -16.419 3.661 5.559 1.00 94.62 340 LYS A CA 1
ATOM 2663 C C . LYS A 1 340 ? -15.454 4.057 4.437 1.00 94.62 340 LYS A C 1
ATOM 2665 O O . LYS A 1 340 ? -15.894 4.378 3.339 1.00 94.62 340 LYS A O 1
ATOM 2670 N N . MET A 1 341 ? -14.138 4.011 4.670 1.00 95.88 341 MET A N 1
ATOM 2671 C CA . MET A 1 341 ? -13.152 4.299 3.613 1.00 95.88 341 MET A CA 1
ATOM 2672 C C . MET A 1 341 ? -13.194 3.246 2.499 1.00 95.88 341 MET A C 1
ATOM 2674 O O . MET A 1 341 ? -13.083 3.595 1.323 1.00 95.88 341 MET A O 1
ATOM 2678 N N . LYS A 1 342 ? -13.385 1.973 2.867 1.00 91.19 342 LYS A N 1
ATOM 2679 C CA . LYS A 1 342 ? -13.619 0.864 1.935 1.00 91.19 342 LYS A CA 1
ATOM 2680 C C . LYS A 1 342 ? -14.876 1.120 1.098 1.00 91.19 342 LYS A C 1
ATOM 2682 O O . LYS A 1 342 ? -14.767 1.147 -0.119 1.00 91.19 342 LYS A O 1
ATOM 2687 N N . GLU A 1 343 ? -16.012 1.410 1.728 1.00 90.50 343 GLU A N 1
ATOM 2688 C CA . GLU A 1 343 ? -17.294 1.689 1.059 1.00 90.50 343 GLU A CA 1
ATOM 2689 C C . GLU A 1 343 ? -17.194 2.847 0.049 1.00 90.50 343 GLU A C 1
ATOM 2691 O O . GLU A 1 343 ? -17.671 2.737 -1.084 1.00 90.50 343 GLU A O 1
ATOM 2696 N N . ILE A 1 344 ? -16.528 3.947 0.429 1.00 90.75 344 ILE A N 1
ATOM 2697 C CA . ILE A 1 344 ? -16.275 5.092 -0.461 1.00 90.75 344 ILE A CA 1
ATOM 2698 C C . ILE A 1 344 ? -15.486 4.642 -1.697 1.00 90.75 344 ILE A C 1
ATOM 2700 O O . ILE A 1 344 ? -15.833 4.992 -2.828 1.00 90.75 344 ILE A O 1
ATOM 2704 N N . ALA A 1 345 ? -14.435 3.843 -1.500 1.00 90.56 345 ALA A N 1
ATOM 2705 C CA . ALA A 1 345 ? -13.629 3.341 -2.602 1.00 90.56 345 ALA A CA 1
ATOM 2706 C C . ALA A 1 345 ? -14.390 2.344 -3.486 1.00 90.56 345 ALA A C 1
ATOM 2708 O O . ALA A 1 345 ? -14.304 2.438 -4.707 1.00 90.56 345 ALA A O 1
ATOM 2709 N N . GLU A 1 346 ? -15.155 1.423 -2.903 1.00 86.88 346 GLU A N 1
ATOM 2710 C CA . GLU A 1 346 ? -15.961 0.438 -3.635 1.00 86.88 346 GLU A CA 1
ATOM 2711 C C . GLU A 1 346 ? -17.028 1.112 -4.492 1.00 86.88 346 GLU A C 1
ATOM 2713 O O . GLU A 1 346 ? -17.173 0.788 -5.671 1.00 86.88 346 GLU A O 1
ATOM 2718 N N . THR A 1 347 ? -17.707 2.117 -3.935 1.00 90.38 347 THR A N 1
ATOM 2719 C CA . THR A 1 347 ? -18.692 2.926 -4.662 1.00 90.38 347 THR A CA 1
ATOM 2720 C C . THR A 1 347 ? -18.051 3.632 -5.855 1.00 90.38 347 THR A C 1
ATOM 2722 O O . THR A 1 347 ? -18.609 3.636 -6.951 1.00 90.38 347 THR A O 1
ATOM 2725 N N . TYR A 1 348 ? -16.857 4.201 -5.669 1.00 89.94 348 TYR A N 1
ATOM 2726 C CA . TYR A 1 348 ? -16.121 4.878 -6.737 1.00 89.94 348 TYR A CA 1
ATOM 2727 C C . TYR A 1 348 ? -15.600 3.916 -7.816 1.00 89.94 348 TYR A C 1
ATOM 2729 O O . TYR A 1 348 ? -15.580 4.253 -9.000 1.00 89.94 348 TYR A O 1
ATOM 2737 N N . LEU A 1 349 ? -15.147 2.727 -7.416 1.00 83.31 349 LEU A N 1
ATOM 2738 C CA . LEU A 1 349 ? -14.504 1.754 -8.300 1.00 83.31 349 LEU A CA 1
ATOM 2739 C C . LEU A 1 349 ? -15.495 0.803 -8.983 1.00 83.31 349 LEU A C 1
ATOM 2741 O O . LEU A 1 349 ? -15.136 0.218 -10.005 1.00 83.31 349 LEU A O 1
ATOM 2745 N N . GLY A 1 350 ? -16.706 0.651 -8.439 1.00 83.88 350 GLY A N 1
ATOM 2746 C CA . GLY A 1 350 ? -17.737 -0.265 -8.931 1.00 83.88 350 GLY A CA 1
ATOM 2747 C C . GLY A 1 350 ? -17.434 -1.746 -8.679 1.00 83.88 350 GLY A C 1
ATOM 2748 O O . GLY A 1 350 ? -17.961 -2.599 -9.388 1.00 83.88 350 GLY A O 1
ATOM 2749 N N . GLN A 1 351 ? -16.559 -2.056 -7.721 1.00 78.69 351 GLN A N 1
ATOM 2750 C CA . GLN A 1 351 ? -16.099 -3.414 -7.403 1.00 78.69 351 GLN A CA 1
ATOM 2751 C C . GLN A 1 351 ? -15.657 -3.504 -5.937 1.00 78.69 351 GLN A C 1
ATOM 2753 O O . GLN A 1 351 ? -15.336 -2.479 -5.336 1.00 78.69 351 GLN A O 1
ATOM 2758 N N . GLU A 1 352 ? -15.602 -4.721 -5.389 1.00 75.44 352 GLU A N 1
ATOM 2759 C CA . GLU A 1 352 ? -15.171 -4.965 -4.007 1.00 75.44 352 GLU A CA 1
ATOM 2760 C C . GLU A 1 352 ? -13.683 -4.631 -3.801 1.00 75.44 352 GLU A C 1
ATOM 2762 O O . GLU A 1 352 ? -12.828 -4.911 -4.648 1.00 75.44 352 GLU A O 1
ATOM 2767 N N . VAL A 1 353 ? -13.362 -4.049 -2.645 1.00 80.25 353 VAL A N 1
ATOM 2768 C CA . VAL A 1 353 ? -11.997 -3.728 -2.228 1.00 80.25 353 VAL A CA 1
ATOM 2769 C C . VAL A 1 353 ? -11.595 -4.638 -1.075 1.00 80.25 353 VAL A C 1
ATOM 2771 O O . VAL A 1 353 ? -12.128 -4.570 0.031 1.00 80.25 353 VAL A O 1
ATOM 2774 N N . THR A 1 354 ? -10.598 -5.481 -1.316 1.00 71.06 354 THR A N 1
ATOM 2775 C CA . THR A 1 354 ? -10.184 -6.521 -0.364 1.00 71.06 354 THR A CA 1
ATOM 2776 C C . THR A 1 354 ? -8.891 -6.183 0.369 1.00 71.06 354 THR A C 1
ATOM 2778 O O . THR A 1 354 ? -8.649 -6.727 1.444 1.00 71.06 354 THR A O 1
ATOM 2781 N N . GLY A 1 355 ? -8.061 -5.276 -0.162 1.00 75.38 355 GLY A N 1
ATOM 2782 C CA . GLY A 1 355 ? -6.758 -4.933 0.410 1.00 75.38 355 GLY A CA 1
ATOM 2783 C C . GLY A 1 355 ? -6.517 -3.432 0.555 1.00 75.38 355 GLY A C 1
ATOM 2784 O O . GLY A 1 355 ? -6.969 -2.630 -0.259 1.00 75.38 355 GLY A O 1
ATOM 2785 N N . ALA A 1 356 ? -5.751 -3.043 1.576 1.00 81.44 356 ALA A N 1
ATOM 2786 C CA . ALA A 1 356 ? -5.353 -1.656 1.790 1.00 81.44 356 ALA A CA 1
ATOM 2787 C C . ALA A 1 356 ? -3.921 -1.511 2.327 1.00 81.44 356 ALA A C 1
ATOM 2789 O O . ALA A 1 356 ? -3.478 -2.278 3.184 1.00 81.44 356 ALA A O 1
ATOM 2790 N N . ILE A 1 357 ? -3.207 -0.481 1.870 1.00 82.50 357 ILE A N 1
ATOM 2791 C CA . ILE A 1 357 ? -2.053 0.081 2.584 1.00 82.50 357 ILE A CA 1
ATOM 2792 C C . ILE A 1 357 ? -2.589 1.162 3.520 1.00 82.50 357 ILE A C 1
ATOM 2794 O O . ILE A 1 357 ? -3.269 2.079 3.067 1.00 82.50 357 ILE A O 1
ATOM 2798 N N . ILE A 1 358 ? -2.271 1.071 4.809 1.00 88.06 358 ILE A N 1
ATOM 2799 C CA . ILE A 1 358 ? -2.785 1.988 5.831 1.00 88.06 358 ILE A CA 1
ATOM 2800 C C . ILE A 1 358 ? -1.633 2.811 6.399 1.00 88.06 358 ILE A C 1
ATOM 2802 O O . ILE A 1 358 ? -0.636 2.266 6.884 1.00 88.06 358 ILE A O 1
ATOM 2806 N N . ALA A 1 359 ? -1.762 4.132 6.327 1.00 86.75 359 ALA A N 1
ATOM 2807 C CA . ALA A 1 359 ? -0.805 5.071 6.886 1.00 86.75 359 ALA A CA 1
ATOM 2808 C C . ALA A 1 359 ? -1.031 5.248 8.394 1.00 86.75 359 ALA A C 1
ATOM 2810 O O . ALA A 1 359 ? -2.159 5.451 8.838 1.00 86.75 359 ALA A O 1
ATOM 2811 N N . VAL A 1 360 ? 0.051 5.224 9.175 1.00 88.69 360 VAL A N 1
ATOM 2812 C CA . VAL A 1 360 ? 0.059 5.547 10.610 1.00 88.69 360 VAL A CA 1
ATOM 2813 C C . VAL A 1 360 ? 1.213 6.498 10.943 1.00 88.69 360 VAL A C 1
ATOM 2815 O O . VAL A 1 360 ? 2.193 6.559 10.191 1.00 88.69 360 VAL A O 1
ATOM 2818 N N . PRO A 1 361 ? 1.156 7.237 12.064 1.00 85.31 361 PRO A N 1
ATOM 2819 C CA . PRO A 1 361 ? 2.268 8.077 12.490 1.00 85.31 361 PRO A CA 1
ATOM 2820 C C . PRO A 1 361 ? 3.564 7.278 12.670 1.00 85.31 361 PRO A C 1
ATOM 2822 O O . PRO A 1 361 ? 3.552 6.148 13.153 1.00 85.31 361 PRO A O 1
ATOM 2825 N N . ALA A 1 362 ? 4.708 7.869 12.318 1.00 81.75 362 ALA A N 1
ATOM 2826 C CA . ALA A 1 362 ? 5.994 7.169 12.388 1.00 81.75 362 ALA A CA 1
ATOM 2827 C C . ALA A 1 362 ? 6.386 6.749 13.818 1.00 81.75 362 ALA A C 1
ATOM 2829 O O . ALA A 1 362 ? 7.041 5.724 13.987 1.00 81.75 362 ALA A O 1
ATOM 2830 N N . TYR A 1 363 ? 5.921 7.481 14.836 1.00 81.44 363 TYR A N 1
ATOM 2831 C CA . TYR A 1 363 ? 6.156 7.176 16.251 1.00 81.44 363 TYR A CA 1
ATOM 2832 C C . TYR A 1 363 ? 5.295 6.025 16.801 1.00 81.44 363 TYR A C 1
ATOM 2834 O O . TYR A 1 363 ? 5.432 5.678 17.973 1.00 81.44 363 TYR A O 1
ATOM 2842 N N . PHE A 1 364 ? 4.385 5.444 16.007 1.00 88.44 364 PHE A N 1
ATOM 2843 C CA . PHE A 1 364 ? 3.603 4.287 16.447 1.00 88.44 364 PHE A CA 1
ATOM 2844 C C . PHE A 1 364 ? 4.516 3.097 16.746 1.00 88.44 364 PHE A C 1
ATOM 2846 O O . PHE A 1 364 ? 5.299 2.673 15.889 1.00 88.44 364 PHE A O 1
ATOM 2853 N N . ASN A 1 365 ? 4.354 2.531 17.942 1.00 81.25 365 ASN A N 1
ATOM 2854 C CA . ASN A 1 365 ? 5.024 1.297 18.343 1.00 81.25 365 ASN A CA 1
ATOM 2855 C C . ASN A 1 365 ? 4.323 0.052 17.760 1.00 81.25 365 ASN A C 1
ATOM 2857 O O . ASN A 1 365 ? 3.257 0.144 17.143 1.00 81.25 365 ASN A O 1
ATOM 2861 N N . ASP A 1 366 ? 4.905 -1.124 17.991 1.00 77.19 366 ASP A N 1
ATOM 2862 C CA . ASP A 1 366 ? 4.405 -2.391 17.446 1.00 77.19 366 ASP A CA 1
ATOM 2863 C C . ASP A 1 366 ? 2.978 -2.721 17.897 1.00 77.19 366 ASP A C 1
ATOM 2865 O O . ASP A 1 366 ? 2.170 -3.178 17.089 1.00 77.19 366 ASP A O 1
ATOM 2869 N N . ALA A 1 367 ? 2.627 -2.432 19.155 1.00 78.88 367 ALA A N 1
ATOM 2870 C CA . ALA A 1 367 ? 1.283 -2.682 19.674 1.00 78.88 367 ALA A CA 1
ATOM 2871 C C . ALA A 1 367 ? 0.231 -1.820 18.959 1.00 78.88 367 ALA A C 1
ATOM 2873 O O . ALA A 1 367 ? -0.841 -2.310 18.612 1.00 78.88 367 ALA A O 1
ATOM 2874 N N . GLN A 1 368 ? 0.546 -0.555 18.677 1.00 91.50 368 GLN A N 1
ATOM 2875 C CA . GLN A 1 368 ? -0.347 0.358 17.958 1.00 91.50 368 GLN A CA 1
ATOM 2876 C C . GLN A 1 368 ? -0.475 -0.004 16.474 1.00 91.50 368 GLN A C 1
ATOM 2878 O O . GLN A 1 368 ? -1.568 0.073 15.906 1.00 91.50 368 GLN A O 1
ATOM 2883 N N . ARG A 1 369 ? 0.620 -0.441 15.840 1.00 87.88 369 ARG A N 1
ATOM 2884 C CA . ARG A 1 369 ? 0.603 -0.942 14.455 1.00 87.88 369 ARG A CA 1
ATOM 2885 C C . ARG A 1 369 ? -0.219 -2.219 14.336 1.00 87.88 369 ARG A C 1
ATOM 2887 O O . ARG A 1 369 ? -1.037 -2.318 13.424 1.00 87.88 369 ARG A O 1
ATOM 2894 N N . GLN A 1 370 ? -0.044 -3.154 15.268 1.00 78.75 370 GLN A N 1
ATOM 2895 C CA . GLN A 1 370 ? -0.819 -4.390 15.306 1.00 78.75 370 GLN A CA 1
ATOM 2896 C C . GLN A 1 370 ? -2.304 -4.102 15.536 1.00 78.75 370 GLN A C 1
ATOM 2898 O O . GLN A 1 370 ? -3.129 -4.566 14.763 1.00 78.75 370 GLN A O 1
ATOM 2903 N N . ALA A 1 371 ? -2.644 -3.242 16.496 1.00 83.81 371 ALA A N 1
ATOM 2904 C CA . ALA A 1 371 ? -4.026 -2.838 16.744 1.00 83.81 371 ALA A CA 1
ATOM 2905 C C . ALA A 1 371 ? -4.682 -2.163 15.518 1.00 83.81 371 ALA A C 1
ATOM 2907 O O . ALA A 1 371 ? -5.848 -2.402 15.214 1.00 83.81 371 ALA A O 1
ATOM 2908 N N . THR A 1 372 ? -3.924 -1.373 14.748 1.00 91.88 372 THR A N 1
ATOM 2909 C CA . THR A 1 372 ? -4.416 -0.792 13.482 1.00 91.88 372 THR A CA 1
ATOM 2910 C C . THR A 1 372 ? -4.660 -1.866 12.415 1.00 91.88 372 THR A C 1
ATOM 2912 O O . THR A 1 372 ? -5.637 -1.802 11.670 1.00 91.88 372 THR A O 1
ATOM 2915 N N . LYS A 1 373 ? -3.794 -2.882 12.345 1.00 81.69 373 LYS A N 1
ATOM 2916 C CA . LYS A 1 373 ? -3.974 -4.043 11.464 1.00 81.69 373 LYS A CA 1
ATOM 2917 C C . LYS A 1 373 ? -5.185 -4.893 11.869 1.00 81.69 373 LYS A C 1
ATOM 2919 O O . LYS A 1 373 ? -5.912 -5.370 10.996 1.00 81.69 373 LYS A O 1
ATOM 2924 N N . ASP A 1 374 ? -5.427 -5.045 13.166 1.00 75.69 374 ASP A N 1
ATOM 2925 C CA . ASP A 1 374 ? -6.602 -5.738 13.694 1.00 75.69 374 ASP A CA 1
ATOM 2926 C C . ASP A 1 374 ? -7.881 -4.973 13.314 1.00 75.69 374 ASP A C 1
ATOM 2928 O O . ASP A 1 374 ? -8.819 -5.574 12.795 1.00 75.69 374 ASP A O 1
ATOM 2932 N N . ALA A 1 375 ? -7.885 -3.639 13.437 1.00 88.06 375 ALA A N 1
ATOM 2933 C CA . ALA A 1 375 ? -8.987 -2.791 12.976 1.00 88.06 375 ALA A CA 1
ATOM 2934 C C . ALA A 1 375 ? -9.283 -2.964 11.474 1.00 88.06 375 ALA A C 1
ATOM 2936 O O . ALA A 1 375 ? -10.443 -3.058 11.080 1.00 88.06 375 ALA A O 1
ATOM 2937 N N . ALA A 1 376 ? -8.247 -3.054 10.633 1.00 84.44 376 ALA A N 1
ATOM 2938 C CA . ALA A 1 376 ? -8.413 -3.333 9.206 1.00 84.44 376 ALA A CA 1
ATOM 2939 C C . ALA A 1 376 ? -9.054 -4.703 8.959 1.00 84.44 376 ALA A C 1
ATOM 2941 O O . ALA A 1 376 ? -9.969 -4.822 8.149 1.00 84.44 376 ALA A O 1
ATOM 2942 N N . THR A 1 377 ? -8.623 -5.715 9.714 1.00 73.88 377 THR A N 1
ATOM 2943 C CA . THR A 1 377 ? -9.165 -7.076 9.620 1.00 73.88 377 THR A CA 1
ATOM 2944 C C . THR A 1 377 ? -10.651 -7.102 9.985 1.00 73.88 377 THR A C 1
ATOM 2946 O O . THR A 1 377 ? -11.447 -7.692 9.259 1.00 73.88 377 THR A O 1
ATOM 2949 N N . ILE A 1 378 ? -11.044 -6.409 11.061 1.00 77.56 378 ILE A N 1
ATOM 2950 C CA . ILE A 1 378 ? -12.452 -6.270 11.474 1.00 77.56 378 ILE A CA 1
ATOM 2951 C C . ILE A 1 378 ? -13.274 -5.554 10.387 1.00 77.56 378 ILE A C 1
ATOM 2953 O O . ILE A 1 378 ? -14.417 -5.928 10.139 1.00 77.56 378 ILE A O 1
ATOM 2957 N N . ALA A 1 379 ? -12.682 -4.581 9.687 1.00 80.69 379 ALA A N 1
ATOM 2958 C CA . ALA A 1 379 ? -13.312 -3.863 8.576 1.00 80.69 379 ALA A CA 1
ATOM 2959 C C . ALA A 1 379 ? -13.427 -4.684 7.273 1.00 80.69 379 ALA A C 1
ATOM 2961 O O . ALA A 1 379 ? -13.865 -4.158 6.249 1.00 80.69 379 ALA A O 1
ATOM 2962 N N . GLY A 1 380 ? -12.999 -5.952 7.268 1.00 73.69 380 GLY A N 1
ATOM 2963 C CA . GLY A 1 380 ? -12.973 -6.778 6.061 1.00 73.69 380 GLY A CA 1
ATOM 2964 C C . GLY A 1 380 ? -11.933 -6.311 5.038 1.00 73.69 380 GLY A C 1
ATOM 2965 O O . GLY A 1 380 ? -12.145 -6.466 3.834 1.00 73.69 380 GLY A O 1
ATOM 2966 N N . LEU A 1 381 ? -10.836 -5.708 5.510 1.00 77.88 381 LEU A N 1
ATOM 2967 C CA . LEU A 1 381 ? -9.679 -5.320 4.710 1.00 77.88 381 LEU A CA 1
ATOM 2968 C C . LEU A 1 381 ? -8.456 -6.147 5.096 1.00 77.88 381 LEU A C 1
ATOM 2970 O O . LEU A 1 381 ? -8.100 -6.304 6.265 1.00 77.88 381 LEU A O 1
ATOM 2974 N N . ILE A 1 382 ? -7.719 -6.578 4.085 1.00 72.69 382 ILE A N 1
ATOM 2975 C CA . ILE A 1 382 ? -6.373 -7.105 4.246 1.00 72.69 382 ILE A CA 1
ATOM 2976 C C . ILE A 1 382 ? -5.427 -5.911 4.315 1.00 72.69 382 ILE A C 1
ATOM 2978 O O . ILE A 1 382 ? -5.178 -5.244 3.310 1.00 72.69 382 ILE A O 1
ATOM 2982 N N . ALA A 1 383 ? -4.870 -5.637 5.494 1.00 75.00 383 ALA A N 1
ATOM 2983 C CA . ALA A 1 383 ? -3.801 -4.653 5.624 1.00 75.00 383 ALA A CA 1
ATOM 2984 C C . ALA A 1 383 ? -2.528 -5.180 4.940 1.00 75.00 383 ALA A C 1
ATOM 2986 O O . ALA A 1 383 ? -1.728 -5.893 5.554 1.00 75.00 383 ALA A O 1
ATOM 2987 N N . LEU A 1 384 ? -2.349 -4.815 3.667 1.00 68.25 384 LEU A N 1
ATOM 2988 C CA . LEU A 1 384 ? -1.179 -5.142 2.849 1.00 68.25 384 LEU A CA 1
ATOM 2989 C C . LEU A 1 384 ? 0.090 -4.615 3.518 1.00 68.25 384 LEU A C 1
ATOM 2991 O O . LEU A 1 384 ? 1.111 -5.297 3.562 1.00 68.25 384 LEU A O 1
ATOM 2995 N N . ARG A 1 385 ? -0.000 -3.409 4.092 1.00 69.81 385 ARG A N 1
ATOM 2996 C CA . ARG A 1 385 ? 1.043 -2.836 4.938 1.00 69.81 385 ARG A CA 1
ATOM 2997 C C . ARG A 1 385 ? 0.499 -1.761 5.862 1.00 69.81 385 ARG A C 1
ATOM 2999 O O . ARG A 1 385 ? -0.377 -0.989 5.483 1.00 69.81 385 ARG A O 1
ATOM 3006 N N . ILE A 1 386 ? 1.110 -1.671 7.038 1.00 81.38 386 ILE A N 1
ATOM 3007 C CA . ILE A 1 386 ? 1.044 -0.494 7.899 1.00 81.38 386 ILE A CA 1
ATOM 3008 C C . ILE A 1 386 ? 2.303 0.341 7.642 1.00 81.38 386 ILE A C 1
ATOM 3010 O O . ILE A 1 386 ? 3.411 -0.082 7.978 1.00 81.38 386 ILE A O 1
ATOM 3014 N N . THR A 1 387 ? 2.147 1.498 7.004 1.00 81.19 387 THR A N 1
ATOM 3015 C CA . THR A 1 387 ? 3.262 2.344 6.547 1.00 81.19 387 THR A CA 1
ATOM 3016 C C . THR A 1 387 ? 3.304 3.653 7.319 1.00 81.19 387 THR A C 1
ATOM 3018 O O . THR A 1 387 ? 2.282 4.183 7.740 1.00 81.19 387 THR A O 1
ATOM 3021 N N . ASN A 1 388 ? 4.502 4.209 7.486 1.00 81.25 388 ASN A N 1
ATOM 3022 C CA . ASN A 1 388 ? 4.666 5.532 8.067 1.00 81.25 388 ASN A CA 1
ATOM 3023 C C . ASN A 1 388 ? 4.081 6.595 7.136 1.00 81.25 388 ASN A C 1
ATOM 3025 O O . ASN A 1 388 ? 4.523 6.765 6.001 1.00 81.25 388 ASN A O 1
ATOM 3029 N N . ALA A 1 389 ? 3.130 7.362 7.646 1.00 82.69 389 ALA A N 1
ATOM 3030 C CA . ALA A 1 389 ? 2.538 8.477 6.935 1.00 82.69 389 ALA A CA 1
ATOM 3031 C C . ALA A 1 389 ? 3.555 9.501 6.375 1.00 82.69 389 ALA A C 1
ATOM 3033 O O . ALA A 1 389 ? 3.403 9.883 5.213 1.00 82.69 389 ALA A O 1
ATOM 3034 N N . PRO A 1 390 ? 4.644 9.887 7.083 1.00 80.19 390 PRO A N 1
ATOM 3035 C CA . PRO A 1 390 ? 5.645 10.782 6.496 1.00 80.19 390 PRO A CA 1
ATOM 3036 C C . PRO A 1 390 ? 6.402 10.160 5.306 1.00 80.19 390 PRO A C 1
ATOM 3038 O O . PRO A 1 390 ? 6.796 10.876 4.388 1.00 80.19 390 PRO A O 1
ATOM 3041 N N . THR A 1 391 ? 6.549 8.832 5.256 1.00 77.56 391 THR A N 1
ATOM 3042 C CA . THR A 1 391 ? 7.112 8.134 4.088 1.00 77.56 391 THR A CA 1
ATOM 3043 C C . THR A 1 391 ? 6.177 8.236 2.883 1.00 77.56 391 THR A C 1
ATOM 3045 O O . THR A 1 391 ? 6.629 8.538 1.782 1.00 77.56 391 THR A O 1
ATOM 3048 N N . LEU A 1 392 ? 4.867 8.052 3.081 1.00 75.31 392 LEU A N 1
ATOM 3049 C CA . LEU A 1 392 ? 3.880 8.213 2.006 1.00 75.31 392 LEU A CA 1
ATOM 3050 C C . LEU A 1 392 ? 3.806 9.656 1.502 1.00 75.31 392 LEU A C 1
ATOM 3052 O O . LEU A 1 392 ? 3.684 9.864 0.298 1.00 75.31 392 LEU A O 1
ATOM 3056 N N . ALA A 1 393 ? 3.956 10.645 2.388 1.00 74.19 393 ALA A N 1
ATOM 3057 C CA . ALA A 1 393 ? 4.057 12.047 1.990 1.00 74.19 393 ALA A CA 1
ATOM 3058 C C . ALA A 1 393 ? 5.281 12.292 1.090 1.00 74.19 393 ALA A C 1
ATOM 3060 O O . ALA A 1 393 ? 5.151 12.888 0.022 1.00 74.19 393 ALA A O 1
ATOM 3061 N N . ALA A 1 394 ? 6.453 11.764 1.461 1.00 73.56 394 ALA A N 1
ATOM 3062 C CA . ALA A 1 394 ? 7.662 11.865 0.640 1.00 73.56 394 ALA A CA 1
ATOM 3063 C C . ALA A 1 394 ? 7.505 11.188 -0.739 1.00 73.56 394 ALA A C 1
ATOM 3065 O O . ALA A 1 394 ? 7.971 11.717 -1.752 1.00 73.56 394 ALA A O 1
ATOM 3066 N N . ILE A 1 395 ? 6.818 10.040 -0.791 1.00 70.44 395 ILE A N 1
ATOM 3067 C CA . ILE A 1 395 ? 6.484 9.341 -2.042 1.00 70.44 395 ILE A CA 1
ATOM 3068 C C . ILE A 1 395 ? 5.528 10.188 -2.894 1.00 70.44 395 ILE A C 1
ATOM 3070 O O . ILE A 1 395 ? 5.789 10.398 -4.078 1.00 70.44 395 ILE A O 1
ATOM 3074 N N . GLY A 1 396 ? 4.454 10.716 -2.298 1.00 67.38 396 GLY A N 1
ATOM 3075 C CA . GLY A 1 396 ? 3.441 11.523 -2.986 1.00 67.38 396 GLY A CA 1
ATOM 3076 C C . GLY A 1 396 ? 3.995 12.819 -3.582 1.00 67.38 396 GLY A C 1
ATOM 3077 O O . GLY A 1 396 ? 3.618 13.198 -4.688 1.00 67.38 396 GLY A O 1
ATOM 3078 N N . TYR A 1 397 ? 4.957 13.452 -2.905 1.00 67.06 397 TYR A N 1
ATOM 3079 C CA . TYR A 1 397 ? 5.663 14.632 -3.416 1.00 67.06 397 TYR A CA 1
ATOM 3080 C C . TYR A 1 397 ? 6.662 14.319 -4.539 1.00 67.06 397 TYR A C 1
ATOM 3082 O O . TYR A 1 397 ? 7.232 15.230 -5.139 1.00 67.06 397 TYR A O 1
ATOM 3090 N N . GLY A 1 398 ? 6.872 13.041 -4.867 1.00 63.16 398 GLY A N 1
ATOM 3091 C CA . GLY A 1 398 ? 7.741 12.647 -5.966 1.00 63.16 398 GLY A CA 1
ATOM 3092 C C . GLY A 1 398 ? 9.225 12.850 -5.670 1.00 63.16 398 GLY A C 1
ATOM 3093 O O . GLY A 1 398 ? 10.015 12.934 -6.612 1.00 63.16 398 GLY A O 1
ATOM 3094 N N . VAL A 1 399 ? 9.629 12.844 -4.390 1.00 59.34 399 VAL A N 1
ATOM 3095 C CA . VAL A 1 399 ? 11.052 12.891 -3.987 1.00 59.34 399 VAL A CA 1
ATOM 3096 C C . VAL A 1 399 ? 11.818 11.612 -4.408 1.00 59.34 399 VAL A C 1
ATOM 3098 O O . VAL A 1 399 ? 13.011 11.471 -4.188 1.00 59.34 399 VAL A O 1
ATOM 3101 N N . ASN A 1 400 ? 11.139 10.694 -5.105 1.00 53.16 400 ASN A N 1
ATOM 3102 C CA . ASN A 1 400 ? 11.670 9.489 -5.745 1.00 53.16 400 ASN A CA 1
ATOM 3103 C C . ASN A 1 400 ? 12.403 9.747 -7.087 1.00 53.16 400 ASN A C 1
ATOM 3105 O O . ASN A 1 400 ? 12.982 8.839 -7.681 1.00 53.16 400 ASN A O 1
ATOM 3109 N N . LYS A 1 401 ? 12.338 10.960 -7.658 1.00 49.78 401 LYS A N 1
ATOM 3110 C CA . LYS A 1 401 ? 12.848 11.195 -9.022 1.00 49.78 401 LYS A CA 1
ATOM 3111 C C . LYS A 1 401 ? 14.372 11.382 -9.047 1.00 49.78 401 LYS A C 1
ATOM 3113 O O . LYS A 1 401 ? 14.870 12.485 -8.865 1.00 49.78 401 LYS A O 1
ATOM 3118 N N . GLN A 1 402 ? 15.085 10.299 -9.369 1.00 50.56 402 GLN A N 1
ATOM 3119 C CA . GLN A 1 402 ? 16.485 10.285 -9.834 1.00 50.56 402 GLN A CA 1
ATOM 3120 C C . GLN A 1 402 ? 17.480 11.030 -8.931 1.00 50.56 402 GLN A C 1
ATOM 3122 O O . GLN A 1 402 ? 18.237 11.898 -9.380 1.00 50.56 402 GLN A O 1
ATOM 3127 N N . LEU A 1 403 ? 17.510 10.671 -7.652 1.00 53.81 403 LEU A N 1
ATOM 3128 C CA . LEU A 1 403 ? 18.529 11.172 -6.739 1.00 53.81 403 LEU A CA 1
ATOM 3129 C C . LEU A 1 403 ? 19.772 10.283 -6.836 1.00 53.81 403 LEU A C 1
ATOM 3131 O O . LEU A 1 403 ? 19.727 9.106 -6.507 1.00 53.81 403 LEU A O 1
ATOM 3135 N N . SER A 1 404 ? 20.881 10.846 -7.323 1.00 57.22 404 SER A N 1
ATOM 3136 C CA . SER A 1 404 ? 22.186 10.166 -7.404 1.00 57.22 404 SER A CA 1
ATOM 3137 C C . SER A 1 404 ? 22.995 10.239 -6.103 1.00 57.22 404 SER A C 1
ATOM 3139 O O . SER A 1 404 ? 24.168 9.884 -6.094 1.00 57.22 404 SER A O 1
ATOM 3141 N N . SER A 1 405 ? 22.413 10.801 -5.048 1.00 66.50 405 SER A N 1
ATOM 3142 C CA . SER A 1 405 ? 23.032 10.999 -3.741 1.00 66.50 405 SER A CA 1
ATOM 3143 C C . SER A 1 405 ? 21.947 11.003 -2.673 1.00 66.50 405 SER A C 1
ATOM 3145 O O . SER A 1 405 ? 20.843 11.486 -2.946 1.00 66.50 405 SER A O 1
ATOM 3147 N N . GLU A 1 406 ? 22.287 10.540 -1.471 1.00 76.56 406 GLU A N 1
ATOM 3148 C CA . GLU A 1 406 ? 21.432 10.637 -0.287 1.00 76.56 406 GLU A CA 1
ATOM 3149 C C . GLU A 1 406 ? 20.866 12.061 -0.132 1.00 76.56 406 GLU A C 1
ATOM 3151 O O . GLU A 1 406 ? 21.582 13.062 -0.270 1.00 76.56 406 GLU A O 1
ATOM 3156 N N . ARG A 1 407 ? 19.561 12.165 0.136 1.00 79.94 407 ARG A N 1
ATOM 3157 C CA . ARG A 1 407 ? 18.906 13.428 0.490 1.00 79.94 407 ARG A CA 1
ATOM 3158 C C . ARG A 1 407 ? 18.179 13.325 1.810 1.00 79.94 407 ARG A C 1
ATOM 3160 O O . ARG A 1 407 ? 17.384 12.415 2.011 1.00 79.94 407 ARG A O 1
ATOM 3167 N N . SER A 1 408 ? 18.355 14.345 2.638 1.00 82.00 408 SER A N 1
ATOM 3168 C CA . SER A 1 408 ? 17.537 14.548 3.827 1.00 82.00 408 SER A CA 1
ATOM 3169 C C . SER A 1 408 ? 16.289 15.358 3.486 1.00 82.00 408 SER A C 1
ATOM 3171 O O . SER A 1 408 ? 16.387 16.491 3.006 1.00 82.00 408 SER A O 1
ATOM 3173 N N . VAL A 1 409 ? 15.125 14.789 3.779 1.00 83.69 409 VAL A N 1
ATOM 3174 C CA . VAL A 1 409 ? 13.808 15.408 3.619 1.00 83.69 409 VAL A CA 1
ATOM 3175 C C . VAL A 1 409 ? 13.211 15.668 4.987 1.00 83.69 409 VAL A C 1
ATOM 3177 O O . VAL A 1 409 ? 13.166 14.771 5.827 1.00 83.69 409 VAL A O 1
ATOM 3180 N N . LEU A 1 410 ? 12.710 16.880 5.203 1.00 86.88 410 LEU A N 1
ATOM 3181 C CA . LEU A 1 410 ? 11.910 17.195 6.379 1.00 86.88 410 LEU A CA 1
ATOM 3182 C C . LEU A 1 410 ? 10.430 17.170 5.998 1.00 86.88 410 LEU A C 1
ATOM 3184 O O . LEU A 1 410 ? 9.999 17.891 5.100 1.00 86.88 410 LEU A O 1
ATOM 3188 N N . ILE A 1 411 ? 9.654 16.350 6.698 1.00 83.31 411 ILE A N 1
ATOM 3189 C CA . ILE A 1 411 ? 8.194 16.341 6.635 1.00 83.31 411 ILE A CA 1
ATOM 3190 C C . ILE A 1 411 ? 7.679 17.173 7.795 1.00 83.31 411 ILE A C 1
ATOM 3192 O O . ILE A 1 411 ? 7.960 16.862 8.954 1.00 83.31 411 ILE A O 1
ATOM 3196 N N . PHE A 1 412 ? 6.928 18.215 7.469 1.00 85.75 412 PHE A N 1
ATOM 3197 C CA . PHE A 1 412 ? 6.207 19.052 8.410 1.00 85.75 412 PHE A CA 1
ATOM 3198 C C . PHE A 1 412 ? 4.713 18.745 8.271 1.00 85.75 412 PHE A C 1
ATOM 3200 O O . PHE A 1 412 ? 4.099 19.088 7.264 1.00 85.75 412 PHE A O 1
ATOM 3207 N N . ASP A 1 413 ? 4.145 18.078 9.269 1.00 84.06 413 ASP A N 1
ATOM 3208 C CA . ASP A 1 413 ? 2.763 17.595 9.287 1.00 84.06 413 ASP A CA 1
ATOM 3209 C C . ASP A 1 413 ? 2.010 18.287 10.426 1.00 84.06 413 ASP A C 1
ATOM 3211 O O . ASP A 1 413 ? 2.253 18.012 11.604 1.00 84.06 413 ASP A O 1
ATOM 3215 N N . LEU A 1 414 ? 1.139 19.236 10.079 1.00 82.06 414 LEU A N 1
ATOM 3216 C CA . LEU A 1 414 ? 0.336 19.994 11.040 1.00 82.06 414 LEU A CA 1
ATOM 3217 C C . LEU A 1 414 ? -1.147 19.747 10.769 1.00 82.06 414 LEU A C 1
ATOM 3219 O O . LEU A 1 414 ? -1.805 20.493 10.044 1.00 82.06 414 LEU A O 1
ATOM 3223 N N . GLY A 1 415 ? -1.659 18.685 11.382 1.00 81.44 415 GLY A N 1
ATOM 3224 C CA . GLY A 1 415 ? -3.035 18.240 11.224 1.00 81.44 415 GLY A CA 1
ATOM 3225 C C . GLY A 1 415 ? -4.040 18.946 12.140 1.00 81.44 415 GLY A C 1
ATOM 3226 O O . GLY A 1 415 ? -3.770 19.955 12.797 1.00 81.44 415 GLY A O 1
ATOM 3227 N N . GLY A 1 416 ? -5.243 18.370 12.206 1.00 77.62 416 GLY A N 1
ATOM 3228 C CA . GLY A 1 416 ? -6.339 18.873 13.041 1.00 77.62 416 GLY A CA 1
ATOM 3229 C C . GLY A 1 416 ? -6.044 18.816 14.542 1.00 77.62 416 GLY A C 1
ATOM 3230 O O . GLY A 1 416 ? -6.319 19.784 15.241 1.00 77.62 416 GLY A O 1
ATOM 3231 N N . GLY A 1 417 ? -5.427 17.735 15.024 1.00 78.88 417 GLY A N 1
ATOM 3232 C CA . GLY A 1 417 ? -5.131 17.551 16.450 1.00 78.88 417 GLY A CA 1
ATOM 3233 C C . GLY A 1 417 ? -3.692 17.146 16.773 1.00 78.88 417 GLY A C 1
ATOM 3234 O O . GLY A 1 417 ? -3.394 16.887 17.934 1.00 78.88 417 GLY A O 1
ATOM 3235 N N . THR A 1 418 ? -2.814 17.031 15.777 1.00 81.81 418 THR A N 1
ATOM 3236 C CA . THR A 1 418 ? -1.430 16.578 15.974 1.00 81.81 418 THR A CA 1
ATOM 3237 C C . THR A 1 418 ? -0.468 17.391 15.127 1.00 81.81 418 THR A C 1
ATOM 3239 O O . THR A 1 418 ? -0.745 17.642 13.952 1.00 81.81 418 THR A O 1
ATOM 3242 N N . PHE A 1 419 ? 0.696 17.693 15.692 1.00 85.50 419 PHE A N 1
ATOM 3243 C CA . PHE A 1 419 ? 1.821 18.291 14.998 1.00 85.50 419 PHE A CA 1
ATOM 3244 C C . PHE A 1 419 ? 2.995 17.317 15.023 1.00 85.50 419 PHE A C 1
ATOM 3246 O O . PHE A 1 419 ? 3.472 16.951 16.093 1.00 85.50 419 PHE A O 1
ATOM 3253 N N . ASN A 1 420 ? 3.479 16.913 13.853 1.00 85.81 420 ASN A N 1
ATOM 3254 C CA . ASN A 1 420 ? 4.590 15.987 13.704 1.00 85.81 420 ASN A CA 1
ATOM 3255 C C . ASN A 1 420 ? 5.634 16.544 12.738 1.00 85.81 420 ASN A C 1
ATOM 3257 O O . ASN A 1 420 ? 5.327 17.029 11.652 1.00 85.81 420 ASN A O 1
ATOM 3261 N N . VAL A 1 421 ? 6.899 16.405 13.113 1.00 86.12 421 VAL A N 1
ATOM 3262 C CA . VAL A 1 421 ? 8.049 16.661 12.253 1.00 86.12 421 VAL A CA 1
ATOM 3263 C C . VAL A 1 421 ? 8.836 15.371 12.128 1.00 86.12 421 VAL A C 1
ATOM 3265 O O . VAL A 1 421 ? 9.208 14.767 13.132 1.00 86.12 421 VAL A O 1
ATOM 3268 N N . SER A 1 422 ? 9.089 14.935 10.899 1.00 87.06 422 SER A N 1
ATOM 3269 C CA . SER A 1 422 ? 9.920 13.759 10.623 1.00 87.06 422 SER A CA 1
ATOM 3270 C C . SER A 1 422 ? 11.056 14.130 9.686 1.00 87.06 422 SER A C 1
ATOM 3272 O O . SER A 1 422 ? 10.820 14.791 8.680 1.00 87.06 422 SER A O 1
ATOM 3274 N N . ILE A 1 423 ? 12.273 13.688 9.986 1.00 86.75 423 ILE A N 1
ATOM 3275 C CA . ILE A 1 423 ? 13.401 13.773 9.056 1.00 86.75 423 ILE A CA 1
ATOM 3276 C C . ILE A 1 423 ? 13.601 12.389 8.454 1.00 86.75 423 ILE A C 1
ATOM 3278 O O . ILE A 1 423 ? 13.764 11.410 9.185 1.00 86.75 423 ILE A O 1
ATOM 3282 N N . LEU A 1 424 ? 13.579 12.311 7.128 1.00 84.00 424 LEU A N 1
ATOM 3283 C CA . LEU A 1 424 ? 13.871 11.103 6.374 1.00 84.00 424 LEU A CA 1
ATOM 3284 C C . LEU A 1 424 ? 15.169 11.282 5.605 1.00 84.00 424 LEU A C 1
ATOM 3286 O O . LEU A 1 424 ? 15.452 12.385 5.143 1.00 84.00 424 LEU A O 1
ATOM 3290 N N . THR A 1 425 ? 15.907 10.200 5.407 1.00 81.38 425 THR A N 1
ATOM 3291 C CA . THR A 1 425 ? 16.890 10.119 4.327 1.00 81.38 425 THR A CA 1
ATOM 3292 C C . THR A 1 425 ? 16.328 9.282 3.191 1.00 81.38 425 THR A C 1
ATOM 3294 O O . THR A 1 425 ? 15.586 8.320 3.409 1.00 81.38 425 THR A O 1
ATOM 3297 N N . ILE A 1 426 ? 16.631 9.709 1.969 1.00 77.06 426 ILE A N 1
ATOM 3298 C CA . ILE A 1 426 ? 16.225 9.045 0.737 1.00 77.06 426 ILE A CA 1
ATOM 3299 C C . ILE A 1 426 ? 17.473 8.761 -0.083 1.00 77.06 426 ILE A C 1
ATOM 3301 O O . ILE A 1 426 ? 18.170 9.693 -0.490 1.00 77.06 426 ILE A O 1
ATOM 3305 N N . GLU A 1 427 ? 17.725 7.487 -0.354 1.00 74.00 427 GLU A N 1
ATOM 3306 C CA . GLU A 1 427 ? 18.838 7.020 -1.178 1.00 74.00 427 GLU A CA 1
ATOM 3307 C C . GLU A 1 427 ? 18.373 5.829 -2.018 1.00 74.00 427 GLU A C 1
ATOM 3309 O O . GLU A 1 427 ? 17.790 4.892 -1.488 1.00 74.00 427 GLU A O 1
ATOM 3314 N N . GLU A 1 428 ? 18.554 5.895 -3.342 1.00 70.25 428 GLU A N 1
ATOM 3315 C CA . GLU A 1 428 ? 18.189 4.817 -4.284 1.00 70.25 428 GLU A CA 1
ATOM 3316 C C . GLU A 1 428 ? 16.752 4.263 -4.119 1.00 70.25 428 GLU A C 1
ATOM 3318 O O . GLU A 1 428 ? 16.480 3.091 -4.360 1.00 70.25 428 GLU A O 1
ATOM 3323 N N . GLY A 1 429 ? 15.801 5.119 -3.723 1.00 66.31 429 GLY A N 1
ATOM 3324 C CA . GLY A 1 429 ? 14.399 4.732 -3.503 1.00 66.31 429 GLY A CA 1
ATOM 3325 C C . GLY A 1 429 ? 14.111 4.121 -2.124 1.00 66.31 429 GLY A C 1
ATOM 3326 O O . GLY A 1 429 ? 12.961 3.789 -1.836 1.00 66.31 429 GLY A O 1
ATOM 3327 N N . ILE A 1 430 ? 15.116 4.019 -1.253 1.00 70.06 430 ILE A N 1
ATOM 3328 C CA . ILE A 1 430 ? 14.977 3.632 0.152 1.00 70.06 430 ILE A CA 1
ATOM 3329 C C . ILE A 1 430 ? 14.645 4.879 0.971 1.00 70.06 430 ILE A C 1
ATOM 3331 O O . ILE A 1 430 ? 15.346 5.882 0.890 1.00 70.06 430 ILE A O 1
ATOM 3335 N N . TYR A 1 431 ? 13.574 4.810 1.765 1.00 76.12 431 TYR A N 1
ATOM 3336 C CA . TYR A 1 431 ? 13.116 5.889 2.642 1.00 76.12 431 TYR A CA 1
ATOM 3337 C C . TYR A 1 431 ? 13.312 5.477 4.098 1.00 76.12 431 TYR A C 1
ATOM 3339 O O . TYR A 1 431 ? 12.565 4.642 4.614 1.00 76.12 431 TYR A O 1
ATOM 3347 N N . GLU A 1 432 ? 14.270 6.089 4.781 1.00 77.75 432 GLU A N 1
ATOM 3348 C CA . GLU A 1 432 ? 14.559 5.792 6.181 1.00 77.75 432 GLU A CA 1
ATOM 3349 C C . GLU A 1 432 ? 14.155 6.970 7.068 1.00 77.75 432 GLU A C 1
ATOM 3351 O O . GLU A 1 432 ? 14.596 8.097 6.861 1.00 77.75 432 GLU A O 1
ATOM 3356 N N . VAL A 1 433 ? 13.315 6.728 8.077 1.00 80.44 433 VAL A N 1
ATOM 3357 C CA . VAL A 1 433 ? 12.978 7.750 9.078 1.00 80.44 433 VAL A CA 1
ATOM 3358 C C . VAL A 1 433 ? 14.130 7.843 10.077 1.00 80.44 433 VAL A C 1
ATOM 3360 O O . VAL A 1 433 ? 14.344 6.918 10.854 1.00 80.44 433 VAL A O 1
ATOM 3363 N N . LYS A 1 434 ? 14.855 8.965 10.081 1.00 87.50 434 LYS A N 1
ATOM 3364 C CA . LYS A 1 434 ? 15.994 9.198 10.982 1.00 87.50 434 LYS A CA 1
ATOM 3365 C C . LYS A 1 434 ? 15.571 9.745 12.334 1.00 87.50 434 LYS A C 1
ATOM 3367 O O . LYS A 1 434 ? 16.150 9.390 13.357 1.00 87.50 434 LYS A O 1
ATOM 3372 N N . SER A 1 435 ? 14.581 10.630 12.351 1.00 84.19 435 SER A N 1
ATOM 3373 C CA . SER A 1 435 ? 14.065 11.195 13.592 1.00 84.19 435 SER A CA 1
ATOM 3374 C C . SER A 1 435 ? 12.626 11.657 13.443 1.00 84.19 435 SER A C 1
ATOM 3376 O O . SER A 1 435 ? 12.171 12.022 12.357 1.00 84.19 435 SER A O 1
ATOM 3378 N N . THR A 1 436 ? 11.915 11.642 14.565 1.00 86.44 436 THR A N 1
ATOM 3379 C CA . THR A 1 436 ? 10.547 12.139 14.688 1.00 86.44 436 THR A CA 1
ATOM 3380 C C . THR A 1 436 ? 10.435 12.955 15.965 1.00 86.44 436 THR A C 1
ATOM 3382 O O . THR A 1 436 ? 10.859 12.497 17.025 1.00 86.44 436 THR A O 1
ATOM 3385 N N . ALA A 1 437 ? 9.847 14.138 15.876 1.00 88.12 437 ALA A N 1
ATOM 3386 C CA . ALA A 1 437 ? 9.498 14.986 17.009 1.00 88.12 437 ALA A CA 1
ATOM 3387 C C . ALA A 1 437 ? 8.131 15.624 16.747 1.00 88.12 437 ALA A C 1
ATOM 3389 O O . ALA A 1 437 ? 7.596 15.515 15.645 1.00 88.12 437 ALA A O 1
ATOM 3390 N N . GLY A 1 438 ? 7.555 16.292 17.738 1.00 88.19 438 GLY A N 1
ATOM 3391 C CA . GLY A 1 438 ? 6.259 16.932 17.568 1.00 88.19 438 GLY A CA 1
ATOM 3392 C C . GLY A 1 438 ? 5.512 17.102 18.875 1.00 88.19 438 GLY A C 1
ATOM 3393 O O . GLY A 1 438 ? 6.058 16.875 19.954 1.00 88.19 438 GLY A O 1
ATOM 3394 N N . ASP A 1 439 ? 4.254 17.491 18.741 1.00 83.75 439 ASP A N 1
ATOM 3395 C CA . ASP A 1 439 ? 3.295 17.597 19.825 1.00 83.75 439 ASP A CA 1
ATOM 3396 C C . ASP A 1 439 ? 2.026 16.845 19.420 1.00 83.75 439 ASP A C 1
ATOM 3398 O O . ASP A 1 439 ? 1.322 17.200 18.468 1.00 83.75 439 ASP A O 1
ATOM 3402 N N . THR A 1 440 ? 1.738 15.769 20.149 1.00 84.75 440 THR A N 1
ATOM 3403 C CA . THR A 1 440 ? 0.572 14.935 19.879 1.00 84.75 440 THR A CA 1
ATOM 3404 C C . THR A 1 440 ? -0.736 15.645 20.197 1.00 84.75 440 THR A C 1
ATOM 3406 O O . THR A 1 440 ? -1.773 15.087 19.880 1.00 84.75 440 THR A O 1
ATOM 3409 N N . HIS A 1 441 ? -0.738 16.830 20.806 1.00 85.81 441 HIS A N 1
ATOM 3410 C CA . HIS A 1 441 ? -1.928 17.558 21.262 1.00 85.81 441 HIS A CA 1
ATOM 3411 C C . HIS A 1 441 ? -1.986 18.998 20.748 1.00 85.81 441 HIS A C 1
ATOM 3413 O O . HIS A 1 441 ? -2.687 19.820 21.331 1.00 85.81 441 HIS A O 1
ATOM 3419 N N . LEU A 1 442 ? -1.267 19.290 19.664 1.00 81.94 442 LEU A N 1
ATOM 3420 C CA . LEU A 1 442 ? -1.282 20.583 18.990 1.00 81.94 442 LEU A CA 1
ATOM 3421 C C . LEU A 1 442 ? -1.807 20.429 17.564 1.00 81.94 442 LEU A C 1
ATOM 3423 O O . LEU A 1 442 ? -1.221 19.699 16.768 1.00 81.94 442 LEU A O 1
ATOM 3427 N N . GLY A 1 443 ? -2.852 21.166 17.200 1.00 84.00 443 GLY A N 1
ATOM 3428 C CA . GLY A 1 443 ? -3.307 21.225 15.812 1.00 84.00 443 GLY A CA 1
ATOM 3429 C C . GLY A 1 443 ? -4.314 22.332 15.514 1.00 84.00 443 GLY A C 1
ATOM 3430 O O . GLY A 1 443 ? -4.540 23.248 16.308 1.00 84.00 443 GLY A O 1
ATOM 3431 N N . GLY A 1 444 ? -4.940 22.238 14.339 1.00 78.69 444 GLY A N 1
ATOM 3432 C CA . GLY A 1 444 ? -5.985 23.161 13.882 1.00 78.69 444 GLY A CA 1
ATOM 3433 C C . GLY A 1 444 ? -7.133 23.381 14.877 1.00 78.69 444 GLY A C 1
ATOM 3434 O O . GLY A 1 444 ? -7.657 24.493 14.983 1.00 78.69 444 GLY A O 1
ATOM 3435 N N . GLU A 1 445 ? -7.495 22.349 15.640 1.00 76.62 445 GLU A N 1
ATOM 3436 C CA . GLU A 1 445 ? -8.539 22.395 16.667 1.00 76.62 445 GLU A CA 1
ATOM 3437 C C . GLU A 1 445 ? -8.190 23.360 17.811 1.00 76.62 445 GLU A C 1
ATOM 3439 O O . GLU A 1 445 ? -9.083 23.991 18.376 1.00 76.62 445 GLU A O 1
ATOM 3444 N N . ASP A 1 446 ? -6.907 23.541 18.128 1.00 76.94 446 ASP A N 1
ATOM 3445 C CA . ASP A 1 446 ? -6.465 24.458 19.181 1.00 76.94 446 ASP A CA 1
ATOM 3446 C C . ASP A 1 446 ? -6.429 25.900 18.692 1.00 76.94 446 ASP A C 1
ATOM 3448 O O . ASP A 1 446 ? -6.821 26.811 19.422 1.00 76.94 446 ASP A O 1
ATOM 3452 N N . PHE A 1 447 ? -6.065 26.124 17.426 1.00 76.62 447 PHE A N 1
ATOM 3453 C CA . PHE A 1 447 ? -6.139 27.453 16.815 1.00 76.62 447 PHE A CA 1
ATOM 3454 C C . PHE A 1 447 ? -7.581 27.974 16.769 1.00 76.62 447 PHE A C 1
ATOM 3456 O O . PHE A 1 447 ? -7.808 29.169 16.960 1.00 76.62 447 PHE A O 1
ATOM 3463 N N . GLY A 1 448 ? -8.560 27.079 16.595 1.00 61.47 448 GLY A N 1
ATOM 3464 C CA . GLY A 1 448 ? -9.986 27.403 16.668 1.00 61.47 448 GLY A CA 1
ATOM 3465 C C . GLY A 1 448 ? -10.474 27.804 18.069 1.00 61.47 448 GLY A C 1
ATOM 3466 O O . GLY A 1 448 ? -11.403 28.604 18.182 1.00 61.47 448 GLY A O 1
ATOM 3467 N N . LYS A 1 449 ? -9.829 27.314 19.140 1.00 62.22 449 LYS A N 1
ATOM 3468 C CA . LYS A 1 449 ? -10.156 27.648 20.543 1.00 62.22 449 LYS A CA 1
ATOM 3469 C C . LYS A 1 449 ? -9.657 29.031 20.975 1.00 62.22 449 LYS A C 1
ATOM 3471 O O . LYS A 1 449 ? -10.070 29.509 22.030 1.00 62.22 449 LYS A O 1
ATOM 3476 N N . TYR A 1 450 ? -8.799 29.688 20.188 1.00 53.84 450 TYR A N 1
ATOM 3477 C CA . TYR A 1 450 ? -8.375 31.075 20.402 1.00 53.84 450 TYR A CA 1
ATOM 3478 C C . TYR A 1 450 ? -9.186 32.018 19.495 1.00 53.84 450 TYR A C 1
ATOM 3480 O O . TYR A 1 450 ? -8.775 32.299 18.367 1.00 53.84 450 TYR A O 1
ATOM 3488 N N . PRO A 1 451 ? -10.325 32.576 19.943 1.00 43.66 451 PRO A N 1
ATOM 3489 C CA . PRO A 1 451 ? -11.088 33.481 19.104 1.00 43.66 451 PRO A CA 1
ATOM 3490 C C . PRO A 1 451 ? -10.303 34.783 18.904 1.00 43.66 451 PRO A C 1
ATOM 3492 O O . PRO A 1 451 ? -9.977 35.472 19.867 1.00 43.66 451 PRO A O 1
ATOM 3495 N N . LEU A 1 452 ? -10.022 35.131 17.643 1.00 44.03 452 LEU A N 1
ATOM 3496 C CA . LEU A 1 452 ? -10.108 36.489 17.073 1.00 44.03 452 LEU A CA 1
ATOM 3497 C C . LEU A 1 452 ? -9.535 37.679 17.884 1.00 44.03 452 LEU A C 1
ATOM 3499 O O . LEU A 1 452 ? -9.944 38.818 17.669 1.00 44.03 452 LEU A O 1
ATOM 3503 N N . ARG A 1 453 ? -8.543 37.500 18.763 1.00 37.47 453 ARG A N 1
ATOM 3504 C CA . ARG A 1 453 ? -7.991 38.610 19.568 1.00 37.47 453 ARG A CA 1
ATOM 3505 C C . ARG A 1 453 ? -6.944 39.472 18.842 1.00 37.47 453 ARG A C 1
ATOM 3507 O O . ARG A 1 453 ? -6.313 40.316 19.469 1.00 37.47 453 ARG A O 1
ATOM 3514 N N . ARG A 1 454 ? -6.737 39.285 17.529 1.00 42.22 454 ARG A N 1
ATOM 3515 C CA . ARG A 1 454 ? -5.626 39.906 16.771 1.00 42.22 454 ARG A CA 1
ATOM 3516 C C . ARG A 1 454 ? -5.992 40.611 15.455 1.00 42.22 454 ARG A C 1
ATOM 3518 O O . ARG A 1 454 ? -5.112 40.801 14.622 1.00 42.22 454 ARG A O 1
ATOM 3525 N N . LYS A 1 455 ? -7.212 41.137 15.268 1.00 38.06 455 LYS A N 1
ATOM 3526 C CA . LYS A 1 455 ? -7.444 42.083 14.142 1.00 38.06 455 LYS A CA 1
ATOM 3527 C C . LYS A 1 455 ? -6.611 43.380 14.241 1.00 38.06 455 LYS A C 1
ATOM 3529 O O . LYS A 1 455 ? -6.478 44.082 13.247 1.00 38.06 455 LYS A O 1
ATOM 3534 N N . SER A 1 456 ? -6.002 43.675 15.392 1.00 38.41 456 SER A N 1
ATOM 3535 C CA . SER A 1 456 ? -5.160 44.862 15.613 1.00 38.41 456 SER A CA 1
ATOM 3536 C C . SER A 1 456 ? -3.647 44.596 15.668 1.00 38.41 456 SER A C 1
ATOM 3538 O O . SER A 1 456 ? -2.887 45.559 15.640 1.00 38.41 456 SER A O 1
ATOM 3540 N N . HIS A 1 457 ? -3.180 43.339 15.714 1.00 37.56 457 HIS A N 1
ATOM 3541 C CA . HIS A 1 457 ? -1.744 43.034 15.890 1.00 37.56 457 HI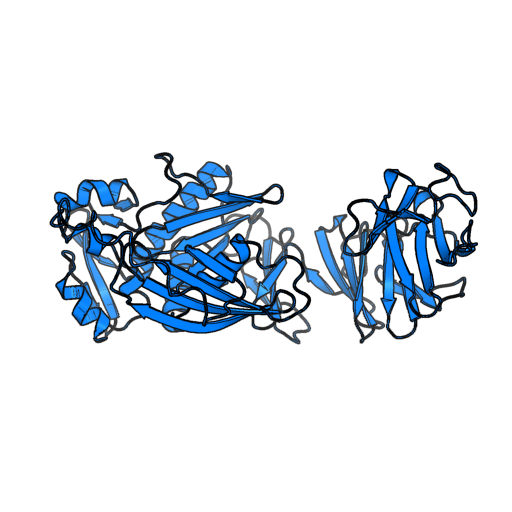S A CA 1
ATOM 3542 C C . HIS A 1 457 ? -1.037 42.538 14.618 1.00 37.56 457 HIS A C 1
ATOM 3544 O O . HIS A 1 457 ? 0.166 42.734 14.474 1.00 37.56 457 HIS A O 1
ATOM 3550 N N . CYS A 1 458 ? -1.769 41.982 13.646 1.00 35.84 458 CYS A N 1
ATOM 3551 C CA . CYS A 1 458 ? -1.168 41.453 12.415 1.00 35.84 458 CYS A CA 1
ATOM 3552 C C . CYS A 1 458 ? -0.667 42.522 11.424 1.00 35.84 458 CYS A C 1
ATOM 3554 O O . CYS A 1 458 ? -0.049 42.164 10.433 1.00 35.84 458 CYS A O 1
ATOM 3556 N N . ARG A 1 459 ? -0.866 43.827 11.672 1.00 36.78 459 ARG A N 1
ATOM 3557 C CA . ARG A 1 459 ? -0.288 44.885 10.814 1.00 36.78 459 ARG A CA 1
ATOM 3558 C C . ARG A 1 459 ? 1.184 45.208 11.106 1.00 36.78 459 ARG A C 1
ATOM 3560 O O . ARG A 1 459 ? 1.799 45.889 10.295 1.00 36.78 459 ARG A O 1
ATOM 3567 N N . ASN A 1 460 ? 1.754 44.722 12.214 1.00 37.56 460 ASN A N 1
ATOM 3568 C CA . ASN A 1 460 ? 3.107 45.111 12.642 1.00 37.56 460 ASN A CA 1
ATOM 3569 C C . ASN A 1 460 ? 4.165 43.989 12.584 1.00 37.56 460 ASN A C 1
ATOM 3571 O O . ASN A 1 460 ? 5.342 44.283 12.790 1.00 37.56 460 ASN A O 1
ATOM 3575 N N . GLU A 1 461 ? 3.803 42.738 12.269 1.00 38.34 461 GLU A N 1
ATOM 3576 C CA . GLU A 1 461 ? 4.755 41.605 12.237 1.00 38.34 461 GLU A CA 1
ATOM 3577 C C . GLU A 1 461 ? 5.237 41.192 10.832 1.00 38.34 461 GLU A C 1
ATOM 3579 O O . GLU A 1 461 ? 6.202 40.435 10.726 1.00 38.34 461 GLU A O 1
ATOM 3584 N N . ASP A 1 462 ? 4.715 41.798 9.758 1.00 34.00 462 ASP A N 1
ATOM 3585 C CA . ASP A 1 462 ? 5.183 41.585 8.369 1.00 34.00 462 ASP A CA 1
ATOM 3586 C C . ASP A 1 462 ? 6.639 42.039 8.112 1.00 34.00 462 ASP A C 1
ATOM 3588 O O . ASP A 1 462 ? 7.181 41.869 7.020 1.00 34.00 462 ASP A O 1
ATOM 3592 N N . ARG A 1 463 ? 7.319 42.613 9.116 1.00 35.41 463 ARG A N 1
ATOM 3593 C CA . ARG A 1 463 ? 8.719 43.059 9.019 1.00 35.41 463 ARG A CA 1
ATOM 3594 C C . ARG A 1 463 ? 9.753 42.142 9.679 1.00 35.41 463 ARG A C 1
ATOM 3596 O O . ARG A 1 463 ? 10.933 42.462 9.582 1.00 35.41 463 ARG A O 1
ATOM 3603 N N . ARG A 1 464 ? 9.376 41.026 10.322 1.00 35.09 464 ARG A N 1
ATOM 3604 C CA . ARG A 1 464 ? 10.354 40.143 11.011 1.00 35.09 464 ARG A CA 1
ATOM 3605 C C . ARG A 1 464 ? 10.498 38.723 10.460 1.00 35.09 464 ARG A C 1
ATOM 3607 O O . ARG A 1 464 ? 11.353 37.988 10.939 1.00 35.09 464 ARG A O 1
ATOM 3614 N N . ILE A 1 465 ? 9.782 38.359 9.397 1.00 33.81 465 ILE A N 1
ATOM 3615 C CA . ILE A 1 465 ? 10.022 37.106 8.657 1.00 33.81 465 ILE A CA 1
ATOM 3616 C C . ILE A 1 465 ? 10.863 37.419 7.411 1.00 33.81 465 ILE A C 1
ATOM 3618 O O . ILE A 1 465 ? 10.400 37.327 6.278 1.00 33.81 465 ILE A O 1
ATOM 3622 N N . LYS A 1 466 ? 12.107 37.866 7.615 1.00 32.16 466 LYS A N 1
ATOM 3623 C CA . LYS A 1 466 ? 13.117 37.947 6.541 1.00 32.16 466 LYS A CA 1
ATOM 3624 C C . LYS A 1 466 ? 14.514 37.436 6.917 1.00 32.16 466 LYS A C 1
ATOM 3626 O O . LYS A 1 466 ? 15.330 37.323 6.014 1.00 32.16 466 LYS A O 1
ATOM 3631 N N . ASP A 1 467 ? 14.756 37.008 8.161 1.00 36.16 467 ASP A N 1
ATOM 3632 C CA . ASP A 1 467 ? 16.127 36.740 8.647 1.00 36.16 467 ASP A CA 1
ATOM 3633 C C . ASP A 1 467 ? 16.452 35.302 9.102 1.00 36.16 467 ASP A C 1
ATOM 3635 O O . ASP A 1 467 ? 17.480 35.072 9.727 1.00 36.16 467 ASP A O 1
ATOM 3639 N N . TYR A 1 468 ? 15.669 34.287 8.718 1.00 33.75 468 TYR A N 1
ATOM 3640 C CA . TYR A 1 468 ? 16.017 32.871 8.978 1.00 33.75 468 TYR A CA 1
ATOM 3641 C C . TYR A 1 468 ? 16.202 32.031 7.704 1.00 33.75 468 TYR A C 1
ATOM 3643 O O . TYR A 1 468 ? 15.803 30.873 7.645 1.00 33.75 468 TYR A O 1
ATOM 3651 N N . ARG A 1 469 ? 16.821 32.600 6.661 1.00 30.33 469 ARG A N 1
ATOM 3652 C CA . ARG A 1 469 ? 17.146 31.863 5.420 1.00 30.33 469 ARG A CA 1
ATOM 3653 C C . ARG A 1 469 ? 18.570 31.310 5.327 1.00 30.33 469 ARG A C 1
ATOM 3655 O O . ARG A 1 469 ? 18.847 30.597 4.374 1.00 30.33 469 ARG A O 1
ATOM 3662 N N . ASN A 1 470 ? 19.451 31.581 6.291 1.00 31.75 470 ASN A N 1
ATOM 3663 C CA . ASN A 1 470 ? 20.887 31.403 6.050 1.00 31.75 470 ASN A CA 1
ATOM 3664 C C . ASN A 1 470 ? 21.631 30.373 6.910 1.00 31.75 470 ASN A C 1
ATOM 3666 O O . ASN A 1 470 ? 22.847 30.370 6.820 1.00 31.75 470 ASN A O 1
ATOM 3670 N N . ASN A 1 471 ? 20.991 29.490 7.693 1.00 30.50 471 ASN A N 1
ATOM 3671 C CA . ASN A 1 471 ? 21.769 28.526 8.504 1.00 30.50 471 ASN A CA 1
ATOM 3672 C C . ASN A 1 471 ? 21.181 27.114 8.692 1.00 30.50 471 ASN A C 1
ATOM 3674 O O . ASN A 1 471 ? 21.607 26.406 9.600 1.00 30.50 471 ASN A O 1
ATOM 3678 N N . ILE A 1 472 ? 20.256 26.652 7.842 1.00 32.16 472 ILE A N 1
ATOM 3679 C CA . ILE A 1 472 ? 19.873 25.229 7.832 1.00 32.16 472 ILE A CA 1
ATOM 3680 C C . ILE A 1 472 ? 19.678 24.756 6.387 1.00 32.16 472 ILE A C 1
ATOM 3682 O O . ILE A 1 472 ? 18.709 25.129 5.730 1.00 32.16 472 ILE A O 1
ATOM 3686 N N . HIS A 1 473 ? 20.610 23.947 5.881 1.00 30.89 473 HIS A N 1
ATOM 3687 C CA . HIS A 1 473 ? 20.485 23.281 4.585 1.00 30.89 473 HIS A CA 1
ATOM 3688 C C . HIS A 1 473 ? 19.661 21.993 4.744 1.00 30.89 473 HIS A C 1
ATOM 3690 O O . HIS A 1 473 ? 20.221 20.915 4.918 1.00 30.89 473 HIS A O 1
ATOM 3696 N N . PHE A 1 474 ? 18.331 22.097 4.693 1.00 37.09 474 PHE A N 1
ATOM 3697 C CA . PHE A 1 474 ? 17.486 20.942 4.373 1.00 37.09 474 PHE A CA 1
ATOM 3698 C C . PHE A 1 474 ? 17.352 20.834 2.851 1.00 37.09 474 PHE A C 1
ATOM 3700 O O . PHE A 1 474 ? 17.158 21.848 2.180 1.00 37.09 474 PHE A O 1
ATOM 3707 N N . GLY A 1 475 ? 17.504 19.618 2.316 1.00 41.06 475 GLY A N 1
ATOM 3708 C CA . GLY A 1 475 ? 17.500 19.359 0.875 1.00 41.06 475 GLY A CA 1
ATOM 3709 C C . GLY A 1 475 ? 16.140 19.611 0.231 1.00 41.06 475 GLY A C 1
ATOM 3710 O O . GLY A 1 475 ? 16.106 20.190 -0.846 1.00 41.06 475 GLY A O 1
ATOM 3711 N N . ASP A 1 476 ? 15.048 19.242 0.914 1.00 52.28 476 ASP A N 1
ATOM 3712 C CA . ASP A 1 476 ? 13.657 19.461 0.496 1.00 52.28 476 ASP A CA 1
ATOM 3713 C C . ASP A 1 476 ? 12.720 19.504 1.735 1.00 52.28 476 ASP A C 1
ATOM 3715 O O . ASP A 1 476 ? 12.925 18.763 2.704 1.00 52.28 476 ASP A O 1
ATOM 3719 N N . LEU A 1 477 ? 11.696 20.373 1.716 1.00 39.28 477 LEU A N 1
ATOM 3720 C CA . LEU A 1 477 ? 10.665 20.510 2.762 1.00 39.28 477 LEU A CA 1
ATOM 3721 C C . LEU A 1 477 ? 9.297 20.100 2.202 1.00 39.28 477 LEU A C 1
ATOM 3723 O O . LEU A 1 477 ? 8.838 20.678 1.216 1.00 39.28 477 LEU A O 1
ATOM 3727 N N . VAL A 1 478 ? 8.633 19.147 2.855 1.00 50.44 478 VAL A N 1
ATOM 3728 C CA . VAL A 1 478 ? 7.300 18.655 2.480 1.00 50.44 478 VAL A CA 1
ATOM 3729 C C . VAL A 1 478 ? 6.286 19.068 3.543 1.00 50.44 478 VAL A C 1
ATOM 3731 O O . VAL A 1 478 ? 6.491 18.791 4.723 1.00 50.44 478 VAL A O 1
ATOM 3734 N N . PHE A 1 479 ? 5.189 19.697 3.118 1.00 41.12 479 PHE A N 1
ATOM 3735 C CA . PHE A 1 479 ? 4.034 19.970 3.973 1.00 41.12 479 PHE A CA 1
ATOM 3736 C C . PHE A 1 479 ? 2.997 18.869 3.777 1.00 41.12 479 PHE A C 1
ATOM 3738 O O . PHE A 1 479 ? 2.670 18.538 2.638 1.00 41.12 479 PHE A O 1
ATOM 3745 N N . ARG A 1 480 ? 2.508 18.305 4.875 1.00 52.00 480 ARG A N 1
ATOM 3746 C CA . ARG A 1 480 ? 1.398 17.356 4.877 1.00 52.00 480 ARG A CA 1
ATOM 3747 C C . ARG A 1 480 ? 0.181 17.985 5.534 1.00 52.00 480 ARG A C 1
ATOM 3749 O O . ARG A 1 480 ? 0.371 18.631 6.591 1.00 52.00 480 ARG A O 1
#

Secondary structure (DSSP, 8-state):
-EEEEGGGTEEEE--TT-SSPEEEEE-S-BSSSTT-BSSEEEEEEETTTTEEEEEEGGGTEEEEEE-STT--S-EEEEES--EEEEEE-TT-EEEEEETTTTEEEEEETT-S--EEEE-TTSBSSSTT-BSSEEEEEE-TT--EEEEETTTTEEEEE-TT-SS-EEEESSEEE-TTS-EEEEETTTTEEEEE-TT-SSPEEEEE-S-SSSSTT--SS--EEEEE--SSEEEEEEEETTEEEEPP-TTS-SSEE--EEE-SS-EEETHHHHHTTTT-GGGEE--GGGTTT--TT-HHHHHHTTT-SSEEEEETTEEEEEEEETTEEEEE-HHHHHHHHHHHHHHHHHHHHTS---EEEEEE-TT--HHHHHHHHHHHHHTT-EEEEEEEHHHHHHHHTTTTS--SS-EEEEEEEE-SS-EEEEEEEEETTEEEEEEEEEETT-SHHHHHHS-STTTTTTTSSTTSTTS-SSS---SEEEE-

Radius of gyration: 28.43 Å; chains: 1; bounding box: 66×72×76 Å

pLDDT: mean 78.01, std 19.24, range [29.84, 98.38]

InterPro domains:
  IPR001258 NHL repeat [PF01436] (130-154)
  IPR001258 NHL repeat [PS51125] (124-160)
  IPR011042 Six-bladed beta-propeller, TolB-like [G3DSA:2.120.10.30] (1-77)
  IPR011042 Six-bladed beta-propeller, TolB-like [G3DSA:2.120.10.30] (78-163)
  IPR013126 Heat shock protein 70 family [PF00012] (221-449)
  IPR013126 Heat shock protein 70 family [PTHR19375] (221-449)
  IPR018181 Heat shock protein 70, conserved site [PS00329] (411-424)
  IPR043129 ATPase, nucleotide binding domain [SSF53067] (220-401)
  IPR043129 ATPase, nucleotide binding domain [SSF53067] (405-449)